Protein 2GE3 (pdb70)

InterPro domains:
  IPR000182 GNAT domain [PF00583] (47-141)
  IPR000182 GNAT domain [PS51186] (7-164)
  IPR016181 Acyl-CoA N-acyltransferase [SSF55729] (4-167)

Nearest PDB structures (foldseek):
  2ge3-assembly1_B  TM=1.004E+00  e=2.695E-33  Agrobacterium tumefaciens
  4j3g-assembly2_C  TM=9.272E-01  e=9.563E-13  Brucella abortus 2308
  6erd-assembly2_C  TM=7.322E-01  e=5.122E-09  Bacillus cereus ATCC 14579
  8q6u-assembly1_A  TM=7.325E-01  e=1.031E-08  Bacillus cereus ATCC 14579
  2fia-assembly1_A  TM=6.811E-01  e=1.548E-05  Enterococcus faecalis V583

Radius of gyration: 32.51 Å; Cα contacts (8 Å, |Δi|>4): 1176; chains: 4; bounding box: 55×103×57 Å

Structure (mmCIF, N/CA/C/O backbone):
data_2GE3
#
_entry.id   2GE3
#
_cell.length_a   79.906
_cell.length_b   90.796
_cell.length_c   103.789
_cell.angle_alpha   90.00
_cell.angle_beta   90.00
_cell.angle_gamma   90.00
#
_symmetry.space_group_name_H-M   'P 21 21 21'
#
loop_
_entity.id
_entity.type
_entity.pdbx_description
1 polymer 'probable acetyltransferase'
2 non-polymer 'ACETYL COENZYME *A'
3 water water
#
loop_
_atom_site.group_PDB
_atom_site.id
_atom_site.type_symbol
_atom_site.label_atom_id
_atom_site.label_alt_id
_atom_site.label_comp_id
_atom_site.label_asym_id
_atom_site.label_entity_id
_atom_site.label_seq_id
_atom_site.pdbx_PDB_ins_code
_atom_site.Cartn_x
_atom_site.Cartn_y
_atom_site.Cartn_z
_atom_site.occupancy
_atom_site.B_iso_or_equiv
_atom_site.auth_seq_id
_atom_site.auth_comp_id
_atom_site.auth_asym_id
_atom_site.auth_atom_id
_atom_site.pdbx_PDB_model_num
ATOM 1 N N . ASP A 1 6 ? 41.099 27.751 -5.414 1.00 59.95 6 ASP A N 1
ATOM 2 C CA . ASP A 1 6 ? 39.657 28.063 -5.586 1.00 59.85 6 ASP A CA 1
ATOM 3 C C . ASP A 1 6 ? 39.354 29.518 -5.126 1.00 60.08 6 ASP A C 1
ATOM 4 O O . ASP A 1 6 ? 39.492 29.843 -3.916 1.00 60.77 6 ASP A O 1
ATOM 6 N N . THR A 1 7 ? 38.978 30.388 -6.095 1.00 58.80 7 THR A N 1
ATOM 7 C CA . THR A 1 7 ? 39.008 31.859 -5.913 1.00 56.70 7 THR A CA 1
ATOM 8 C C . THR A 1 7 ? 38.051 32.494 -4.865 1.00 54.70 7 THR A C 1
ATOM 9 O O . THR A 1 7 ? 36.854 32.185 -4.811 1.00 55.67 7 THR A O 1
ATOM 13 N N . VAL A 1 8 ? 38.618 33.319 -3.986 1.00 50.53 8 VAL A N 1
ATOM 14 C CA . VAL A 1 8 ? 37.818 34.215 -3.153 1.00 45.93 8 VAL A CA 1
ATOM 15 C C . VAL A 1 8 ? 37.823 35.596 -3.758 1.00 43.78 8 VAL A C 1
ATOM 16 O O . VAL A 1 8 ? 38.862 36.086 -4.174 1.00 42.52 8 VAL A O 1
ATOM 20 N N . THR A 1 9 ? 36.638 36.189 -3.855 1.00 41.36 9 THR A N 1
ATOM 21 C CA . THR A 1 9 ? 36.496 37.604 -4.228 1.00 40.09 9 THR A CA 1
ATOM 22 C C . THR A 1 9 ? 35.912 38.410 -3.116 1.00 37.93 9 THR A C 1
ATOM 23 O O . THR A 1 9 ? 34.999 37.948 -2.404 1.00 36.02 9 THR A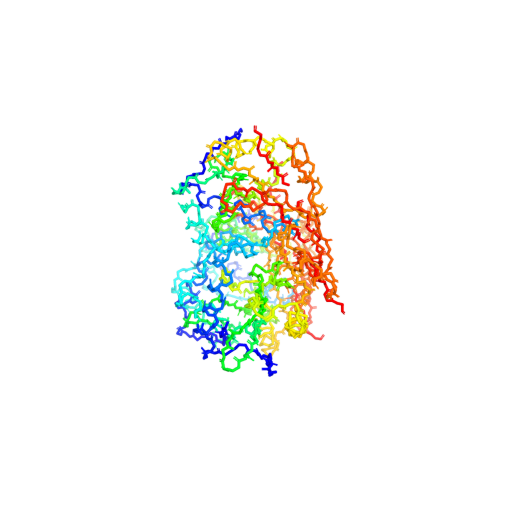 O 1
ATOM 27 N N . ILE A 1 10 ? 36.488 39.606 -2.939 1.00 37.32 10 ILE A N 1
ATOM 28 C CA . ILE A 1 10 ? 36.052 40.569 -1.915 1.00 35.83 10 ILE A CA 1
ATOM 29 C C . ILE A 1 10 ? 35.304 41.703 -2.620 1.00 35.20 10 ILE A C 1
ATOM 30 O O . ILE A 1 10 ? 35.783 42.256 -3.557 1.00 33.58 10 ILE A O 1
ATOM 35 N N . LYS A 1 11 ? 34.120 42.055 -2.165 1.00 35.14 11 LYS A N 1
ATOM 36 C CA . LYS A 1 11 ? 33.359 43.114 -2.812 1.00 35.82 11 LYS A CA 1
ATOM 37 C C . LYS A 1 11 ? 32.503 43.788 -1.744 1.00 35.17 11 LYS A C 1
ATOM 38 O O . LYS A 1 11 ? 32.271 43.181 -0.687 1.00 33.26 11 LYS A O 1
ATOM 44 N N . PRO A 1 12 ? 32.040 45.041 -2.015 1.00 34.65 12 PRO A N 1
ATOM 45 C CA . PRO A 1 12 ? 31.072 45.688 -1.099 1.00 34.31 12 PRO A CA 1
ATOM 46 C C . PRO A 1 12 ? 29.843 44.825 -0.973 1.00 34.11 12 PRO A C 1
ATOM 47 O O . PRO A 1 12 ? 29.512 44.074 -1.869 1.00 35.56 12 PRO A O 1
ATOM 51 N N . ILE A 1 13 ? 29.239 44.803 0.189 1.00 34.38 13 ILE A N 1
ATOM 52 C CA . ILE A 1 13 ? 28.065 43.983 0.365 1.00 35.14 13 ILE A CA 1
ATOM 53 C C . ILE A 1 13 ? 26.868 44.598 -0.435 1.00 36.89 13 ILE A C 1
ATOM 54 O O . ILE A 1 13 ? 26.702 45.856 -0.535 1.00 35.56 13 ILE A O 1
ATOM 59 N N . ARG A 1 14 ? 26.057 43.708 -1.025 1.00 37.77 14 ARG A N 1
ATOM 60 C CA . ARG A 1 14 ? 24.816 44.120 -1.666 1.00 38.98 14 ARG A CA 1
ATOM 61 C C . ARG A 1 14 ? 23.621 43.421 -0.999 1.00 40.12 14 ARG A C 1
ATOM 62 O O . ARG A 1 14 ? 23.791 42.410 -0.269 1.00 40.04 14 ARG A O 1
ATOM 70 N N . ALA A 1 15 ? 22.419 43.960 -1.240 1.00 40.78 15 ALA A N 1
ATOM 71 C CA . ALA A 1 15 ? 21.145 43.415 -0.727 1.00 41.59 15 ALA A CA 1
ATOM 72 C C . ALA A 1 15 ? 21.000 41.879 -0.842 1.00 42.11 15 ALA A C 1
ATOM 73 O O . ALA A 1 15 ? 20.439 41.232 0.046 1.00 42.32 15 ALA A O 1
ATOM 75 N N . GLU A 1 16 ? 21.458 41.314 -1.954 1.00 41.49 16 GLU A N 1
ATOM 76 C CA . GLU A 1 16 ? 21.361 39.879 -2.189 1.00 40.70 16 GLU A CA 1
ATOM 77 C C . GLU A 1 16 ? 22.199 38.991 -1.189 1.00 40.46 16 GLU A C 1
ATOM 78 O O . GLU A 1 16 ? 21.853 37.834 -0.935 1.00 39.86 16 GLU A O 1
ATOM 84 N N . HIS A 1 17 ? 23.280 39.556 -0.632 1.00 38.50 17 HIS A N 1
ATOM 85 C CA . HIS A 1 17 ? 24.212 38.871 0.301 1.00 38.62 17 HIS A CA 1
ATOM 86 C C . HIS A 1 17 ? 23.631 38.695 1.694 1.00 37.82 17 HIS A C 1
ATOM 87 O O . HIS A 1 17 ? 24.145 37.901 2.456 1.00 37.24 17 HIS A O 1
ATOM 94 N N . VAL A 1 18 ? 22.540 39.409 2.013 1.00 37.91 18 VAL A N 1
ATOM 95 C CA . VAL A 1 18 ? 22.003 39.435 3.382 1.00 39.01 18 VAL A CA 1
ATOM 96 C C . VAL A 1 18 ? 21.798 38.053 4.098 1.00 38.79 18 VAL A C 1
ATOM 97 O O . VAL A 1 18 ? 22.256 37.844 5.247 1.00 38.05 18 VAL A O 1
ATOM 101 N N . GLU A 1 19 ? 21.089 37.146 3.425 1.00 37.62 19 GLU A N 1
ATOM 102 C CA . GLU A 1 19 ? 20.893 35.777 3.883 1.00 38.01 19 GLU A CA 1
ATOM 103 C C . GLU A 1 19 ? 22.168 34.894 4.035 1.00 36.89 19 GLU A C 1
ATOM 104 O O . GLU A 1 19 ? 22.364 34.298 5.081 1.00 35.69 19 GLU A O 1
ATOM 110 N N . SER A 1 20 ? 22.998 34.763 2.996 1.00 37.08 20 SER A N 1
ATOM 111 C CA . SER A 1 20 ? 24.359 34.185 3.121 1.00 36.58 20 SER A CA 1
ATOM 112 C C . SER A 1 20 ? 25.277 34.800 4.278 1.00 36.54 20 SER A C 1
ATOM 113 O O . SER A 1 20 ? 25.949 34.071 5.056 1.00 36.72 20 SER A O 1
ATOM 116 N N . PHE A 1 21 ? 25.277 36.123 4.366 1.00 34.71 21 PHE A N 1
ATOM 117 C CA . PHE A 1 21 ? 25.925 36.871 5.427 1.00 35.21 21 PHE A CA 1
ATOM 118 C C . PHE A 1 21 ? 25.396 36.534 6.822 1.00 34.75 21 PHE A C 1
ATOM 119 O O . PHE A 1 21 ? 26.160 36.357 7.760 1.00 35.62 21 PHE A O 1
ATOM 127 N N . HIS A 1 22 ? 24.096 36.372 6.967 1.00 35.57 22 HIS A N 1
ATOM 128 C CA . HIS A 1 22 ? 23.525 36.074 8.253 1.00 35.10 22 HIS A CA 1
ATOM 129 C C . HIS A 1 22 ? 23.923 34.690 8.701 1.00 36.25 22 HIS A C 1
ATOM 130 O O . HIS A 1 22 ? 24.124 34.490 9.912 1.00 35.61 22 HIS A O 1
ATOM 137 N N . ARG A 1 23 ? 23.970 33.724 7.760 1.00 35.24 23 ARG A N 1
ATOM 138 C CA . ARG A 1 23 ? 24.499 32.382 8.047 1.00 36.17 23 ARG A CA 1
ATOM 139 C C . ARG A 1 23 ? 25.973 32.338 8.486 1.00 35.87 23 ARG A C 1
ATOM 140 O O . ARG A 1 23 ? 26.327 31.558 9.364 1.00 37.43 23 ARG A O 1
ATOM 148 N N . ALA A 1 24 ? 26.823 33.122 7.825 1.00 36.16 24 ALA A N 1
ATOM 149 C CA . ALA A 1 24 ? 28.261 33.309 8.129 1.00 34.89 24 ALA A CA 1
ATOM 150 C C . ALA A 1 24 ? 28.425 33.857 9.541 1.00 35.26 24 ALA A C 1
ATOM 151 O O . ALA A 1 24 ? 29.161 33.332 10.340 1.00 33.43 24 ALA A O 1
ATOM 153 N N . LEU A 1 25 ? 27.647 34.886 9.840 1.00 35.86 25 LEU A N 1
ATOM 154 C CA . LEU A 1 25 ? 27.679 35.555 11.092 1.00 38.90 25 LEU A CA 1
ATOM 155 C C . LEU A 1 25 ? 27.160 34.596 12.194 1.00 38.49 25 LEU A C 1
ATOM 156 O O . LEU A 1 25 ? 27.698 34.485 13.322 1.00 38.02 25 LEU A O 1
ATOM 161 N N . ASP A 1 26 ? 26.135 33.853 11.850 1.00 38.27 26 ASP A N 1
ATOM 162 C CA . ASP A 1 26 ? 25.581 32.909 12.791 1.00 37.15 26 ASP A CA 1
ATOM 163 C C . ASP A 1 26 ? 26.532 31.721 13.099 1.00 36.28 26 ASP A C 1
ATOM 164 O O . ASP A 1 26 ? 26.688 31.332 14.271 1.00 35.02 26 ASP A O 1
ATOM 169 N N . ALA A 1 27 ? 27.156 31.160 12.053 1.00 36.01 27 ALA A N 1
ATOM 170 C CA . ALA A 1 27 ? 28.187 30.102 12.183 1.00 35.64 27 ALA A CA 1
ATOM 171 C C . ALA A 1 27 ? 29.383 30.548 13.059 1.00 35.67 27 ALA A C 1
ATOM 172 O O . ALA A 1 27 ? 29.740 29.873 13.989 1.00 36.01 27 ALA A O 1
ATOM 174 N N . VAL A 1 28 ? 30.003 31.681 12.771 1.00 35.14 28 VAL A N 1
ATOM 175 C CA . VAL A 1 28 ? 31.129 32.170 13.564 1.00 34.17 28 VAL A CA 1
ATOM 176 C C . VAL A 1 28 ? 30.743 32.567 15.015 1.00 34.62 28 VAL A C 1
ATOM 177 O O . VAL A 1 28 ? 31.526 32.312 15.980 1.00 33.92 28 VAL A O 1
ATOM 181 N N . SER A 1 29 ? 29.570 33.185 15.197 1.00 36.30 29 SER A N 1
ATOM 182 C CA . SER A 1 29 ? 29.122 33.645 16.571 1.00 37.42 29 SER A CA 1
ATOM 183 C C . SER A 1 29 ? 28.920 32.421 17.465 1.00 37.69 29 SER A C 1
ATOM 184 O O . SER A 1 29 ? 29.322 32.426 18.681 1.00 37.51 29 SER A O 1
ATOM 187 N N . ARG A 1 30 ? 28.350 31.391 16.856 1.00 36.32 30 ARG A N 1
ATOM 188 C CA . ARG A 1 30 ? 27.935 30.146 17.600 1.00 39.66 30 ARG A CA 1
ATOM 189 C C . ARG A 1 30 ? 29.084 29.255 18.067 1.00 39.37 30 ARG A C 1
ATOM 190 O O . ARG A 1 30 ? 28.906 28.321 18.836 1.00 41.31 30 ARG A O 1
ATOM 198 N N . GLU A 1 31 ? 30.276 29.577 17.616 1.00 40.63 31 GLU A N 1
ATOM 199 C CA . GLU A 1 31 ? 31.487 28.962 18.091 1.00 41.50 31 GLU A CA 1
ATOM 200 C C . GLU A 1 31 ? 31.762 29.435 19.472 1.00 41.50 31 GLU A C 1
ATOM 201 O O . GLU A 1 31 ? 32.503 28.772 20.183 1.00 43.37 31 GLU A O 1
ATOM 207 N N . ARG A 1 32 ? 31.212 30.608 19.825 1.00 40.13 32 ARG A N 1
ATOM 208 C CA . ARG A 1 32 ? 31.331 31.194 21.153 1.00 40.58 32 ARG A CA 1
ATOM 209 C C . ARG A 1 32 ? 32.771 31.411 21.623 1.00 40.39 32 ARG A C 1
ATOM 210 O O . ARG A 1 32 ? 33.037 31.331 22.809 1.00 42.32 32 ARG A O 1
ATOM 218 N N . LYS A 1 33 ? 33.710 31.690 20.730 1.00 40.76 33 LYS A N 1
ATOM 219 C CA . LYS A 1 33 ? 35.096 31.986 21.196 1.00 40.48 33 LYS A CA 1
ATOM 220 C C . LYS A 1 33 ? 35.649 33.330 20.805 1.00 37.42 33 LYS A C 1
ATOM 221 O O . LYS A 1 33 ? 36.499 33.854 21.463 1.00 36.58 33 LYS A O 1
ATOM 227 N N . TYR A 1 34 ? 35.141 33.901 19.746 1.00 34.97 34 TYR A N 1
ATOM 228 C CA . TYR A 1 34 ? 35.753 35.080 19.190 1.00 35.01 34 TYR A CA 1
ATOM 229 C C . TYR A 1 34 ? 34.889 36.329 19.243 1.00 35.47 34 TYR A C 1
ATOM 230 O O . TYR A 1 34 ? 35.367 37.383 19.570 1.00 37.04 34 TYR A O 1
ATOM 239 N N . LEU A 1 35 ? 33.617 36.229 18.903 1.00 36.52 35 LEU A N 1
ATOM 240 C CA . LEU A 1 35 ? 32.762 37.419 18.766 1.00 36.83 35 LEU A CA 1
ATOM 241 C C . LEU A 1 35 ? 32.103 37.814 20.071 1.00 36.74 35 LEU A C 1
ATOM 242 O O . LEU A 1 35 ? 31.945 36.980 20.957 1.00 36.94 35 LEU A O 1
ATOM 247 N N . SER A 1 36 ? 31.618 39.023 20.145 1.00 38.08 36 SER A N 1
ATOM 248 C CA . SER A 1 36 ? 30.901 39.476 21.343 1.00 42.39 36 SER A CA 1
ATOM 249 C C . SER A 1 36 ? 29.403 39.167 21.381 1.00 43.59 36 SER A C 1
ATOM 250 O O . SER A 1 36 ? 28.729 39.413 22.395 1.00 44.30 36 SER A O 1
ATOM 253 N N . PHE A 1 37 ? 28.871 38.694 20.273 1.00 44.70 37 PHE A N 1
ATOM 254 C CA . PHE A 1 37 ? 27.544 38.105 20.315 1.00 46.15 37 PHE A CA 1
ATOM 255 C C . PHE A 1 37 ? 27.689 36.580 20.132 1.00 44.17 37 PHE A C 1
ATOM 256 O O . PHE A 1 37 ? 28.666 36.107 19.523 1.00 43.52 37 PHE A O 1
ATOM 264 N N . LEU A 1 38 ? 26.784 35.830 20.754 1.00 42.70 38 LEU A N 1
ATOM 265 C CA . LEU A 1 38 ? 26.911 34.383 20.854 1.00 41.95 38 LEU A CA 1
ATOM 266 C C . LEU A 1 38 ? 26.024 33.719 19.778 1.00 43.00 38 LEU A C 1
ATOM 267 O O . LEU A 1 38 ? 26.067 32.502 19.551 1.00 41.66 38 LEU A O 1
ATOM 272 N N . GLU A 1 39 ? 25.317 34.563 19.043 1.00 42.72 39 GLU A N 1
ATOM 273 C CA . GLU A 1 39 ? 24.358 34.102 18.065 1.00 44.94 39 GLU A CA 1
ATOM 274 C C . GLU A 1 39 ? 24.116 35.271 17.146 1.00 44.06 39 GLU A C 1
ATOM 275 O O . GLU A 1 39 ? 24.136 36.417 17.630 1.00 42.90 39 GLU A O 1
ATOM 281 N N . ALA A 1 40 ? 23.806 35.027 15.872 1.00 43.69 40 ALA A N 1
ATOM 282 C CA . ALA A 1 40 ? 23.467 36.184 15.024 1.00 44.31 40 ALA A CA 1
ATOM 283 C C . ALA A 1 40 ? 22.130 36.830 15.470 1.00 45.24 40 ALA A C 1
ATOM 284 O O . ALA A 1 40 ? 21.256 36.179 16.074 1.00 43.71 40 ALA A O 1
ATOM 286 N N . PRO A 1 41 ? 21.973 38.124 15.161 1.00 46.86 41 PRO A N 1
ATOM 287 C CA . PRO A 1 41 ? 20.662 38.761 15.296 1.00 47.39 41 PRO A CA 1
ATOM 288 C C . PRO A 1 41 ? 19.639 38.147 14.273 1.00 48.55 41 PRO A C 1
ATOM 289 O O . PRO A 1 41 ? 20.041 37.543 13.242 1.00 48.11 41 PRO A O 1
ATOM 293 N N . PRO A 1 42 ? 18.319 38.267 14.557 1.00 48.00 42 PRO A N 1
ATOM 294 C CA . PRO A 1 42 ? 17.395 37.639 13.623 1.00 47.60 42 PRO A CA 1
ATOM 295 C C . PRO A 1 42 ? 17.604 38.130 12.175 1.00 46.71 42 PRO A C 1
ATOM 296 O O . PRO A 1 42 ? 17.984 39.281 11.983 1.00 45.62 42 PRO A O 1
ATOM 300 N N . LEU A 1 43 ? 17.325 37.289 11.178 1.00 46.41 43 LEU A N 1
ATOM 301 C CA . LEU A 1 43 ? 17.543 37.694 9.789 1.00 46.34 43 LEU A CA 1
ATOM 302 C C . LEU A 1 43 ? 17.051 39.097 9.422 1.00 46.35 43 LEU A C 1
ATOM 303 O O . LEU A 1 43 ? 17.771 39.849 8.758 1.00 46.08 43 LEU A O 1
ATOM 308 N N . GLU A 1 44 ? 15.842 39.462 9.844 1.00 46.32 44 GLU A N 1
ATOM 309 C CA . GLU A 1 44 ? 15.272 40.709 9.371 1.00 46.38 44 GLU A CA 1
ATOM 310 C C . GLU A 1 44 ? 15.901 41.876 10.088 1.00 45.46 44 GLU A C 1
ATOM 311 O O . GLU A 1 44 ? 15.951 42.982 9.549 1.00 45.09 44 GLU A O 1
ATOM 317 N N . ALA A 1 45 ? 16.422 41.610 11.287 1.00 44.51 45 ALA A N 1
ATOM 318 C CA . ALA A 1 45 ? 17.284 42.557 11.999 1.00 43.90 45 ALA A CA 1
ATOM 319 C C . ALA A 1 45 ? 18.596 42.750 11.230 1.00 44.03 45 ALA A C 1
ATOM 320 O O . ALA A 1 45 ? 19.095 43.871 11.108 1.00 43.66 45 ALA A O 1
ATOM 322 N N . VAL A 1 46 ? 19.162 41.656 10.709 1.00 43.75 46 VAL A N 1
ATOM 323 C CA . VAL A 1 46 ? 20.387 41.787 9.952 1.00 44.01 46 VAL A CA 1
ATOM 324 C C . VAL A 1 46 ? 20.131 42.531 8.614 1.00 42.94 46 VAL A C 1
ATOM 325 O O . VAL A 1 46 ? 20.898 43.425 8.244 1.00 43.92 46 VAL A O 1
ATOM 329 N N . ARG A 1 47 ? 19.035 42.219 7.942 1.00 41.59 47 ARG A N 1
ATOM 330 C CA . ARG A 1 47 ? 18.657 42.938 6.732 1.00 41.12 47 ARG A CA 1
ATOM 331 C C . ARG A 1 47 ? 18.497 44.454 6.923 1.00 41.33 47 ARG A C 1
ATOM 332 O O . ARG A 1 47 ? 18.905 45.218 6.050 1.00 41.70 47 ARG A O 1
ATOM 340 N N . ALA A 1 48 ? 17.840 44.882 8.003 1.00 40.93 48 ALA A N 1
ATOM 341 C CA . ALA A 1 48 ? 17.705 46.307 8.307 1.00 41.63 48 ALA A CA 1
ATOM 342 C C . ALA A 1 48 ? 19.087 46.972 8.395 1.00 42.64 48 ALA A C 1
ATOM 343 O O . ALA A 1 48 ? 19.327 48.048 7.819 1.00 43.80 48 ALA A O 1
ATOM 345 N N . PHE A 1 49 ? 19.982 46.330 9.145 1.00 42.48 49 PHE A N 1
ATOM 346 C CA . PHE A 1 49 ? 21.296 46.845 9.414 1.00 42.32 49 PHE A CA 1
ATOM 347 C C . PHE A 1 49 ? 22.123 46.870 8.088 1.00 41.96 49 PHE A C 1
ATOM 348 O O . PHE A 1 49 ? 22.780 47.848 7.794 1.00 41.76 49 PHE A O 1
ATOM 356 N N . VAL A 1 50 ? 22.040 45.826 7.269 1.00 41.39 50 VAL A N 1
ATOM 357 C CA . VAL A 1 50 ? 22.735 45.847 5.978 1.00 41.21 50 VAL A CA 1
ATOM 358 C C . VAL A 1 50 ? 22.180 46.847 4.969 1.00 41.09 50 VAL A C 1
ATOM 359 O O . VAL A 1 50 ? 22.947 47.517 4.313 1.00 40.85 50 VAL A O 1
ATOM 363 N N . LEU A 1 51 ? 20.852 46.961 4.867 1.00 42.27 51 LEU A N 1
ATOM 364 C CA . LEU A 1 51 ? 20.214 48.019 4.040 1.00 41.64 51 LEU A CA 1
ATOM 365 C C . LEU A 1 51 ? 20.665 49.413 4.448 1.00 40.54 51 LEU A C 1
ATOM 366 O O . LEU A 1 51 ? 21.029 50.178 3.601 1.00 39.82 51 LEU A O 1
ATOM 371 N N . ASP A 1 52 ? 20.681 49.699 5.742 1.00 41.31 52 ASP A N 1
ATOM 372 C CA . ASP A 1 52 ? 21.131 50.986 6.314 1.00 43.19 52 ASP A CA 1
ATOM 373 C C . ASP A 1 52 ? 22.611 51.339 6.018 1.00 43.80 52 ASP A C 1
ATOM 374 O O . ASP A 1 52 ? 22.958 52.478 5.669 1.00 43.77 52 ASP A O 1
ATOM 387 N N . ILE A 1 54 ? 24.517 50.164 3.488 1.00 42.46 54 ILE A N 1
ATOM 388 C CA . ILE A 1 54 ? 24.606 50.444 2.081 1.00 42.54 54 ILE A CA 1
ATOM 389 C C . ILE A 1 54 ? 24.090 51.878 1.804 1.00 44.52 54 ILE A C 1
ATOM 390 O O . ILE A 1 54 ? 24.720 52.646 1.098 1.00 45.34 54 ILE A O 1
ATOM 395 N N . GLU A 1 55 ? 22.973 52.238 2.413 1.00 45.83 55 GLU A N 1
ATOM 396 C CA . GLU A 1 55 ? 22.280 53.464 2.068 1.00 47.76 55 GLU A CA 1
ATOM 397 C C . GLU A 1 55 ? 23.084 54.683 2.520 1.00 47.56 55 GLU A C 1
ATOM 398 O O . GLU A 1 55 ? 23.224 55.672 1.772 1.00 47.07 55 GLU A O 1
ATOM 404 N N . ASN A 1 56 ? 23.657 54.553 3.712 1.00 47.91 56 ASN A N 1
ATOM 405 C CA . ASN A 1 56 ? 24.518 55.554 4.334 1.00 48.92 56 ASN A CA 1
ATOM 406 C C . ASN A 1 56 ? 26.014 55.391 4.084 1.00 49.68 56 ASN A C 1
ATOM 407 O O . ASN A 1 56 ? 26.844 56.025 4.758 1.00 49.95 56 ASN A O 1
ATOM 412 N N . ASP A 1 57 ? 26.327 54.527 3.113 1.00 49.67 57 ASP A N 1
ATOM 413 C CA . ASP A 1 57 ? 27.641 54.419 2.524 1.00 48.99 57 ASP A CA 1
ATOM 414 C C . ASP A 1 57 ? 28.774 53.930 3.478 1.00 48.10 57 ASP A C 1
ATOM 415 O O . ASP A 1 57 ? 29.958 54.167 3.178 1.00 46.64 57 ASP A O 1
ATOM 420 N N . HIS A 1 58 ? 28.402 53.235 4.578 1.00 46.59 58 HIS A N 1
ATOM 421 C CA . HIS A 1 58 ? 29.360 52.694 5.600 1.00 45.63 58 HIS A CA 1
ATOM 422 C C . HIS A 1 58 ? 30.060 51.380 5.163 1.00 42.97 58 HIS A C 1
ATOM 423 O O . HIS A 1 58 ? 29.373 50.459 4.660 1.00 42.71 58 HIS A O 1
ATOM 430 N N . PRO A 1 59 ? 31.416 51.328 5.290 1.00 39.08 59 PRO A N 1
ATOM 431 C CA . PRO A 1 59 ? 32.251 50.282 4.633 1.00 36.90 59 PRO A CA 1
ATOM 432 C C . PRO A 1 59 ? 31.864 48.893 5.138 1.00 36.35 59 PRO A C 1
ATOM 433 O O . PRO A 1 59 ? 31.775 48.692 6.352 1.00 35.33 59 PRO A O 1
ATOM 437 N N . GLN A 1 60 ? 31.495 48.007 4.217 1.00 33.67 60 GLN A N 1
ATOM 438 C CA . GLN A 1 60 ? 31.082 46.710 4.579 1.00 34.34 60 GLN A CA 1
ATOM 439 C C . GLN A 1 60 ? 31.370 45.777 3.418 1.00 33.08 60 GLN A C 1
ATOM 440 O O . GLN A 1 60 ? 30.808 45.918 2.350 1.00 31.66 60 GLN A O 1
ATOM 446 N N . PHE A 1 61 ? 32.276 44.832 3.639 1.00 32.59 61 PHE A N 1
ATOM 447 C CA . PHE A 1 61 ? 32.781 44.001 2.553 1.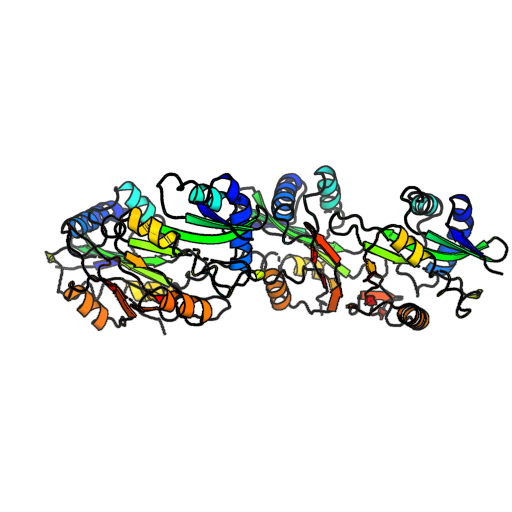00 32.32 61 PHE A CA 1
ATOM 448 C C . PHE A 1 61 ? 32.540 42.543 2.858 1.00 33.67 61 PHE A C 1
ATOM 449 O O . PHE A 1 61 ? 32.595 42.124 4.022 1.00 32.97 61 PHE A O 1
ATOM 457 N N . VAL A 1 62 ? 32.303 41.749 1.798 1.00 34.63 62 VAL A N 1
ATOM 458 C CA . VAL A 1 62 ? 32.091 40.298 1.976 1.00 33.01 62 VAL A CA 1
ATOM 459 C C . VAL A 1 62 ? 33.126 39.542 1.192 1.00 32.93 62 VAL A C 1
ATOM 460 O O . VAL A 1 62 ? 33.578 40.039 0.171 1.00 31.37 62 VAL A O 1
ATOM 464 N N . ALA A 1 63 ? 33.557 38.394 1.715 1.00 31.60 63 ALA A N 1
ATOM 465 C CA . ALA A 1 63 ? 34.351 37.523 0.871 1.00 30.72 63 ALA A CA 1
ATOM 466 C C . ALA A 1 63 ? 33.454 36.424 0.377 1.00 31.44 63 ALA A C 1
ATOM 467 O O . ALA A 1 63 ? 32.817 35.731 1.157 1.00 32.01 63 ALA A O 1
ATOM 469 N N . ILE A 1 64 ? 33.490 36.228 -0.934 1.00 33.45 64 ILE A N 1
ATOM 470 C CA . ILE A 1 64 ? 32.594 35.349 -1.630 1.00 34.95 64 ILE A CA 1
ATOM 471 C C . ILE A 1 64 ? 33.354 34.148 -2.253 1.00 36.59 64 ILE A C 1
ATOM 472 O O . ILE A 1 64 ? 34.361 34.340 -3.019 1.00 35.09 64 ILE A O 1
ATOM 477 N N . ALA A 1 65 ? 32.914 32.947 -1.898 1.00 35.26 65 ALA A N 1
ATOM 478 C CA . ALA A 1 65 ? 33.484 31.748 -2.521 1.00 37.01 65 ALA A CA 1
ATOM 479 C C . ALA A 1 65 ? 32.355 30.791 -2.956 1.00 37.76 65 ALA A C 1
ATOM 480 O O . ALA A 1 65 ? 31.490 30.378 -2.155 1.00 36.52 65 ALA A O 1
ATOM 482 N N . ASP A 1 66 ? 32.357 30.489 -4.251 1.00 40.74 66 ASP A N 1
ATOM 483 C CA . ASP A 1 66 ? 31.277 29.675 -4.884 1.00 42.25 66 ASP A CA 1
ATOM 484 C C . ASP A 1 66 ? 29.890 30.215 -4.535 1.00 41.24 66 ASP A C 1
ATOM 485 O O . ASP A 1 66 ? 29.023 29.505 -4.036 1.00 40.26 66 ASP A O 1
ATOM 490 N N . GLY A 1 67 ? 29.712 31.501 -4.781 1.00 41.23 67 GLY A N 1
ATOM 491 C CA . GLY A 1 67 ? 28.472 32.166 -4.429 1.00 40.90 67 GLY A CA 1
ATOM 492 C C . GLY A 1 67 ? 28.182 32.400 -2.941 1.00 40.40 67 GLY A C 1
ATOM 493 O O . GLY A 1 67 ? 27.325 33.226 -2.643 1.00 41.97 67 GLY A O 1
ATOM 494 N N . ASP A 1 68 ? 28.831 31.703 -2.009 1.00 38.63 68 ASP A N 1
ATOM 495 C CA . ASP A 1 68 ? 28.514 31.879 -0.559 1.00 38.82 68 ASP A CA 1
ATOM 496 C C . ASP A 1 68 ? 29.377 33.029 0.032 1.00 36.17 68 ASP A C 1
ATOM 497 O O . ASP A 1 68 ? 30.486 33.220 -0.439 1.00 33.58 68 ASP A O 1
ATOM 502 N N . VAL A 1 69 ? 28.863 33.753 1.055 1.00 36.06 69 VAL A N 1
ATOM 503 C CA . VAL A 1 69 ? 29.636 34.650 1.940 1.00 34.50 69 VAL A CA 1
ATOM 504 C C . VAL A 1 69 ? 30.419 33.750 2.903 1.00 34.06 69 VAL A C 1
ATOM 505 O O . VAL A 1 69 ? 29.831 32.993 3.681 1.00 32.83 69 VAL A O 1
ATOM 509 N N . ILE A 1 70 ? 31.755 33.791 2.801 1.00 33.18 70 ILE A N 1
ATOM 510 C CA . ILE A 1 70 ? 32.604 33.008 3.707 1.00 31.67 70 ILE A CA 1
ATOM 511 C C . ILE A 1 70 ? 33.374 33.911 4.710 1.00 29.66 70 ILE A C 1
ATOM 512 O O . ILE A 1 70 ? 34.088 33.432 5.582 1.00 28.39 70 ILE A O 1
ATOM 517 N N . GLY A 1 71 ? 33.114 35.217 4.650 1.00 28.99 71 GLY A N 1
ATOM 518 C CA . GLY A 1 71 ? 33.815 36.150 5.477 1.00 29.68 71 GLY A CA 1
ATOM 519 C C . GLY A 1 71 ? 33.282 37.542 5.243 1.00 29.71 71 GLY A C 1
ATOM 520 O O . GLY A 1 71 ? 32.677 37.763 4.243 1.00 28.75 71 GLY A O 1
ATOM 521 N N . TRP A 1 72 ? 33.525 38.450 6.206 1.00 28.22 72 TRP A N 1
ATOM 522 C CA . TRP A 1 72 ? 33.046 39.830 6.146 1.00 28.61 72 TRP A CA 1
ATOM 523 C C . TRP A 1 72 ? 33.949 40.707 7.008 1.00 27.64 72 TRP A C 1
ATOM 524 O O . TRP A 1 72 ? 34.641 40.241 7.872 1.00 25.66 72 TRP A O 1
ATOM 535 N N . CYS A 1 73 ? 33.931 41.992 6.726 1.00 29.94 73 CYS A N 1
ATOM 536 C CA . CYS A 1 73 ? 34.614 42.935 7.538 1.00 30.38 73 CYS A CA 1
ATOM 537 C C . CYS A 1 73 ? 33.753 44.173 7.406 1.00 30.82 73 CYS A C 1
ATOM 538 O O . CYS A 1 73 ? 33.400 44.576 6.296 1.00 32.14 73 CYS A O 1
ATOM 541 N N . ASP A 1 74 ? 33.482 44.839 8.512 1.00 30.63 74 ASP A N 1
ATOM 542 C CA . ASP A 1 74 ? 32.685 46.029 8.411 1.00 32.57 74 ASP A CA 1
ATOM 543 C C . ASP A 1 74 ? 33.042 47.128 9.426 1.00 33.06 74 ASP A C 1
ATOM 544 O O . ASP A 1 74 ? 33.672 46.881 10.462 1.00 30.72 74 ASP A O 1
ATOM 549 N N . ILE A 1 75 ? 32.716 48.363 9.056 1.00 33.39 75 ILE A N 1
ATOM 550 C CA . ILE A 1 75 ? 33.047 49.490 9.939 1.00 34.43 75 ILE A CA 1
ATOM 551 C C . ILE A 1 75 ? 31.734 50.253 10.226 1.00 36.67 75 ILE A C 1
ATOM 552 O O . ILE A 1 75 ? 31.101 50.752 9.284 1.00 37.07 75 ILE A O 1
ATOM 557 N N . ARG A 1 76 ? 31.286 50.249 11.489 1.00 38.37 76 ARG A N 1
ATOM 558 C CA . ARG A 1 76 ? 30.153 51.088 11.903 1.00 41.76 76 ARG A CA 1
ATOM 559 C C . ARG A 1 76 ? 30.607 52.464 12.439 1.00 40.73 76 ARG A C 1
ATOM 560 O O . ARG A 1 76 ? 31.323 52.566 13.464 1.00 37.54 76 ARG A O 1
ATOM 568 N N . ARG A 1 77 ? 30.199 53.513 11.705 1.00 41.80 77 ARG A N 1
ATOM 569 C CA . ARG A 1 77 ? 30.282 54.920 12.145 1.00 42.83 77 ARG A CA 1
ATOM 570 C C . ARG A 1 77 ? 29.570 55.218 13.491 1.00 43.72 77 ARG A C 1
ATOM 571 O O . ARG A 1 77 ? 28.418 54.849 13.663 1.00 41.59 77 ARG A O 1
ATOM 579 N N . GLN A 1 78 ? 30.311 55.848 14.436 1.00 44.75 78 GLN A N 1
ATOM 580 C CA . GLN A 1 78 ? 29.772 56.335 15.725 1.00 46.10 78 GLN A CA 1
ATOM 581 C C . GLN A 1 78 ? 28.676 57.378 15.436 1.00 47.03 78 GLN A C 1
ATOM 582 O O . GLN A 1 78 ? 28.738 58.127 14.466 1.00 46.18 78 GLN A O 1
ATOM 588 N N . ASP A 1 79 ? 27.654 57.391 16.283 1.00 49.60 79 ASP A N 1
ATOM 589 C CA . ASP A 1 79 ? 26.500 58.250 16.046 1.00 51.78 79 ASP A CA 1
ATOM 590 C C . ASP A 1 79 ? 26.704 59.645 16.531 1.00 50.38 79 ASP A C 1
ATOM 591 O O . ASP A 1 79 ? 26.467 60.597 15.781 1.00 49.77 79 ASP A O 1
ATOM 596 N N . ARG A 1 80 ? 27.164 59.784 17.770 1.00 48.99 80 ARG A N 1
ATOM 597 C CA . ARG A 1 80 ? 27.234 61.134 18.281 1.00 48.39 80 ARG A CA 1
ATOM 598 C C . ARG A 1 80 ? 28.176 62.059 17.493 1.00 46.16 80 ARG A C 1
ATOM 599 O O . ARG A 1 80 ? 29.177 61.637 16.928 1.00 44.80 80 ARG A O 1
ATOM 607 N N . ALA A 1 81 ? 27.805 63.336 17.447 1.00 43.32 81 ALA A N 1
ATOM 608 C CA . ALA A 1 81 ? 28.514 64.291 16.644 1.00 41.31 81 ALA A CA 1
ATOM 609 C C . ALA A 1 81 ? 29.990 64.417 17.053 1.00 40.20 81 ALA A C 1
ATOM 610 O O . ALA A 1 81 ? 30.820 64.620 16.163 1.00 40.64 81 ALA A O 1
ATOM 612 N N . THR A 1 82 ? 30.317 64.317 18.354 1.00 36.84 82 THR A N 1
ATOM 613 C CA . THR A 1 82 ? 31.693 64.392 18.774 1.00 36.86 82 THR A CA 1
ATOM 614 C C . THR A 1 82 ? 32.552 63.139 18.459 1.00 36.94 82 THR A C 1
ATOM 615 O O . THR A 1 82 ? 33.768 63.200 18.665 1.00 35.85 82 THR A O 1
ATOM 619 N N . ARG A 1 83 ? 31.942 62.046 17.980 1.00 34.91 83 ARG A N 1
ATOM 620 C CA . ARG A 1 83 ? 32.618 60.766 17.829 1.00 34.68 83 ARG A CA 1
ATOM 621 C C . ARG A 1 83 ? 32.423 60.322 16.389 1.00 34.97 83 ARG A C 1
ATOM 622 O O . ARG A 1 83 ? 32.918 59.284 16.003 1.00 35.76 83 ARG A O 1
ATOM 630 N N . ALA A 1 84 ? 31.698 61.103 15.583 1.00 34.25 84 ALA A N 1
ATOM 631 C CA . ALA A 1 84 ? 31.425 60.738 14.155 1.00 34.42 84 ALA A CA 1
ATOM 632 C C . ALA A 1 84 ? 32.581 60.584 13.195 1.00 33.36 84 ALA A C 1
ATOM 633 O O . ALA A 1 84 ? 32.337 60.016 12.154 1.00 35.69 84 ALA A O 1
ATOM 635 N N . HIS A 1 85 ? 33.807 61.068 13.510 1.00 32.51 85 HIS A N 1
ATOM 636 C CA . HIS A 1 85 ? 35.031 60.766 12.771 1.00 32.02 85 HIS A CA 1
ATOM 637 C C . HIS A 1 85 ? 35.583 59.331 13.136 1.00 33.19 85 HIS A C 1
ATOM 638 O O . HIS A 1 85 ? 36.575 58.901 12.564 1.00 33.10 85 HIS A O 1
ATOM 645 N N . CYS A 1 86 ? 34.880 58.593 13.985 1.00 35.09 86 CYS A N 1
ATOM 646 C CA . CYS A 1 86 ? 35.255 57.248 14.430 1.00 35.94 86 CYS A CA 1
ATOM 647 C C . CYS A 1 86 ? 34.366 56.106 13.952 1.00 34.71 86 CYS A C 1
ATOM 648 O O . CYS A 1 86 ? 33.131 56.258 13.860 1.00 35.97 86 CYS A O 1
ATOM 651 N N . GLY A 1 87 ? 34.988 54.977 13.587 1.00 32.58 87 GLY A N 1
ATOM 652 C CA . GLY A 1 87 ? 34.222 53.780 13.203 1.00 29.58 87 GLY A CA 1
ATOM 653 C C . GLY A 1 87 ? 34.692 52.564 14.031 1.00 29.91 87 GLY A C 1
ATOM 654 O O . GLY A 1 87 ? 35.839 52.552 14.451 1.00 30.72 87 GLY A O 1
ATOM 655 N N . THR A 1 88 ? 33.800 51.599 14.302 1.00 29.13 88 THR A N 1
ATOM 656 C CA . THR A 1 88 ? 34.114 50.356 15.000 1.00 30.24 88 THR A CA 1
ATOM 657 C C . THR A 1 88 ? 34.163 49.216 13.999 1.00 29.14 88 THR A C 1
ATOM 658 O O . THR A 1 88 ? 33.223 49.029 13.237 1.00 29.18 88 THR A O 1
ATOM 662 N N . LEU A 1 89 ? 35.266 48.507 13.985 1.00 28.21 89 LEU A N 1
ATOM 663 C CA . LEU A 1 89 ? 35.468 47.373 13.091 1.00 29.42 89 LEU A CA 1
ATOM 664 C C . LEU A 1 89 ? 34.978 46.008 13.687 1.00 30.35 89 LEU A C 1
ATOM 665 O O . LEU A 1 89 ? 35.168 45.756 14.855 1.00 30.79 89 LEU A O 1
ATOM 670 N N . GLY A 1 90 ? 34.260 45.191 12.892 1.00 31.03 90 GLY A N 1
ATOM 671 C CA . GLY A 1 90 ? 34.081 43.742 13.195 1.00 29.46 90 GLY A CA 1
ATOM 672 C C . GLY A 1 90 ? 34.335 42.889 11.937 1.00 28.26 90 GLY A C 1
ATOM 673 O O . GLY A 1 90 ? 34.259 43.367 10.822 1.00 27.66 90 GLY A O 1
ATOM 682 N N . GLY A 1 92 ? 34.892 38.438 10.515 1.00 24.61 92 GLY A N 1
ATOM 683 C CA . GLY A 1 92 ? 34.819 37.009 10.799 1.00 24.56 92 GLY A CA 1
ATOM 684 C C . GLY A 1 92 ? 35.030 36.245 9.522 1.00 25.13 92 GLY A C 1
ATOM 685 O O . GLY A 1 92 ? 34.717 36.721 8.415 1.00 25.72 92 GLY A O 1
ATOM 686 N N . ILE A 1 93 ? 35.526 35.030 9.646 1.00 25.21 93 ILE A N 1
ATOM 687 C CA . ILE A 1 93 ? 35.786 34.188 8.486 1.00 27.17 93 ILE A CA 1
ATOM 688 C C . ILE A 1 93 ? 35.434 32.761 8.925 1.00 27.30 93 ILE A C 1
ATOM 689 O O . ILE A 1 93 ? 35.791 32.371 10.038 1.00 27.23 93 ILE A O 1
ATOM 694 N N . LEU A 1 94 ? 34.779 32.002 8.034 1.00 28.01 94 LEU A N 1
ATOM 695 C CA . LEU A 1 94 ? 34.471 30.617 8.225 1.00 27.78 94 LEU A CA 1
ATOM 696 C C . LEU A 1 94 ? 35.778 29.843 8.475 1.00 27.98 94 LEU A C 1
ATOM 697 O O . LEU A 1 94 ? 36.793 30.162 7.885 1.00 28.22 94 LEU A O 1
ATOM 702 N N . PRO A 1 95 ? 35.749 28.852 9.385 1.00 29.34 95 PRO A N 1
ATOM 703 C CA . PRO A 1 95 ? 36.960 28.130 9.808 1.00 29.02 95 PRO A CA 1
ATOM 704 C C . PRO A 1 95 ? 37.844 27.598 8.672 1.00 30.74 95 PRO A C 1
ATOM 705 O O . PRO A 1 95 ? 39.097 27.752 8.764 1.00 31.14 95 PRO A O 1
ATOM 709 N N . ALA A 1 96 ? 37.252 27.013 7.607 1.00 30.04 96 ALA A N 1
ATOM 710 C CA . ALA A 1 96 ? 38.035 26.503 6.498 1.00 31.15 96 ALA A CA 1
ATOM 711 C C . ALA A 1 96 ? 38.826 27.592 5.771 1.00 32.45 96 ALA A C 1
ATOM 712 O O . ALA A 1 96 ? 39.758 27.288 5.035 1.00 31.36 96 ALA A O 1
ATOM 714 N N . TYR A 1 97 ? 38.465 28.868 5.937 1.00 32.44 97 TYR A N 1
ATOM 715 C CA . TYR A 1 97 ? 39.147 29.903 5.124 1.00 31.46 97 TYR A CA 1
ATOM 716 C C . TYR A 1 97 ? 40.122 30.767 5.917 1.00 30.08 97 TYR A C 1
ATOM 717 O O . TYR A 1 97 ? 40.687 31.685 5.398 1.00 30.88 97 TYR A O 1
ATOM 726 N N . ARG A 1 98 ? 40.301 30.450 7.189 1.00 28.69 98 ARG A N 1
ATOM 727 C CA . ARG A 1 98 ? 41.247 31.197 8.038 1.00 28.10 98 ARG A CA 1
ATOM 728 C C . ARG A 1 98 ? 42.689 30.886 7.729 1.00 28.90 98 ARG A C 1
ATOM 729 O O . ARG A 1 98 ? 43.031 29.830 7.155 1.00 28.38 98 ARG A O 1
ATOM 737 N N . ASN A 1 99 ? 43.526 31.789 8.243 1.00 29.19 99 ASN A N 1
ATOM 738 C CA . ASN A 1 99 ? 44.956 31.664 8.233 1.00 30.39 99 ASN A CA 1
ATOM 739 C C . ASN A 1 99 ? 45.504 31.607 6.831 1.00 30.19 99 ASN A C 1
ATOM 740 O O . ASN A 1 99 ? 46.561 31.060 6.600 1.00 32.57 99 ASN A O 1
ATOM 745 N N . LYS A 1 100 ? 44.829 32.206 5.870 1.00 30.54 100 LYS A N 1
ATOM 746 C CA . LYS A 1 100 ? 45.337 32.120 4.498 1.00 30.80 100 LYS A CA 1
ATOM 747 C C . LYS A 1 100 ? 45.485 33.540 3.879 1.00 30.53 100 LYS A C 1
ATOM 748 O O . LYS A 1 100 ? 45.527 33.680 2.690 1.00 29.89 100 LYS A O 1
ATOM 754 N N . GLY A 1 101 ? 45.500 34.589 4.684 1.00 28.33 101 GLY A N 1
ATOM 755 C CA . GLY A 1 101 ? 45.743 35.912 4.158 1.00 28.49 101 GLY A CA 1
ATOM 756 C C . GLY A 1 101 ? 44.470 36.645 3.762 1.00 28.90 101 GLY A C 1
ATOM 757 O O . GLY A 1 101 ? 44.511 37.825 3.328 1.00 29.12 101 GLY A O 1
ATOM 758 N N . LEU A 1 102 ? 43.347 35.960 3.903 1.00 27.12 102 LEU A N 1
ATOM 759 C CA . LEU A 1 102 ? 42.056 36.529 3.540 1.00 28.12 102 LEU A CA 1
ATOM 760 C C . LEU A 1 102 ? 41.536 37.682 4.487 1.00 27.32 102 LEU A C 1
ATOM 761 O O . LEU A 1 102 ? 40.965 38.712 4.028 1.00 27.35 102 LEU A O 1
ATOM 766 N N . GLY A 1 103 ? 41.784 37.547 5.776 1.00 26.26 103 GLY A N 1
ATOM 767 C CA . GLY A 1 103 ? 41.450 38.618 6.700 1.00 24.14 103 GLY A CA 1
ATOM 768 C C . GLY A 1 103 ? 42.236 39.864 6.395 1.00 25.45 103 GLY A C 1
ATOM 769 O O . GLY A 1 103 ? 41.712 40.959 6.473 1.00 24.38 103 GLY A O 1
ATOM 770 N N . ALA A 1 104 ? 43.519 39.691 6.082 1.00 24.84 104 ALA A N 1
ATOM 771 C CA . ALA A 1 104 ? 44.382 40.821 5.710 1.00 26.58 104 ALA A CA 1
ATOM 772 C C . ALA A 1 104 ? 43.845 41.524 4.512 1.00 27.79 104 ALA A C 1
ATOM 773 O O . ALA A 1 104 ? 43.740 42.737 4.537 1.00 29.82 104 ALA A O 1
ATOM 775 N N . ARG A 1 105 ? 43.357 40.764 3.507 1.00 27.35 105 ARG A N 1
ATOM 776 C CA . ARG A 1 105 ? 42.790 41.379 2.308 1.00 26.43 105 ARG A CA 1
ATOM 777 C C . ARG A 1 105 ? 41.486 42.082 2.551 1.00 26.62 105 ARG A C 1
ATOM 778 O O . ARG A 1 105 ? 41.259 43.160 2.061 1.00 25.28 105 ARG A O 1
ATOM 786 N N . LEU A 1 106 ? 40.581 41.430 3.251 1.00 28.52 106 LEU A N 1
ATOM 787 C CA . LEU A 1 106 ? 39.306 42.075 3.644 1.00 29.91 106 LEU A CA 1
ATOM 788 C C . LEU A 1 106 ? 39.524 43.353 4.467 1.00 31.16 106 LEU A C 1
ATOM 789 O O . LEU A 1 106 ? 38.848 44.365 4.211 1.00 31.11 106 LEU A O 1
ATOM 802 N N . ARG A 1 108 ? 42.314 45.394 4.512 1.00 31.27 108 ARG A N 1
ATOM 803 C CA . ARG A 1 108 ? 42.821 46.415 3.603 1.00 30.51 108 ARG A CA 1
ATOM 804 C C . ARG A 1 108 ? 41.800 47.132 2.764 1.00 30.85 108 ARG A C 1
ATOM 805 O O . ARG A 1 108 ? 41.898 48.362 2.559 1.00 29.70 108 ARG A O 1
ATOM 813 N N . ARG A 1 109 ? 40.887 46.360 2.176 1.00 30.21 109 ARG A N 1
ATOM 814 C CA . ARG A 1 109 ? 39.811 46.939 1.377 1.00 29.60 109 ARG A CA 1
ATOM 815 C C . ARG A 1 109 ? 38.884 47.774 2.245 1.00 30.39 109 ARG A C 1
ATOM 816 O O . ARG A 1 109 ? 38.388 48.844 1.826 1.00 31.00 109 ARG A O 1
ATOM 824 N N . THR A 1 110 ? 38.576 47.254 3.426 1.00 29.53 110 THR A N 1
ATOM 825 C CA . THR A 1 110 ? 37.590 47.873 4.315 1.00 28.69 110 THR A CA 1
ATOM 826 C C . THR A 1 110 ? 38.164 49.174 4.907 1.00 28.39 110 THR A C 1
ATOM 827 O O . THR A 1 110 ? 37.458 50.152 4.982 1.00 29.07 110 THR A O 1
ATOM 831 N N . LEU A 1 111 ? 39.434 49.186 5.307 1.00 28.20 111 LEU A N 1
ATOM 832 C CA . LEU A 1 111 ? 40.124 50.402 5.774 1.00 28.79 111 LEU A CA 1
ATOM 833 C C . LEU A 1 111 ? 40.314 51.445 4.715 1.00 30.77 111 LEU A C 1
ATOM 834 O O . LEU A 1 111 ? 40.248 52.684 4.969 1.00 30.72 111 LEU A O 1
ATOM 839 N N . ASP A 1 112 ? 40.659 50.989 3.508 1.00 32.91 112 ASP A N 1
ATOM 840 C CA . ASP A 1 112 ? 40.755 51.928 2.465 1.00 33.15 112 ASP A CA 1
ATOM 841 C C . ASP A 1 112 ? 39.392 52.613 2.186 1.00 32.87 112 ASP A C 1
ATOM 842 O O . ASP A 1 112 ? 39.320 53.847 2.067 1.00 31.64 112 ASP A O 1
ATOM 847 N N . ALA A 1 113 ? 38.302 51.850 2.125 1.00 31.73 113 ALA A N 1
ATOM 848 C CA . ALA A 1 113 ? 37.015 52.505 1.948 1.00 31.23 113 ALA A CA 1
ATOM 849 C C . ALA A 1 113 ? 36.690 53.460 3.144 1.00 31.64 113 ALA A C 1
ATOM 850 O O . ALA A 1 113 ? 36.027 54.491 2.945 1.00 30.80 113 ALA A O 1
ATOM 852 N N . ALA A 1 114 ? 37.098 53.104 4.371 1.00 30.39 114 ALA A N 1
ATOM 853 C CA . ALA A 1 114 ? 36.834 53.999 5.528 1.00 31.85 114 ALA A CA 1
ATOM 854 C C . ALA A 1 114 ? 37.561 55.336 5.424 1.00 30.68 114 ALA A C 1
ATOM 855 O O . ALA A 1 114 ? 37.043 56.383 5.788 1.00 27.88 114 ALA A O 1
ATOM 857 N N . HIS A 1 115 ? 38.793 55.252 4.959 1.00 30.88 115 HIS A N 1
ATOM 858 C CA . HIS A 1 115 ? 39.582 56.411 4.778 1.00 32.02 115 HIS A CA 1
ATOM 859 C C . HIS A 1 115 ? 38.955 57.288 3.662 1.00 31.55 115 HIS A C 1
ATOM 860 O O . HIS A 1 115 ? 38.759 58.443 3.884 1.00 30.37 115 HIS A O 1
ATOM 867 N N . GLU A 1 116 ? 38.627 56.710 2.507 1.00 33.64 116 GLU A N 1
ATOM 868 C CA . GLU A 1 116 ? 37.928 57.390 1.437 1.00 36.69 116 GLU A CA 1
ATOM 869 C C . GLU A 1 116 ? 36.665 58.037 1.934 1.00 36.77 116 GLU A C 1
ATOM 870 O O . GLU A 1 116 ? 36.349 59.133 1.561 1.00 37.31 116 GLU A O 1
ATOM 876 N N . PHE A 1 117 ? 35.911 57.344 2.770 1.00 36.70 117 PHE A N 1
ATOM 877 C CA . PHE A 1 117 ? 34.718 57.951 3.327 1.00 37.64 117 PHE A CA 1
ATOM 878 C C . PHE A 1 117 ? 35.048 59.183 4.206 1.00 35.80 117 PHE A C 1
ATOM 879 O O . PHE A 1 117 ? 34.197 59.971 4.430 1.00 37.35 117 PHE A O 1
ATOM 887 N N . GLY A 1 118 ? 36.224 59.319 4.813 1.00 34.33 118 GLY A N 1
ATOM 888 C CA . GLY A 1 118 ? 36.446 60.494 5.621 1.00 30.33 118 GLY A CA 1
ATOM 889 C C . GLY A 1 118 ? 36.618 60.261 7.102 1.00 31.77 118 GLY A C 1
ATOM 890 O O . GLY A 1 118 ? 36.741 61.215 7.839 1.00 31.35 118 GLY A O 1
ATOM 891 N N . LEU A 1 119 ? 36.661 58.996 7.545 1.00 31.15 119 LEU A N 1
ATOM 892 C CA . LEU A 1 119 ? 36.884 58.646 8.919 1.00 30.29 119 LEU A CA 1
ATOM 893 C C . LEU A 1 119 ? 38.322 58.844 9.267 1.00 29.92 119 LEU A C 1
ATOM 894 O O . LEU A 1 119 ? 39.213 58.768 8.402 1.00 31.54 119 LEU A O 1
ATOM 899 N N . HIS A 1 120 ? 38.534 59.261 10.501 1.00 28.79 120 HIS A N 1
ATOM 900 C CA . HIS A 1 120 ? 39.882 59.528 11.042 1.00 29.81 120 HIS A CA 1
ATOM 901 C C . HIS A 1 120 ? 40.422 58.308 11.847 1.00 27.78 120 HIS A C 1
ATOM 902 O O . HIS A 1 120 ? 41.641 57.928 11.788 1.00 27.18 120 HIS A O 1
ATOM 909 N N . ARG A 1 121 ? 39.496 57.733 12.610 1.00 25.50 121 ARG A N 1
ATOM 910 C CA . ARG A 1 121 ? 39.809 56.742 13.648 1.00 25.38 121 ARG A CA 1
ATOM 911 C C . ARG A 1 121 ? 38.973 55.467 13.526 1.00 24.16 121 ARG A C 1
ATOM 912 O O . ARG A 1 121 ? 37.760 55.539 13.390 1.00 25.97 121 ARG A O 1
ATOM 920 N N . ILE A 1 122 ? 39.672 54.340 13.372 1.00 22.81 122 ILE A N 1
ATOM 921 C CA . ILE A 1 122 ? 39.098 53.012 13.404 1.00 23.57 122 ILE A CA 1
ATOM 922 C C . ILE A 1 122 ? 39.492 52.251 14.713 1.00 24.54 122 ILE A C 1
ATOM 923 O O . ILE A 1 122 ? 40.635 52.119 15.032 1.00 22.85 122 ILE A O 1
ATOM 928 N N . GLU A 1 123 ? 38.490 51.785 15.460 1.00 25.55 123 GLU A N 1
ATOM 929 C CA . GLU A 1 123 ? 38.740 51.145 16.731 1.00 27.86 123 GLU A CA 1
ATOM 930 C C . GLU A 1 123 ? 38.075 49.779 16.783 1.00 25.00 123 GLU A C 1
ATOM 931 O O . GLU A 1 123 ? 37.201 49.490 15.980 1.00 25.15 123 GLU A O 1
ATOM 937 N N . LEU A 1 124 ? 38.612 48.919 17.643 1.00 25.03 124 LEU A N 1
ATOM 938 C CA . LEU A 1 124 ? 38.216 47.515 17.791 1.00 25.16 124 LEU A CA 1
ATOM 939 C C . LEU A 1 124 ? 38.547 47.043 19.182 1.00 26.79 124 LEU A C 1
ATOM 940 O O . LEU A 1 124 ? 39.391 47.624 19.913 1.00 27.44 124 LEU A O 1
ATOM 945 N N . SER A 1 125 ? 37.812 46.037 19.601 1.00 28.70 125 SER A N 1
ATOM 946 C CA . SER A 1 125 ? 38.082 45.307 20.841 1.00 29.56 125 SER A CA 1
ATOM 947 C C . SER A 1 125 ? 38.323 43.851 20.498 1.00 28.23 125 SER A C 1
ATOM 948 O O . SER A 1 125 ? 37.593 43.328 19.696 1.00 29.43 125 SER A O 1
ATOM 951 N N . VAL A 1 126 ? 39.322 43.209 21.089 1.00 25.14 126 VAL A N 1
ATOM 952 C CA . VAL A 1 126 ? 39.627 41.826 20.820 1.00 24.38 126 VAL A CA 1
ATOM 953 C C . VAL A 1 126 ? 39.903 41.052 22.129 1.00 26.25 126 VAL A C 1
ATOM 954 O O . VAL A 1 126 ? 40.542 41.594 23.043 1.00 26.06 126 VAL A O 1
ATOM 958 N N . HIS A 1 127 ? 39.443 39.797 22.208 1.00 25.96 127 HIS A N 1
ATOM 959 C CA . HIS A 1 127 ? 39.746 38.972 23.356 1.00 24.90 127 HIS A CA 1
ATOM 960 C C . HIS A 1 127 ? 41.230 38.763 23.491 1.00 25.20 127 HIS A C 1
ATOM 961 O O . HIS A 1 127 ? 41.930 38.469 22.501 1.00 25.29 127 HIS A O 1
ATOM 968 N N . ALA A 1 128 ? 41.731 38.881 24.727 1.00 25.89 128 ALA A N 1
ATOM 969 C CA . ALA A 1 128 ? 43.190 38.853 24.977 1.00 26.82 128 ALA A CA 1
ATOM 970 C C . ALA A 1 128 ? 43.808 37.518 24.565 1.00 27.43 128 ALA A C 1
ATOM 971 O O . ALA A 1 128 ? 45.024 37.423 24.276 1.00 27.60 128 ALA A O 1
ATOM 973 N N . ASP A 1 129 ? 42.977 36.493 24.554 1.00 28.24 129 ASP A N 1
ATOM 974 C CA . ASP A 1 129 ? 43.417 35.183 24.160 1.00 29.91 129 ASP A CA 1
ATOM 975 C C . ASP A 1 129 ? 43.175 34.846 22.647 1.00 28.98 129 ASP A C 1
ATOM 976 O O . ASP A 1 129 ? 43.551 33.779 22.191 1.00 26.82 129 ASP A O 1
ATOM 981 N N . ASN A 1 130 ? 42.640 35.794 21.859 1.00 27.60 130 ASN A N 1
ATOM 982 C CA . ASN A 1 130 ? 42.445 35.560 20.429 1.00 26.94 130 ASN A CA 1
ATOM 983 C C . ASN A 1 130 ? 43.749 35.878 19.676 1.00 26.74 130 ASN A C 1
ATOM 984 O O . ASN A 1 130 ? 43.855 36.948 19.065 1.00 25.95 130 ASN A O 1
ATOM 989 N N . ALA A 1 131 ? 44.759 35.016 19.764 1.00 26.01 131 ALA A N 1
ATOM 990 C CA . ALA A 1 131 ? 46.127 35.443 19.253 1.00 26.33 131 ALA A CA 1
ATOM 991 C C . ALA A 1 131 ? 46.210 35.632 17.722 1.00 25.95 131 ALA A C 1
ATOM 992 O O . ALA A 1 131 ? 47.007 36.462 17.184 1.00 27.75 131 ALA A O 1
ATOM 994 N N . ARG A 1 132 ? 45.398 34.856 16.987 1.00 22.77 132 ARG A N 1
ATOM 995 C CA . ARG A 1 132 ? 45.339 35.008 15.581 1.00 22.37 132 ARG A CA 1
ATOM 996 C C . ARG A 1 132 ? 44.787 36.418 15.120 1.00 23.46 132 ARG A C 1
ATOM 997 O O . ARG A 1 132 ? 45.368 37.014 14.204 1.00 22.41 132 ARG A O 1
ATOM 1005 N N . ALA A 1 133 ? 43.677 36.892 15.745 1.00 21.28 133 ALA A N 1
ATOM 1006 C CA . ALA A 1 133 ? 43.108 38.189 15.434 1.00 21.89 133 ALA A CA 1
ATOM 1007 C C . ALA A 1 133 ? 44.100 39.212 15.859 1.00 23.09 133 ALA A C 1
ATOM 1008 O O . ALA A 1 133 ? 44.386 40.076 15.066 1.00 25.00 133 ALA A O 1
ATOM 1010 N N . ILE A 1 134 ? 44.629 39.144 17.099 1.00 23.00 134 ILE A N 1
ATOM 1011 C CA . ILE A 1 134 ? 45.645 40.101 17.494 1.00 22.85 134 ILE A CA 1
ATOM 1012 C C . ILE A 1 134 ? 46.840 40.245 16.492 1.00 23.41 134 ILE A C 1
ATOM 1013 O O . ILE A 1 134 ? 47.187 41.370 16.124 1.00 24.43 134 ILE A O 1
ATOM 1018 N N . ALA A 1 135 ? 47.479 39.127 16.111 1.00 22.80 135 ALA A N 1
ATOM 1019 C CA . ALA A 1 135 ? 48.593 39.128 15.159 1.00 22.84 135 ALA A CA 1
ATOM 1020 C C . ALA A 1 135 ? 48.219 39.736 13.849 1.00 23.14 135 ALA A C 1
ATOM 1021 O O . ALA A 1 135 ? 49.050 40.429 13.241 1.00 23.81 135 ALA A O 1
ATOM 1023 N N . LEU A 1 136 ? 47.003 39.464 13.374 1.00 22.90 136 LEU A N 1
ATOM 1024 C CA . LEU A 1 136 ? 46.545 40.117 12.131 1.00 23.28 136 LEU A CA 1
ATOM 1025 C C . LEU A 1 136 ? 46.353 41.618 12.348 1.00 23.73 136 LEU A C 1
ATOM 1026 O O . LEU A 1 136 ? 46.784 42.428 11.522 1.00 24.27 136 LEU A O 1
ATOM 1031 N N . TYR A 1 137 ? 45.716 42.014 13.435 1.00 23.28 137 TYR A N 1
ATOM 1032 C CA . TYR A 1 137 ? 45.581 43.462 13.682 1.00 23.49 137 TYR A CA 1
ATOM 1033 C C . TYR A 1 137 ? 46.922 44.183 13.817 1.00 23.25 137 TYR A C 1
ATOM 1034 O O . TYR A 1 137 ? 47.088 45.245 13.289 1.00 19.78 137 TYR A O 1
ATOM 1043 N N . GLU A 1 138 ? 47.878 43.589 14.544 1.00 24.49 138 GLU A N 1
ATOM 1044 C CA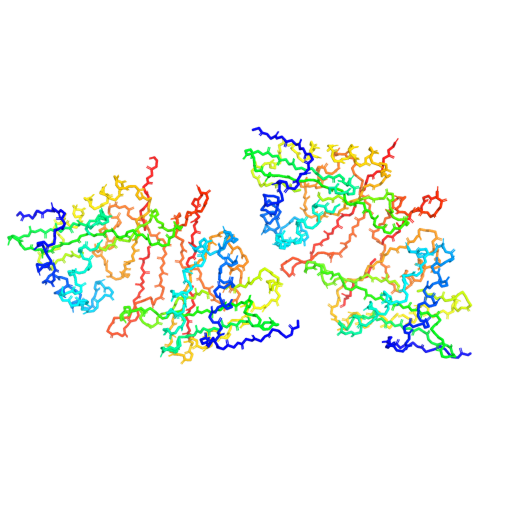 . GLU A 1 138 ? 49.248 44.164 14.576 1.00 27.63 138 GLU A CA 1
ATOM 1045 C C . GLU A 1 138 ? 49.870 44.322 13.168 1.00 27.72 138 GLU A C 1
ATOM 1046 O O . GLU A 1 138 ? 50.375 45.362 12.849 1.00 26.63 138 GLU A O 1
ATOM 1052 N N . LYS A 1 139 ? 49.774 43.275 12.338 1.00 28.91 139 LYS A N 1
ATOM 1053 C CA . LYS A 1 139 ? 50.352 43.256 11.031 1.00 29.01 139 LYS A CA 1
ATOM 1054 C C . LYS A 1 139 ? 49.742 44.381 10.219 1.00 29.48 139 LYS A C 1
ATOM 1055 O O . LYS A 1 139 ? 50.438 45.079 9.540 1.00 29.56 139 LYS A O 1
ATOM 1061 N N . ILE A 1 140 ? 48.415 44.537 10.262 1.00 29.19 140 ILE A N 1
ATOM 1062 C CA . ILE A 1 140 ? 47.761 45.581 9.469 1.00 27.63 140 ILE A CA 1
ATOM 1063 C C . ILE A 1 140 ? 48.173 46.994 9.941 1.00 27.33 140 ILE A C 1
ATOM 1064 O O . ILE A 1 140 ? 48.077 47.891 9.171 1.00 25.20 140 ILE A O 1
ATOM 1069 N N . GLY A 1 141 ? 48.597 47.173 11.212 1.00 26.28 141 GLY A N 1
ATOM 1070 C CA . GLY A 1 141 ? 49.069 48.449 11.710 1.00 23.91 141 GLY A CA 1
ATOM 1071 C C . GLY A 1 141 ? 48.156 49.046 12.823 1.00 25.23 141 GLY A C 1
ATOM 1072 O O . GLY A 1 141 ? 48.319 50.200 13.182 1.00 23.86 141 GLY A O 1
ATOM 1073 N N . PHE A 1 142 ? 47.262 48.252 13.448 1.00 24.85 142 PHE A N 1
ATOM 1074 C CA . PHE A 1 142 ? 46.544 48.719 14.649 1.00 23.94 142 PHE A CA 1
ATOM 1075 C C . PHE A 1 142 ? 47.538 48.844 15.814 1.00 24.67 142 PHE A C 1
ATOM 1076 O O . PHE A 1 142 ? 48.435 48.075 15.903 1.00 25.66 142 PHE A O 1
ATOM 1084 N N . ALA A 1 143 ? 47.401 49.887 16.618 1.00 23.74 143 ALA A N 1
ATOM 1085 C CA . ALA A 1 143 ? 48.131 50.102 17.827 1.00 23.53 143 ALA A CA 1
ATOM 1086 C C . ALA A 1 143 ? 47.303 49.596 19.024 1.00 24.13 143 ALA A C 1
ATOM 1087 O O . ALA A 1 143 ? 46.048 49.808 19.110 1.00 23.94 143 ALA A O 1
ATOM 1089 N N . HIS A 1 144 ? 48.004 49.010 19.997 1.00 23.76 144 HIS A N 1
ATOM 1090 C CA . HIS A 1 144 ? 47.387 48.742 21.250 1.00 23.80 144 HIS A CA 1
ATOM 1091 C C . HIS A 1 144 ? 47.113 50.006 22.020 1.00 25.86 144 HIS A C 1
ATOM 1092 O O . HIS A 1 144 ? 47.997 50.877 22.160 1.00 25.02 144 HIS A O 1
ATOM 1099 N N . GLU A 1 145 ? 45.941 50.048 22.647 1.00 26.37 145 GLU A N 1
ATOM 1100 C CA . GLU A 1 145 ? 45.510 51.243 23.364 1.00 27.85 145 GLU A CA 1
ATOM 1101 C C . GLU A 1 145 ? 45.173 50.968 24.791 1.00 28.19 145 GLU A C 1
ATOM 1102 O O . GLU A 1 145 ? 44.965 51.923 25.485 1.00 30.43 145 GLU A O 1
ATOM 1108 N N . GLY A 1 146 ? 45.113 49.691 25.184 1.00 26.37 146 GLY A N 1
ATOM 1109 C CA . GLY A 1 146 ? 44.978 49.285 26.537 1.00 24.71 146 GLY A CA 1
ATOM 1110 C C . GLY A 1 146 ? 44.220 47.995 26.729 1.00 25.58 146 GLY A C 1
ATOM 1111 O O . GLY A 1 146 ? 43.707 47.454 25.777 1.00 24.66 146 GLY A O 1
ATOM 1112 N N . ARG A 1 147 ? 44.111 47.519 27.987 1.00 26.31 147 ARG A N 1
ATOM 1113 C CA . ARG A 1 147 ? 43.667 46.149 28.276 1.00 26.64 147 ARG A CA 1
ATOM 1114 C C . ARG A 1 147 ? 42.489 46.340 29.221 1.00 27.05 147 ARG A C 1
ATOM 1115 O O . ARG A 1 147 ? 42.587 47.049 30.197 1.00 27.49 147 ARG A O 1
ATOM 1123 N N . ALA A 1 148 ? 41.343 45.773 28.891 1.00 26.59 148 ALA A N 1
ATOM 1124 C CA . ALA A 1 148 ? 40.201 45.838 29.789 1.00 25.28 148 ALA A CA 1
ATOM 1125 C C . ALA A 1 148 ? 40.074 44.552 30.636 1.00 24.09 148 ALA A C 1
ATOM 1126 O O . ALA A 1 148 ? 39.764 43.568 30.090 1.00 22.85 148 ALA A O 1
ATOM 1128 N N . ARG A 1 149 ? 40.249 44.592 31.969 1.00 23.83 149 ARG A N 1
ATOM 1129 C CA . ARG A 1 149 ? 40.303 43.376 32.770 1.00 26.44 149 ARG A CA 1
ATOM 1130 C C . ARG A 1 149 ? 38.906 42.813 33.008 1.00 25.08 149 ARG A C 1
ATOM 1131 O O . ARG A 1 149 ? 38.049 43.538 33.453 1.00 22.60 149 ARG A O 1
ATOM 1139 N N . ASP A 1 150 ? 38.733 41.510 32.808 1.00 23.73 150 ASP A N 1
ATOM 1140 C CA . ASP A 1 150 ? 37.414 40.900 33.018 1.00 24.75 150 ASP A CA 1
ATOM 1141 C C . ASP A 1 150 ? 36.266 41.577 32.215 1.00 23.38 150 ASP A C 1
ATOM 1142 O O . ASP A 1 150 ? 35.178 41.669 32.687 1.00 23.72 150 ASP A O 1
ATOM 1147 N N . ALA A 1 151 ? 36.519 42.043 31.034 1.00 23.84 151 ALA A N 1
ATOM 1148 C CA . ALA A 1 151 ? 35.515 42.836 30.306 1.00 24.82 151 ALA A CA 1
ATOM 1149 C C . ALA A 1 151 ? 34.497 41.921 29.590 1.00 25.31 151 ALA A C 1
ATOM 1150 O O . ALA A 1 151 ? 33.433 42.380 29.239 1.00 25.05 151 ALA A O 1
ATOM 1152 N N . VAL A 1 152 ? 34.818 40.629 29.466 1.00 25.80 152 VAL A N 1
ATOM 1153 C CA . VAL A 1 152 ? 34.058 39.642 28.641 1.00 24.71 152 VAL A CA 1
ATOM 1154 C C . VAL A 1 152 ? 33.757 38.482 29.590 1.00 24.48 152 VAL A C 1
ATOM 1155 O O . VAL A 1 152 ? 34.576 38.120 30.421 1.00 24.73 152 VAL A O 1
ATOM 1159 N N . SER A 1 153 ? 32.565 37.946 29.553 1.00 24.17 153 SER A N 1
ATOM 1160 C CA . SER A 1 153 ? 32.279 36.728 30.350 1.00 27.44 153 SER A CA 1
ATOM 1161 C C . SER A 1 153 ? 31.584 35.812 29.349 1.00 28.79 153 SER A C 1
ATOM 1162 O O . SER A 1 153 ? 30.690 36.274 28.622 1.00 28.24 153 SER A O 1
ATOM 1165 N N . ILE A 1 154 ? 32.025 34.583 29.190 1.00 30.55 154 ILE A N 1
ATOM 1166 C CA . ILE A 1 154 ? 31.363 33.781 28.167 1.00 34.55 154 ILE A CA 1
ATOM 1167 C C . ILE A 1 154 ? 30.464 32.610 28.671 1.00 37.79 154 ILE A C 1
ATOM 1168 O O . ILE A 1 154 ? 29.355 32.341 28.132 1.00 41.50 154 ILE A O 1
ATOM 1173 N N . ASP A 1 155 ? 30.917 31.883 29.665 1.00 38.63 155 ASP A N 1
ATOM 1174 C CA . ASP A 1 155 ? 30.003 31.039 30.368 1.00 39.43 155 ASP A CA 1
ATOM 1175 C C . ASP A 1 155 ? 30.635 30.817 31.728 1.00 39.18 155 ASP A C 1
ATOM 1176 O O . ASP A 1 155 ? 31.298 29.819 31.992 1.00 38.91 155 ASP A O 1
ATOM 1181 N N . GLY A 1 156 ? 30.493 31.857 32.542 1.00 38.75 156 GLY A N 1
ATOM 1182 C CA . GLY A 1 156 ? 30.984 31.900 33.907 1.00 37.06 156 GLY A CA 1
ATOM 1183 C C . GLY A 1 156 ? 32.470 32.085 33.954 1.00 36.33 156 GLY A C 1
ATOM 1184 O O . GLY A 1 156 ? 33.042 32.050 35.048 1.00 37.62 156 GLY A O 1
ATOM 1185 N N . HIS A 1 157 ? 33.103 32.277 32.788 1.00 34.42 157 HIS A N 1
ATOM 1186 C CA . HIS A 1 157 ? 34.536 32.624 32.756 1.00 33.80 157 HIS A CA 1
ATOM 1187 C C . HIS A 1 157 ? 34.795 34.083 32.277 1.00 30.90 157 HIS A C 1
ATOM 1188 O O . HIS A 1 157 ? 34.277 34.463 31.262 1.00 28.93 157 HIS A O 1
ATOM 1195 N N . TYR A 1 158 ? 35.573 34.847 33.045 1.00 30.14 158 TYR A N 1
ATOM 1196 C CA . TYR A 1 158 ? 36.048 36.195 32.652 1.00 30.13 158 TYR A CA 1
ATOM 1197 C C . TYR A 1 158 ? 37.248 36.191 31.723 1.00 29.25 158 TYR A C 1
ATOM 1198 O O . TYR A 1 158 ? 38.253 35.562 32.020 1.00 29.33 158 TYR A O 1
ATOM 1207 N N . ILE A 1 159 ? 37.142 36.970 30.651 1.00 29.52 159 ILE A N 1
ATOM 1208 C CA . ILE A 1 159 ? 38.192 37.200 29.629 1.00 29.14 159 ILE A CA 1
ATOM 1209 C C . ILE A 1 159 ? 38.544 38.704 29.611 1.00 27.44 159 ILE A C 1
ATOM 1210 O O . ILE A 1 159 ? 37.671 39.569 29.631 1.00 25.30 159 ILE A O 1
ATOM 1215 N N . ASP A 1 160 ? 39.828 39.000 29.568 1.00 26.41 160 ASP A N 1
ATOM 1216 C CA . ASP A 1 160 ? 40.286 40.333 29.203 1.00 26.04 160 ASP A CA 1
ATOM 1217 C C . ASP A 1 160 ? 40.046 40.673 27.748 1.00 25.97 160 ASP A C 1
ATOM 1218 O O . ASP A 1 160 ? 40.037 39.833 26.825 1.00 24.13 160 ASP A O 1
ATOM 1223 N N . SER A 1 161 ? 39.861 41.943 27.536 1.00 25.84 161 SER A N 1
ATOM 1224 C CA . SER A 1 161 ? 39.697 42.422 26.167 1.00 27.48 161 SER A CA 1
ATOM 1225 C C . SER A 1 161 ? 40.828 43.449 25.928 1.00 25.37 161 SER A C 1
ATOM 1226 O O . SER A 1 161 ? 41.222 44.146 26.831 1.00 25.46 161 SER A O 1
ATOM 1229 N N . LEU A 1 162 ? 41.354 43.509 24.728 1.00 25.00 162 LEU A N 1
ATOM 1230 C CA . LEU A 1 162 ? 42.358 44.509 24.348 1.00 23.60 162 LEU A CA 1
ATOM 1231 C C . LEU A 1 162 ? 41.730 45.466 23.434 1.00 23.24 162 LEU A C 1
ATOM 1232 O O . LEU A 1 162 ? 41.063 45.077 22.447 1.00 22.61 162 LEU A O 1
ATOM 1237 N N . ASN A 1 163 ? 41.977 46.727 23.709 1.00 22.93 163 ASN A N 1
ATOM 1238 C CA . ASN A 1 163 ? 41.503 47.794 22.790 1.00 23.73 163 ASN A CA 1
ATOM 1239 C C . ASN A 1 163 ? 42.589 48.208 21.885 1.00 23.04 163 ASN A C 1
ATOM 1240 O O . ASN A 1 163 ? 43.690 48.403 22.332 1.00 23.37 163 ASN A O 1
ATOM 1253 N N . ALA A 1 165 ? 43.458 50.530 18.047 1.00 23.89 165 ALA A N 1
ATOM 1254 C CA . ALA A 1 165 ? 42.962 51.521 17.123 1.00 25.73 165 ALA A CA 1
ATOM 1255 C C . ALA A 1 165 ? 43.986 51.875 16.016 1.00 24.45 165 ALA A C 1
ATOM 1256 O O . ALA A 1 165 ? 45.228 51.738 16.189 1.00 23.98 165 ALA A O 1
ATOM 1258 N N . ILE A 1 166 ? 43.456 52.325 14.893 1.00 23.92 166 ILE A N 1
ATOM 1259 C CA . ILE A 1 166 ? 44.291 52.890 13.829 1.00 25.85 166 ILE A CA 1
ATOM 1260 C C . ILE A 1 166 ? 43.848 54.297 13.526 1.00 25.95 166 ILE A C 1
ATOM 1261 O O . ILE A 1 166 ? 42.665 54.592 13.569 1.00 26.24 166 ILE A O 1
ATOM 1266 N N . ILE A 1 167 ? 44.800 55.193 13.247 1.00 28.21 167 ILE A N 1
ATOM 1267 C CA . ILE A 1 167 ? 44.467 56.583 12.900 1.00 28.84 167 ILE A CA 1
ATOM 1268 C C . ILE A 1 167 ? 44.992 56.824 11.478 1.00 29.54 167 ILE A C 1
ATOM 1269 O O . ILE A 1 167 ? 46.164 56.504 11.187 1.00 26.29 167 ILE A O 1
ATOM 1274 N N . PHE A 1 168 ? 44.099 57.291 10.573 1.00 30.35 168 PHE A N 1
ATOM 1275 C CA . PHE A 1 168 ? 44.538 57.514 9.176 1.00 32.02 168 PHE A CA 1
ATOM 1276 C C . PHE A 1 168 ? 45.354 58.796 9.145 1.00 33.96 168 PHE A C 1
ATOM 1277 O O . PHE A 1 168 ? 44.985 59.820 9.756 1.00 34.09 168 PHE A O 1
ATOM 1285 N N . GLY A 1 169 ? 46.501 58.658 8.507 1.00 37.34 169 GLY A N 1
ATOM 1286 C CA . GLY A 1 169 ? 47.383 59.772 8.207 1.00 40.98 169 GLY A CA 1
ATOM 1287 C C . GLY A 1 169 ? 47.227 59.941 6.727 1.00 43.33 169 GLY A C 1
ATOM 1288 O O . GLY A 1 169 ? 47.417 61.049 6.237 1.00 47.97 169 GLY A O 1
ATOM 1289 N N . THR B 1 7 ? 21.278 72.997 50.931 1.00 46.96 7 THR B N 1
ATOM 1290 C CA . THR B 1 7 ? 21.551 71.581 51.265 1.00 47.33 7 THR B CA 1
ATOM 1291 C C . THR B 1 7 ? 21.072 70.726 50.099 1.00 46.52 7 THR B C 1
ATOM 1292 O O . THR B 1 7 ? 20.011 70.964 49.524 1.00 45.99 7 THR B O 1
ATOM 1296 N N . VAL B 1 8 ? 21.940 69.789 49.728 1.00 45.51 8 VAL B N 1
ATOM 1297 C CA . VAL B 1 8 ? 21.755 68.868 48.614 1.00 43.58 8 VAL B CA 1
ATOM 1298 C C . VAL B 1 8 ? 21.284 67.510 49.144 1.00 42.54 8 VAL B C 1
ATOM 1299 O O . VAL B 1 8 ? 21.848 66.991 50.087 1.00 41.49 8 VAL B O 1
ATOM 1303 N N . THR B 1 9 ? 20.252 66.952 48.529 1.00 40.88 9 THR B N 1
ATOM 1304 C CA . THR B 1 9 ? 19.902 65.580 48.796 1.00 40.99 9 THR B CA 1
ATOM 1305 C C . THR B 1 9 ? 20.223 64.648 47.589 1.00 38.67 9 THR B C 1
ATOM 1306 O O . THR B 1 9 ? 20.047 64.994 46.467 1.00 38.22 9 THR B O 1
ATOM 1310 N N . ILE B 1 10 ? 20.696 63.471 47.848 1.00 37.90 10 ILE B N 1
ATOM 1311 C CA . ILE B 1 10 ? 20.991 62.567 46.771 1.00 39.08 10 ILE B CA 1
ATOM 1312 C C . ILE B 1 10 ? 19.954 61.479 46.818 1.00 38.34 10 ILE B C 1
ATOM 1313 O O . ILE B 1 10 ? 19.749 60.900 47.862 1.00 37.22 10 ILE B O 1
ATOM 1318 N N . LYS B 1 11 ? 19.308 61.190 45.686 1.00 37.41 11 LYS B N 1
ATOM 1319 C CA . LYS B 1 11 ? 18.342 60.152 45.717 1.00 36.54 11 LYS B CA 1
ATOM 1320 C C . LYS B 1 11 ? 18.155 59.522 44.346 1.00 37.08 11 LYS B C 1
ATOM 1321 O O . LYS B 1 11 ? 18.601 60.065 43.348 1.00 35.81 11 LYS B O 1
ATOM 1327 N N . PRO B 1 12 ? 17.517 58.334 44.321 1.00 37.13 12 PRO B N 1
ATOM 1328 C CA . PRO B 1 12 ? 17.237 57.696 43.062 1.00 37.44 12 PRO B CA 1
ATOM 1329 C C . PRO B 1 12 ? 16.364 58.555 42.183 1.00 37.58 12 PRO B C 1
ATOM 1330 O O . PRO B 1 12 ? 15.387 59.131 42.612 1.00 37.87 12 PRO B O 1
ATOM 1334 N N . ILE B 1 13 ? 16.695 58.598 40.925 1.00 37.71 13 ILE B N 1
ATOM 1335 C CA . ILE B 1 13 ? 15.904 59.355 40.006 1.00 39.09 13 ILE B CA 1
ATOM 1336 C C . ILE B 1 13 ? 14.437 58.841 39.889 1.00 39.16 13 ILE B C 1
ATOM 1337 O O . ILE B 1 13 ? 14.192 57.639 39.943 1.00 39.91 13 ILE B O 1
ATOM 1342 N N . ARG B 1 14 ? 13.474 59.754 39.774 1.00 39.84 14 ARG B N 1
ATOM 1343 C CA . ARG B 1 14 ? 12.108 59.352 39.492 1.00 41.63 14 ARG B CA 1
ATOM 1344 C C . ARG B 1 14 ? 11.648 60.107 38.260 1.00 42.82 14 ARG B C 1
ATOM 1345 O O . ARG B 1 14 ? 12.089 61.221 38.020 1.00 43.44 14 ARG B O 1
ATOM 1353 N N . ALA B 1 15 ? 10.703 59.515 37.528 1.00 44.27 15 ALA B N 1
ATOM 1354 C CA . ALA B 1 15 ? 9.903 60.243 36.532 1.00 44.77 15 ALA B CA 1
ATOM 1355 C C . ALA B 1 15 ? 9.623 61.696 36.847 1.00 44.75 15 ALA B C 1
ATOM 1356 O O . ALA B 1 15 ? 9.649 62.527 35.921 1.00 44.41 15 ALA B O 1
ATOM 1358 N N . GLU B 1 16 ? 9.400 62.028 38.121 1.00 46.12 16 GLU B N 1
ATOM 1359 C CA . GLU B 1 16 ? 9.142 63.465 38.522 1.00 46.58 16 GLU B CA 1
ATOM 1360 C C . GLU B 1 16 ? 10.306 64.396 38.126 1.00 43.84 16 GLU B C 1
ATOM 1361 O O . GLU B 1 16 ? 10.097 65.566 37.812 1.00 44.20 16 GLU B O 1
ATOM 1367 N N . HIS B 1 17 ? 11.519 63.848 38.149 1.00 41.25 17 HIS B N 1
ATOM 1368 C CA . HIS B 1 17 ? 12.733 64.599 37.935 1.00 39.27 17 HIS B CA 1
ATOM 1369 C C . HIS B 1 17 ? 13.112 64.858 36.458 1.00 38.06 17 HIS B C 1
ATOM 1370 O O . HIS B 1 17 ? 13.986 65.650 36.245 1.00 37.65 17 HIS B O 1
ATOM 1377 N N . VAL B 1 18 ? 12.489 64.204 35.477 1.00 36.77 18 VAL B N 1
ATOM 1378 C CA . VAL B 1 18 ? 13.013 64.160 34.115 1.00 38.07 18 VAL B CA 1
ATOM 1379 C C . VAL B 1 18 ? 13.240 65.548 33.502 1.00 37.87 18 VAL B C 1
ATOM 1380 O O . VAL B 1 18 ? 14.337 65.881 33.075 1.00 36.75 18 VAL B O 1
ATOM 1384 N N . GLU B 1 19 ? 12.232 66.387 33.544 1.00 38.93 19 GLU B N 1
ATOM 1385 C CA . GLU B 1 19 ? 12.400 67.721 32.998 1.00 39.34 19 GLU B CA 1
ATOM 1386 C C . GLU B 1 19 ? 13.576 68.514 33.591 1.00 38.34 19 GLU B C 1
ATOM 1387 O O . GLU B 1 19 ? 14.346 69.141 32.828 1.00 38.97 19 GLU B O 1
ATOM 1393 N N . SER B 1 20 ? 13.728 68.533 34.909 1.00 37.10 20 SER B N 1
ATOM 1394 C CA . SER B 1 20 ? 14.885 69.217 35.539 1.00 35.70 20 SER B CA 1
ATOM 1395 C C . SER B 1 20 ? 16.289 68.576 35.218 1.00 34.83 20 SER B C 1
ATOM 1396 O O . SER B 1 20 ? 17.289 69.255 35.123 1.00 36.35 20 SER B O 1
ATOM 1399 N N . PHE B 1 21 ? 16.341 67.264 35.129 1.00 34.03 21 PHE B N 1
ATOM 1400 C CA . PHE B 1 21 ? 17.480 66.515 34.684 1.00 33.81 21 PHE B CA 1
ATOM 1401 C C . PHE B 1 21 ? 17.950 66.859 33.252 1.00 34.78 21 PHE B C 1
ATOM 1402 O O . PHE B 1 21 ? 19.116 67.152 33.025 1.00 34.83 21 PHE B O 1
ATOM 1410 N N . HIS B 1 22 ? 17.028 66.815 32.300 1.00 36.46 22 HIS B N 1
ATOM 1411 C CA . HIS B 1 22 ? 17.226 67.410 30.987 1.00 37.91 22 HIS B CA 1
ATOM 1412 C C . HIS B 1 22 ? 17.890 68.787 31.063 1.00 38.59 22 HIS B C 1
ATOM 1413 O O . HIS B 1 22 ? 18.863 69.019 30.354 1.00 38.89 22 HIS B O 1
ATOM 1420 N N . ARG B 1 23 ? 17.421 69.676 31.942 1.00 39.23 23 ARG B N 1
ATOM 1421 C CA . ARG B 1 23 ? 18.056 70.997 32.078 1.00 40.95 23 ARG B CA 1
ATOM 1422 C C . ARG B 1 23 ? 19.484 70.995 32.612 1.00 39.21 23 ARG B C 1
ATOM 1423 O O . ARG B 1 23 ? 20.317 71.791 32.157 1.00 40.72 23 ARG B O 1
ATOM 1431 N N . ALA B 1 24 ? 19.780 70.120 33.580 1.00 36.96 24 ALA B N 1
ATOM 1432 C CA . ALA B 1 24 ? 21.120 70.000 34.157 1.00 34.09 24 ALA B CA 1
ATOM 1433 C C . ALA B 1 24 ? 22.075 69.441 33.086 1.00 33.96 24 ALA B C 1
ATOM 1434 O O . ALA B 1 24 ? 23.155 69.953 32.866 1.00 33.81 24 ALA B O 1
ATOM 1436 N N . LEU B 1 25 ? 21.629 68.417 32.366 1.00 34.74 25 LEU B N 1
ATOM 1437 C CA . LEU B 1 25 ? 22.369 67.733 31.325 1.00 35.74 25 LEU B CA 1
ATOM 1438 C C . LEU B 1 25 ? 22.707 68.641 30.133 1.00 35.26 25 LEU B C 1
ATOM 1439 O O . LEU B 1 25 ? 23.824 68.636 29.579 1.00 35.60 25 LEU B O 1
ATOM 1444 N N . ASP B 1 26 ? 21.682 69.359 29.682 1.00 35.18 26 ASP B N 1
ATOM 1445 C CA . ASP B 1 26 ? 21.804 70.333 28.664 1.00 34.73 26 ASP B CA 1
ATOM 1446 C C . ASP B 1 26 ? 22.813 71.427 29.026 1.00 34.13 26 ASP B C 1
ATOM 1447 O O . ASP B 1 26 ? 23.679 71.727 28.224 1.00 33.24 26 ASP B O 1
ATOM 1452 N N . ALA B 1 27 ? 22.733 71.961 30.238 1.00 34.79 27 ALA B N 1
ATOM 1453 C CA . ALA B 1 27 ? 23.681 72.988 30.699 1.00 35.36 27 ALA B CA 1
ATOM 1454 C C . ALA B 1 27 ? 25.107 72.492 30.784 1.00 35.45 27 ALA B C 1
ATOM 1455 O O . ALA B 1 27 ? 26.023 73.191 30.392 1.00 34.08 27 ALA B O 1
ATOM 1457 N N . VAL B 1 28 ? 25.321 71.285 31.294 1.00 35.94 28 VAL B N 1
ATOM 1458 C CA . VAL B 1 28 ? 26.687 70.692 31.306 1.00 35.06 28 VAL B CA 1
ATOM 1459 C C . VAL B 1 28 ? 27.168 70.387 29.871 1.00 34.76 28 VAL B C 1
ATOM 1460 O O . VAL B 1 28 ? 28.333 70.646 29.509 1.00 34.04 28 VAL B O 1
ATOM 1464 N N . SER B 1 29 ? 26.281 69.875 29.029 1.00 35.42 29 SER B N 1
ATOM 1465 C CA . SER B 1 29 ? 26.704 69.561 27.627 1.00 37.01 29 SER B CA 1
ATOM 1466 C C . SER B 1 29 ? 27.198 70.829 26.918 1.00 35.97 29 SER B C 1
ATOM 1467 O O . SER B 1 29 ? 28.121 70.774 26.074 1.00 35.45 29 SER B O 1
ATOM 1470 N N . ARG B 1 30 ? 26.552 71.949 27.245 1.00 35.95 30 ARG B N 1
ATOM 1471 C CA . ARG B 1 30 ? 26.750 73.185 26.527 1.00 37.88 30 ARG B CA 1
ATOM 1472 C C . ARG B 1 30 ? 28.074 73.848 26.804 1.00 38.45 30 ARG B C 1
ATOM 1473 O O . ARG B 1 30 ? 28.515 74.690 26.014 1.00 38.04 30 ARG B O 1
ATOM 1481 N N . GLU B 1 31 ? 28.685 73.484 27.920 1.00 38.05 31 GLU B N 1
ATOM 1482 C CA . GLU B 1 31 ? 30.039 73.899 28.231 1.00 38.89 31 GLU B CA 1
ATOM 1483 C C . GLU B 1 31 ? 31.056 73.313 27.276 1.00 37.66 31 GLU B C 1
ATOM 1484 O O . GLU B 1 31 ? 32.096 73.951 27.042 1.00 39.26 31 GLU B O 1
ATOM 1490 N N . ARG B 1 32 ? 30.760 72.157 26.678 1.00 37.52 32 ARG B N 1
ATOM 1491 C CA . ARG B 1 32 ? 31.553 71.611 25.571 1.00 40.85 32 ARG B CA 1
ATOM 1492 C C . ARG B 1 32 ? 33.013 71.327 25.915 1.00 40.83 32 ARG B C 1
ATOM 1493 O O . ARG B 1 32 ? 33.895 71.496 25.097 1.00 42.19 32 ARG B O 1
ATOM 1501 N N . LYS B 1 33 ? 33.307 70.980 27.138 1.00 41.90 33 LYS B N 1
ATOM 1502 C CA . LYS B 1 33 ? 34.646 70.572 27.397 1.00 42.20 33 LYS B CA 1
ATOM 1503 C C . LYS B 1 33 ? 34.659 69.284 28.288 1.00 41.16 33 LYS B C 1
ATOM 1504 O O . LYS B 1 33 ? 35.740 68.735 28.585 1.00 42.81 33 LYS B O 1
ATOM 1510 N N . TYR B 1 34 ? 33.488 68.752 28.648 1.00 38.30 34 TYR B N 1
ATOM 1511 C CA . TYR B 1 34 ? 33.441 67.579 29.551 1.00 37.98 34 TYR B CA 1
ATOM 1512 C C . TYR B 1 34 ? 32.731 66.364 28.994 1.00 37.21 34 TYR B C 1
ATOM 1513 O O . TYR B 1 34 ? 33.256 65.335 29.029 1.00 34.46 34 TYR B O 1
ATOM 1522 N N . LEU B 1 35 ? 31.554 66.537 28.412 1.00 38.81 35 LEU B N 1
ATOM 1523 C CA . LEU B 1 35 ? 30.698 65.436 27.989 1.00 39.35 35 LEU B CA 1
ATOM 1524 C C . LEU B 1 35 ? 30.869 65.224 26.531 1.00 41.56 35 LEU B C 1
ATOM 1525 O O . LEU B 1 35 ? 31.336 66.123 25.792 1.00 42.74 35 LEU B O 1
ATOM 1530 N N . SER B 1 36 ? 30.459 64.031 26.105 1.00 42.89 36 SER B N 1
ATOM 1531 C CA . SER B 1 36 ? 30.479 63.646 24.730 1.00 44.77 36 SER B CA 1
ATOM 1532 C C . SER B 1 36 ? 29.369 64.275 23.959 1.00 43.25 36 SER B C 1
ATOM 1533 O O . SER B 1 36 ? 29.383 64.277 22.754 1.00 45.29 36 SER B O 1
ATOM 1536 N N . PHE B 1 37 ? 28.369 64.785 24.609 1.00 43.09 37 PHE B N 1
ATOM 1537 C CA . PHE B 1 37 ? 27.440 65.572 23.858 1.00 44.63 37 PHE B CA 1
ATOM 1538 C C . PHE B 1 37 ? 27.631 67.093 24.005 1.00 42.59 37 PHE B C 1
ATOM 1539 O O . PHE B 1 37 ? 28.280 67.564 24.956 1.00 39.14 37 PHE B O 1
ATOM 1547 N N . LEU B 1 38 ? 27.128 67.800 23.003 1.00 40.59 38 LEU B N 1
ATOM 1548 C CA . LEU B 1 38 ? 27.281 69.261 22.889 1.00 41.24 38 LEU B CA 1
ATOM 1549 C C . LEU B 1 38 ? 26.026 70.003 23.322 1.00 40.26 38 LEU B C 1
ATOM 1550 O O . LEU B 1 38 ? 26.083 71.201 23.623 1.00 40.21 38 LEU B O 1
ATOM 1555 N N . GLU B 1 39 ? 24.927 69.261 23.380 1.00 39.58 39 GLU B N 1
ATOM 1556 C CA . GLU B 1 39 ? 23.602 69.745 23.843 1.00 40.77 39 GLU B CA 1
ATOM 1557 C C . GLU B 1 39 ? 22.929 68.487 24.453 1.00 39.56 39 GLU B C 1
ATOM 1558 O O . GLU B 1 39 ? 23.299 67.388 24.083 1.00 38.84 39 GLU B O 1
ATOM 1564 N N . ALA B 1 40 ? 21.923 68.616 25.309 1.00 39.31 40 ALA B N 1
ATOM 1565 C CA . ALA B 1 40 ? 21.230 67.408 25.742 1.00 38.44 40 ALA B CA 1
ATOM 1566 C C . ALA B 1 40 ? 20.485 66.894 24.537 1.00 39.34 40 ALA B C 1
ATOM 1567 O O . ALA B 1 40 ? 20.241 67.655 23.606 1.00 39.69 40 ALA B O 1
ATOM 1569 N N . PRO B 1 41 ? 20.135 65.592 24.550 1.00 40.45 41 PRO B N 1
ATOM 1570 C CA . PRO B 1 41 ? 19.201 65.016 23.601 1.00 40.74 41 PRO B CA 1
ATOM 1571 C C . PRO B 1 41 ? 17.853 65.660 23.839 1.00 41.57 41 PRO B C 1
ATOM 1572 O O . PRO B 1 41 ? 17.672 66.291 24.870 1.00 40.82 41 PRO B O 1
ATOM 1576 N N . PRO B 1 42 ? 16.914 65.548 22.885 1.00 42.21 42 PRO B N 1
ATOM 1577 C CA . PRO B 1 42 ? 15.663 66.266 23.126 1.00 43.37 42 PRO B CA 1
ATOM 1578 C C . PRO B 1 42 ? 14.907 65.693 24.357 1.00 44.38 42 PRO B C 1
ATOM 1579 O O . PRO B 1 42 ? 15.157 64.555 24.788 1.00 45.31 42 PRO B O 1
ATOM 1583 N N . LEU B 1 43 ? 14.050 66.502 24.960 1.00 44.93 43 LEU B N 1
ATOM 1584 C CA . LEU B 1 43 ? 13.351 66.129 26.183 1.00 45.63 43 LEU B CA 1
ATOM 1585 C C . LEU B 1 43 ? 12.743 64.753 26.117 1.00 45.91 43 LEU B C 1
ATOM 1586 O O . LEU B 1 43 ? 12.725 64.007 27.108 1.00 46.99 43 LEU B O 1
ATOM 1591 N N . GLU B 1 44 ? 12.232 64.423 24.938 1.00 45.73 44 GLU B N 1
ATOM 1592 C CA . GLU B 1 44 ? 11.475 63.210 24.736 1.00 45.20 44 GLU B CA 1
ATOM 1593 C C . GLU B 1 44 ? 12.319 61.951 24.724 1.00 43.49 44 GLU B C 1
ATOM 1594 O O . GLU B 1 44 ? 11.909 60.952 25.334 1.00 43.11 44 GLU B O 1
ATOM 1600 N N . ALA B 1 45 ? 13.479 61.983 24.057 1.00 41.96 45 ALA B N 1
ATOM 1601 C CA . ALA B 1 45 ? 14.483 60.909 24.213 1.00 42.02 45 ALA B CA 1
ATOM 1602 C C . ALA B 1 45 ? 14.937 60.677 25.678 1.00 41.85 45 ALA B C 1
ATOM 1603 O O . ALA B 1 45 ? 15.132 59.528 26.120 1.00 41.18 45 ALA B O 1
ATOM 1605 N N . VAL B 1 46 ? 15.121 61.769 26.416 1.00 42.06 46 VAL B N 1
ATOM 1606 C CA . VAL B 1 46 ? 15.687 61.707 27.791 1.00 43.25 46 VAL B CA 1
ATOM 1607 C C . VAL B 1 46 ? 14.653 61.051 28.735 1.00 43.63 46 VAL B C 1
ATOM 1608 O O . VAL B 1 46 ? 14.998 60.311 29.629 1.00 43.10 46 VAL B O 1
ATOM 1612 N N . ARG B 1 47 ? 13.369 61.254 28.436 1.00 45.26 47 ARG B N 1
ATOM 1613 C CA . ARG B 1 47 ? 12.266 60.632 29.169 1.00 45.94 47 ARG B CA 1
ATOM 1614 C C . ARG B 1 47 ? 12.211 59.123 28.989 1.00 45.72 47 ARG B C 1
ATOM 1615 O O . ARG B 1 47 ? 12.226 58.382 29.977 1.00 45.76 47 ARG B O 1
ATOM 1623 N N . ALA B 1 48 ? 12.169 58.667 27.733 1.00 45.42 48 ALA B N 1
ATOM 1624 C CA . ALA B 1 48 ? 12.151 57.229 27.409 1.00 45.37 48 ALA B CA 1
ATOM 1625 C C . ALA B 1 48 ? 13.276 56.468 28.116 1.00 44.90 48 ALA B C 1
ATOM 1626 O O . ALA B 1 48 ? 13.053 55.443 28.772 1.00 43.86 48 ALA B O 1
ATOM 1628 N N . PHE B 1 49 ? 14.491 56.983 27.929 1.00 44.86 49 PHE B N 1
ATOM 1629 C CA . PHE B 1 49 ? 15.708 56.566 28.659 1.00 44.35 49 PHE B CA 1
ATOM 1630 C C . PHE B 1 49 ? 15.600 56.545 30.199 1.00 44.30 49 PHE B C 1
ATOM 1631 O O . PHE B 1 49 ? 15.924 55.544 30.827 1.00 45.00 49 PHE B O 1
ATOM 1639 N N . VAL B 1 50 ? 15.182 57.636 30.823 1.00 44.05 50 VAL B N 1
ATOM 1640 C CA . VAL B 1 50 ? 15.068 57.621 32.297 1.00 43.71 50 VAL B CA 1
ATOM 1641 C C . VAL B 1 50 ? 14.060 56.555 32.790 1.00 44.44 50 VAL B C 1
ATOM 1642 O O . VAL B 1 50 ? 14.319 55.804 33.741 1.00 43.96 50 VAL B O 1
ATOM 1646 N N . LEU B 1 51 ? 12.937 56.448 32.092 1.00 45.51 51 LEU B N 1
ATOM 1647 C CA . LEU B 1 51 ? 11.913 55.489 32.486 1.00 46.60 51 LEU B CA 1
ATOM 1648 C C . LEU B 1 51 ? 12.342 54.067 32.161 1.00 47.25 51 LEU B C 1
ATOM 1649 O O . LEU B 1 51 ? 11.984 53.147 32.910 1.00 47.61 51 LEU B O 1
ATOM 1654 N N . ASP B 1 52 ? 13.094 53.894 31.060 1.00 48.49 52 ASP B N 1
ATOM 1655 C CA . ASP B 1 52 ? 13.766 52.625 30.713 1.00 49.07 52 ASP B CA 1
ATOM 1656 C C . ASP B 1 52 ? 14.639 52.219 31.902 1.00 48.73 52 ASP B C 1
ATOM 1657 O O . ASP B 1 52 ? 14.512 51.144 32.405 1.00 48.26 52 ASP B O 1
ATOM 1670 N N . ILE B 1 54 ? 14.680 53.383 35.147 1.00 47.63 54 ILE B N 1
ATOM 1671 C CA . ILE B 1 54 ? 13.808 53.129 36.276 1.00 48.00 54 ILE B CA 1
ATOM 1672 C C . ILE B 1 54 ? 13.213 51.699 36.209 1.00 49.96 54 ILE B C 1
ATOM 1673 O O . ILE B 1 54 ? 13.399 50.903 37.139 1.00 50.47 54 ILE B O 1
ATOM 1678 N N . GLU B 1 55 ? 12.546 51.374 35.099 1.00 50.33 55 GLU B N 1
ATOM 1679 C CA . GLU B 1 55 ? 11.968 50.049 34.875 1.00 51.14 55 GLU B CA 1
ATOM 1680 C C . GLU B 1 55 ? 12.901 48.896 35.201 1.00 50.87 55 GLU B C 1
ATOM 1681 O O . GLU B 1 55 ? 12.540 47.985 35.925 1.00 50.48 55 GLU B O 1
ATOM 1687 N N . ASN B 1 56 ? 14.094 48.956 34.623 1.00 51.28 56 ASN B N 1
ATOM 1688 C CA . ASN B 1 56 ? 15.093 47.872 34.685 1.00 51.20 56 ASN B CA 1
ATOM 1689 C C . ASN B 1 56 ? 15.914 47.892 35.936 1.00 50.48 56 ASN B C 1
ATOM 1690 O O . ASN B 1 56 ? 16.793 47.074 36.099 1.00 50.05 56 ASN B O 1
ATOM 1695 N N . ASP B 1 57 ? 15.620 48.857 36.802 1.00 50.68 57 ASP B N 1
ATOM 1696 C CA . ASP B 1 57 ? 16.277 48.956 38.066 1.00 50.87 57 ASP B CA 1
ATOM 1697 C C . ASP B 1 57 ? 17.769 49.229 37.916 1.00 49.62 57 ASP B C 1
ATOM 1698 O O . ASP B 1 57 ? 18.547 48.652 38.703 1.00 49.84 57 ASP B O 1
ATOM 1703 N N . HIS B 1 58 ? 18.164 50.051 36.917 1.00 46.96 58 HIS B N 1
ATOM 1704 C CA . HIS B 1 58 ? 19.576 50.385 36.645 1.00 45.36 58 HIS B CA 1
ATOM 1705 C C . HIS B 1 58 ? 19.984 51.584 37.570 1.00 43.92 58 HIS B C 1
ATOM 1706 O O . HIS B 1 58 ? 19.166 52.428 37.798 1.00 44.44 58 HIS B O 1
ATOM 1713 N N . PRO B 1 59 ? 21.213 51.614 38.154 1.00 42.75 59 PRO B N 1
ATOM 1714 C CA . PRO B 1 59 ? 21.569 52.705 39.147 1.00 42.33 59 PRO B CA 1
ATOM 1715 C C . PRO B 1 59 ? 21.592 54.125 38.519 1.00 41.64 59 PRO B C 1
ATOM 1716 O O . PRO B 1 59 ? 22.295 54.339 37.516 1.00 40.55 59 PRO B O 1
ATOM 1720 N N . GLN B 1 60 ? 20.747 55.036 39.022 1.00 39.32 60 GLN B N 1
ATOM 1721 C CA . GLN B 1 60 ? 20.599 56.340 38.394 1.00 40.69 60 GLN B CA 1
ATOM 1722 C C . GLN B 1 60 ? 20.208 57.341 39.464 1.00 38.25 60 GLN B C 1
ATOM 1723 O O . GLN B 1 60 ? 19.110 57.269 39.976 1.00 40.20 60 GLN B O 1
ATOM 1729 N N . PHE B 1 61 ? 21.154 58.193 39.882 1.00 36.22 61 PHE B N 1
ATOM 1730 C CA . PHE B 1 61 ? 20.972 59.062 41.077 1.00 34.50 61 PHE B CA 1
ATOM 1731 C C . PHE B 1 61 ? 21.074 60.488 40.661 1.00 34.13 61 PHE B C 1
ATOM 1732 O O . PHE B 1 61 ? 21.785 60.823 39.712 1.00 32.16 61 PHE B O 1
ATOM 1740 N N . VAL B 1 62 ? 20.217 61.292 41.281 1.00 34.72 62 VAL B N 1
ATOM 1741 C CA . VAL B 1 62 ? 20.263 62.738 41.123 1.00 33.56 62 VAL B CA 1
ATOM 1742 C C . VAL B 1 62 ? 20.545 63.433 42.432 1.00 32.30 62 VAL B C 1
ATOM 1743 O O . VAL B 1 62 ? 20.109 63.001 43.488 1.00 32.52 62 VAL B O 1
ATOM 1747 N N . ALA B 1 63 ? 21.187 64.580 42.336 1.00 32.16 63 ALA B N 1
ATOM 1748 C CA . ALA B 1 63 ? 21.475 65.388 43.496 1.00 31.78 63 ALA B CA 1
ATOM 1749 C C . ALA B 1 63 ? 20.533 66.569 43.369 1.00 33.35 63 ALA B C 1
ATOM 1750 O O . ALA B 1 63 ? 20.436 67.190 42.308 1.00 34.22 63 ALA B O 1
ATOM 1752 N N . ILE B 1 64 ? 19.792 66.832 44.420 1.00 34.86 64 ILE B N 1
ATOM 1753 C CA . ILE B 1 64 ? 18.713 67.780 44.365 1.00 37.78 64 ILE B CA 1
ATOM 1754 C C . ILE B 1 64 ? 18.939 68.886 45.388 1.00 38.39 64 ILE B C 1
ATOM 1755 O O . ILE B 1 64 ? 19.224 68.611 46.520 1.00 35.77 64 ILE B O 1
ATOM 1760 N N . ALA B 1 65 ? 18.883 70.126 44.925 1.00 40.60 65 ALA B N 1
ATOM 1761 C CA . ALA B 1 65 ? 18.904 71.294 45.809 1.00 43.97 65 ALA B CA 1
ATOM 1762 C C . ALA B 1 65 ? 17.764 72.204 45.346 1.00 45.13 65 ALA B C 1
ATOM 1763 O O . ALA B 1 65 ? 17.818 72.692 44.215 1.00 45.81 65 ALA B O 1
ATOM 1765 N N . ASP B 1 66 ? 16.746 72.386 46.207 1.00 47.74 66 ASP B N 1
ATOM 1766 C CA . ASP B 1 66 ? 15.573 73.260 45.970 1.00 48.53 66 ASP B CA 1
ATOM 1767 C C . ASP B 1 66 ? 14.561 72.683 45.010 1.00 47.65 66 ASP B C 1
ATOM 1768 O O . ASP B 1 66 ? 14.075 73.383 44.100 1.00 46.91 66 ASP B O 1
ATOM 1773 N N . GLY B 1 67 ? 14.251 71.403 45.194 1.00 46.91 67 GLY B N 1
ATOM 1774 C CA . GLY B 1 67 ? 13.561 70.654 44.157 1.00 45.78 67 GLY B CA 1
ATOM 1775 C C . GLY B 1 67 ? 14.095 70.807 42.726 1.00 45.15 67 GLY B C 1
ATOM 1776 O O . GLY B 1 67 ? 13.356 70.563 41.768 1.00 45.79 67 GLY B O 1
ATOM 1777 N N . ASP B 1 68 ? 15.346 71.230 42.545 1.00 44.15 68 ASP B N 1
ATOM 1778 C CA . ASP B 1 68 ? 15.988 71.203 41.201 1.00 42.89 68 ASP B CA 1
ATOM 1779 C C . ASP B 1 68 ? 17.169 70.194 41.197 1.00 39.62 68 ASP B C 1
ATOM 1780 O O . ASP B 1 68 ? 17.904 70.135 42.155 1.00 38.89 68 ASP B O 1
ATOM 1785 N N . VAL B 1 69 ? 17.319 69.414 40.118 1.00 37.09 69 VAL B N 1
ATOM 1786 C CA . VAL B 1 69 ? 18.441 68.469 39.920 1.00 34.15 69 VAL B CA 1
ATOM 1787 C C . VAL B 1 69 ? 19.657 69.341 39.665 1.00 32.82 69 VAL B C 1
ATOM 1788 O O . VAL B 1 69 ? 19.675 70.089 38.714 1.00 31.60 69 VAL B O 1
ATOM 1792 N N . ILE B 1 70 ? 20.661 69.249 40.518 1.00 32.37 70 ILE B N 1
ATOM 1793 C CA . ILE B 1 70 ? 21.954 69.918 40.232 1.00 32.57 70 ILE B CA 1
ATOM 1794 C C . ILE B 1 70 ? 23.157 68.999 39.894 1.00 32.61 70 ILE B C 1
ATOM 1795 O O . ILE B 1 70 ? 24.255 69.492 39.641 1.00 31.79 70 ILE B O 1
ATOM 1800 N N . GLY B 1 71 ? 22.912 67.682 39.832 1.00 32.75 71 GLY B N 1
ATOM 1801 C CA . GLY B 1 71 ? 23.932 66.675 39.509 1.00 32.36 71 GLY B CA 1
ATOM 1802 C C . GLY B 1 71 ? 23.253 65.332 39.295 1.00 33.14 71 GLY B C 1
ATOM 1803 O O . GLY B 1 71 ? 22.095 65.145 39.667 1.00 30.92 71 GLY B O 1
ATOM 1804 N N . TRP B 1 72 ? 23.973 64.417 38.637 1.00 33.25 72 TRP B N 1
ATOM 1805 C CA . TRP B 1 72 ? 23.446 63.125 38.320 1.00 32.61 72 TRP B CA 1
ATOM 1806 C C . TRP B 1 72 ? 24.618 62.183 38.228 1.00 32.21 72 TRP B C 1
ATOM 1807 O O . TRP B 1 72 ? 25.739 62.624 38.046 1.00 30.43 72 TRP B O 1
ATOM 1818 N N . CYS B 1 73 ? 24.335 60.902 38.423 1.00 31.76 73 CYS B N 1
ATOM 1819 C CA . CYS B 1 73 ? 25.336 59.853 38.290 1.00 31.99 73 CYS B CA 1
ATOM 1820 C C . CYS B 1 73 ? 24.558 58.626 37.870 1.00 32.08 73 CYS B C 1
ATOM 1821 O O . CYS B 1 73 ? 23.539 58.311 38.458 1.00 32.24 73 CYS B O 1
ATOM 1824 N N . ASP B 1 74 ? 25.003 57.934 36.847 1.00 32.09 74 ASP B N 1
ATOM 1825 C CA . ASP B 1 74 ? 24.288 56.736 36.471 1.00 34.26 74 ASP B CA 1
ATOM 1826 C C . ASP B 1 74 ? 25.238 55.670 35.910 1.00 33.83 74 ASP B C 1
ATOM 1827 O O . ASP B 1 74 ? 26.294 55.994 35.382 1.00 32.15 74 ASP B O 1
ATOM 1832 N N . ILE B 1 75 ? 24.803 54.421 35.993 1.00 34.41 75 ILE B N 1
ATOM 1833 C CA . ILE B 1 75 ? 25.481 53.261 35.427 1.00 35.32 75 ILE B CA 1
ATOM 1834 C C . ILE B 1 75 ? 24.505 52.540 34.552 1.00 35.72 75 ILE B C 1
ATOM 1835 O O . ILE B 1 75 ? 23.493 52.126 35.023 1.00 36.53 75 ILE B O 1
ATOM 1840 N N . ARG B 1 76 ? 24.760 52.495 33.256 1.00 36.80 76 ARG B N 1
ATOM 1841 C CA . ARG B 1 76 ? 23.956 51.747 32.342 1.00 40.41 76 ARG B CA 1
ATOM 1842 C C . ARG B 1 76 ? 24.676 50.399 32.143 1.00 39.52 76 ARG B C 1
ATOM 1843 O O . ARG B 1 76 ? 25.795 50.387 31.665 1.00 36.82 76 ARG B O 1
ATOM 1851 N N . ARG B 1 77 ? 24.004 49.311 32.521 1.00 39.76 77 ARG B N 1
ATOM 1852 C CA . ARG B 1 77 ? 24.371 47.930 32.219 1.00 42.91 77 ARG B CA 1
ATOM 1853 C C . ARG B 1 77 ? 24.462 47.657 30.723 1.00 43.44 77 ARG B C 1
ATOM 1854 O O . ARG B 1 77 ? 23.641 48.137 29.968 1.00 44.09 77 ARG B O 1
ATOM 1862 N N . GLN B 1 78 ? 25.479 46.916 30.266 1.00 44.41 78 GLN B N 1
ATOM 1863 C CA . GLN B 1 78 ? 25.544 46.508 28.840 1.00 46.01 78 GLN B CA 1
ATOM 1864 C C . GLN B 1 78 ? 24.466 45.486 28.422 1.00 45.49 78 GLN B C 1
ATOM 1865 O O . GLN B 1 78 ? 24.062 44.608 29.200 1.00 43.84 78 GLN B O 1
ATOM 1871 N N . ASP B 1 79 ? 23.965 45.669 27.196 1.00 47.32 79 ASP B N 1
ATOM 1872 C CA . ASP B 1 79 ? 22.880 44.843 26.622 1.00 48.79 79 ASP B CA 1
ATOM 1873 C C . ASP B 1 79 ? 23.352 43.407 26.390 1.00 47.40 79 ASP B C 1
ATOM 1874 O O . ASP B 1 79 ? 22.977 42.464 27.107 1.00 46.79 79 ASP B O 1
ATOM 1879 N N . ARG B 1 80 ? 24.210 43.315 25.383 1.00 46.19 80 ARG B N 1
ATOM 1880 C CA . ARG B 1 80 ? 25.015 42.165 24.980 1.00 45.43 80 ARG B CA 1
ATOM 1881 C C . ARG B 1 80 ? 25.407 41.158 26.093 1.00 44.17 80 ARG B C 1
ATOM 1882 O O . ARG B 1 80 ? 26.071 41.510 27.064 1.00 44.13 80 ARG B O 1
ATOM 1890 N N . ALA B 1 81 ? 24.996 39.908 25.932 1.00 40.63 81 ALA B N 1
ATOM 1891 C CA . ALA B 1 81 ? 25.156 38.874 26.934 1.00 39.31 81 ALA B CA 1
ATOM 1892 C C . ALA B 1 81 ? 26.591 38.655 27.489 1.00 38.46 81 ALA B C 1
ATOM 1893 O O . ALA B 1 81 ? 26.729 38.308 28.713 1.00 37.26 81 ALA B O 1
ATOM 1895 N N . THR B 1 82 ? 27.617 38.790 26.608 1.00 35.28 82 THR B N 1
ATOM 1896 C CA . THR B 1 82 ? 29.031 38.641 27.028 1.00 34.86 82 THR B CA 1
ATOM 1897 C C . THR B 1 82 ? 29.551 39.844 27.901 1.00 33.97 82 THR B C 1
ATOM 1898 O O . THR B 1 82 ? 30.585 39.772 28.518 1.00 32.52 82 THR B O 1
ATOM 1902 N N . ARG B 1 83 ? 28.778 40.909 27.904 1.00 34.11 83 ARG B N 1
ATOM 1903 C CA . ARG B 1 83 ? 29.094 42.159 28.524 1.00 35.11 83 ARG B CA 1
ATOM 1904 C C . ARG B 1 83 ? 28.148 42.577 29.664 1.00 34.97 83 ARG B C 1
ATOM 1905 O O . ARG B 1 83 ? 28.421 43.542 30.347 1.00 36.72 83 ARG B O 1
ATOM 1913 N N . ALA B 1 84 ? 27.099 41.815 29.914 1.00 34.31 84 ALA B N 1
ATOM 1914 C CA . ALA B 1 84 ? 26.074 42.155 30.892 1.00 35.12 84 ALA B CA 1
ATOM 1915 C C . ALA B 1 84 ? 26.503 42.213 32.360 1.00 35.33 84 ALA B C 1
ATOM 1916 O O . ALA B 1 84 ? 25.694 42.692 33.187 1.00 35.20 84 ALA B O 1
ATOM 1918 N N . HIS B 1 85 ? 27.688 41.672 32.698 1.00 33.91 85 HIS B N 1
ATOM 1919 C CA . HIS B 1 85 ? 28.327 41.888 34.033 1.00 32.93 85 HIS B CA 1
ATOM 1920 C C . HIS B 1 85 ? 29.007 43.301 34.168 1.00 32.74 85 HIS B C 1
ATOM 1921 O O . HIS B 1 85 ? 29.596 43.584 35.212 1.00 32.34 85 HIS B O 1
ATOM 1928 N N . CYS B 1 86 ? 28.946 44.143 33.104 1.00 30.92 86 CYS B N 1
ATOM 1929 C CA . CYS B 1 86 ? 29.598 45.450 33.114 1.00 32.77 86 CYS B CA 1
ATOM 1930 C C . CYS B 1 86 ? 28.602 46.543 32.969 1.00 31.79 86 CYS B C 1
ATOM 1931 O O . CYS B 1 86 ? 27.586 46.343 32.335 1.00 32.30 86 CYS B O 1
ATOM 1934 N N . GLY B 1 87 ? 28.916 47.710 33.528 1.00 30.66 87 GLY B N 1
ATOM 1935 C CA . GLY B 1 87 ? 28.157 48.917 33.320 1.00 30.68 87 GLY B CA 1
ATOM 1936 C C . GLY B 1 87 ? 29.055 50.138 32.972 1.00 31.84 87 GLY B C 1
ATOM 1937 O O . GLY B 1 87 ? 30.255 50.105 33.168 1.00 31.61 87 GLY B O 1
ATOM 1938 N N . THR B 1 88 ? 28.469 51.156 32.350 1.00 30.94 88 THR B N 1
ATOM 1939 C CA . THR B 1 88 ? 29.162 52.362 31.929 1.00 32.81 88 THR B CA 1
ATOM 1940 C C . THR B 1 88 ? 28.674 53.509 32.757 1.00 31.69 88 THR B C 1
ATOM 1941 O O . THR B 1 88 ? 27.503 53.780 32.828 1.00 30.77 88 THR B O 1
ATOM 1945 N N . LEU B 1 89 ? 29.590 54.142 33.444 1.00 32.77 89 LEU B N 1
ATOM 1946 C CA . LEU B 1 89 ? 29.241 55.260 34.295 1.00 31.85 89 LEU B CA 1
ATOM 1947 C C . LEU B 1 89 ? 29.205 56.581 33.547 1.00 33.49 89 LEU B C 1
ATOM 1948 O O . LEU B 1 89 ? 30.097 56.875 32.754 1.00 36.63 89 LEU B O 1
ATOM 1953 N N . GLY B 1 90 ? 28.213 57.420 33.821 1.00 32.99 90 GLY B N 1
ATOM 1954 C CA . GLY B 1 90 ? 28.275 58.841 33.396 1.00 30.99 90 GLY B CA 1
ATOM 1955 C C . GLY B 1 90 ? 27.839 59.701 34.546 1.00 31.42 90 GLY B C 1
ATOM 1956 O O . GLY B 1 90 ? 27.004 59.284 35.345 1.00 30.21 90 GLY B O 1
ATOM 1965 N N . GLY B 1 92 ? 27.599 64.155 36.184 1.00 28.08 92 GLY B N 1
ATOM 1966 C CA . GLY B 1 92 ? 27.819 65.576 35.952 1.00 28.99 92 GLY B CA 1
ATOM 1967 C C . GLY B 1 92 ? 27.193 66.388 37.007 1.00 28.35 92 GLY B C 1
ATOM 1968 O O . GLY B 1 92 ? 26.306 65.935 37.691 1.00 31.03 92 GLY B O 1
ATOM 1969 N N . ILE B 1 93 ? 27.746 67.568 37.210 1.00 29.26 93 ILE B N 1
ATOM 1970 C CA . ILE B 1 93 ? 27.343 68.510 38.315 1.00 26.90 93 ILE B CA 1
ATOM 1971 C C . ILE B 1 93 ? 27.347 69.890 37.755 1.00 28.28 93 ILE B C 1
ATOM 1972 O O . ILE B 1 93 ? 28.255 70.246 36.993 1.00 29.99 93 ILE B O 1
ATOM 1977 N N . LEU B 1 94 ? 26.337 70.692 38.098 1.00 30.83 94 LEU B N 1
ATOM 1978 C CA . LEU B 1 94 ? 26.245 72.104 37.644 1.00 32.10 94 LEU B CA 1
ATOM 1979 C C . LEU B 1 94 ? 27.421 72.833 38.243 1.00 31.30 94 LEU B C 1
ATOM 1980 O O . LEU B 1 94 ? 27.892 72.417 39.288 1.00 32.05 94 LEU B O 1
ATOM 1985 N N . PRO B 1 95 ? 27.917 73.866 37.575 1.00 31.61 95 PRO B N 1
ATOM 1986 C CA . PRO B 1 95 ? 29.135 74.562 38.040 1.00 31.33 95 PRO B CA 1
ATOM 1987 C C . PRO B 1 95 ? 29.242 75.035 39.489 1.00 32.34 95 PRO B C 1
ATOM 1988 O O . PRO B 1 95 ? 30.307 74.836 40.104 1.00 31.81 95 PRO B O 1
ATOM 1992 N N . ALA B 1 96 ? 28.182 75.651 40.036 1.00 32.03 96 ALA B N 1
ATOM 1993 C CA . ALA B 1 96 ? 28.147 76.086 41.395 1.00 31.96 96 ALA B CA 1
ATOM 1994 C C . ALA B 1 96 ? 28.411 75.012 42.412 1.00 31.50 96 ALA B C 1
ATOM 1995 O O . ALA B 1 96 ? 28.822 75.322 43.525 1.00 31.24 96 ALA B O 1
ATOM 1997 N N . TYR B 1 97 ? 28.160 73.749 42.058 1.00 32.41 97 TYR B N 1
ATOM 1998 C CA . TYR B 1 97 ? 28.222 72.631 43.028 1.00 32.59 97 TYR B CA 1
ATOM 1999 C C . TYR B 1 97 ? 29.466 71.774 42.981 1.00 32.08 97 TYR B C 1
ATOM 2000 O O . TYR B 1 97 ? 29.576 70.863 43.766 1.00 32.55 97 TYR B O 1
ATOM 2009 N N . ARG B 1 98 ? 30.358 72.052 42.039 1.00 30.84 98 ARG B N 1
ATOM 2010 C CA . ARG B 1 98 ? 31.562 71.289 41.805 1.00 30.35 98 ARG B CA 1
ATOM 2011 C C . ARG B 1 98 ? 32.625 71.534 42.857 1.00 30.02 98 ARG B C 1
ATOM 2012 O O . ARG B 1 98 ? 32.658 72.589 43.530 1.00 28.50 98 ARG B O 1
ATOM 2020 N N . ASN B 1 99 ? 33.530 70.553 42.942 1.00 29.34 99 ASN B N 1
ATOM 2021 C CA . ASN B 1 99 ? 34.690 70.641 43.813 1.00 30.60 99 ASN B CA 1
ATOM 2022 C C . ASN B 1 99 ? 34.398 70.799 45.312 1.00 30.22 99 ASN B C 1
ATOM 2023 O O . ASN B 1 99 ? 35.153 71.459 46.007 1.00 30.56 99 ASN B O 1
ATOM 2028 N N . LYS B 1 100 ? 33.313 70.222 45.805 1.00 30.48 100 LYS B N 1
ATOM 2029 C CA . LYS B 1 100 ? 32.963 70.341 47.242 1.00 32.73 100 LYS B CA 1
ATOM 2030 C C . LYS B 1 100 ? 32.498 68.977 47.741 1.00 31.61 100 LYS B C 1
ATOM 2031 O O . LYS B 1 100 ? 31.728 68.883 48.709 1.00 32.03 100 LYS B O 1
ATOM 2037 N N . GLY B 1 101 ? 32.950 67.932 47.056 1.00 30.95 101 GLY B N 1
ATOM 2038 C CA . GLY B 1 101 ? 32.861 66.607 47.578 1.00 28.65 101 GLY B CA 1
ATOM 2039 C C . GLY B 1 101 ? 31.595 65.965 47.122 1.00 29.45 101 GLY B C 1
ATOM 2040 O O . GLY B 1 101 ? 31.362 64.843 47.490 1.00 31.73 101 GLY B O 1
ATOM 2041 N N . LEU B 1 102 ? 30.761 66.603 46.305 1.00 29.08 102 LEU B N 1
ATOM 2042 C CA . LEU B 1 102 ? 29.491 65.979 45.964 1.00 30.51 102 LEU B CA 1
ATOM 2043 C C . LEU B 1 102 ? 29.616 64.849 44.911 1.00 31.08 102 LEU B C 1
ATOM 2044 O O . LEU B 1 102 ? 28.835 63.889 44.913 1.00 31.30 102 LEU B O 1
ATOM 2049 N N . GLY B 1 103 ? 30.553 64.979 43.985 1.00 30.76 103 GLY B N 1
ATOM 2050 C CA . GLY B 1 103 ? 30.795 63.928 42.986 1.00 30.16 103 GLY B CA 1
ATOM 2051 C C . GLY B 1 103 ? 31.276 62.662 43.68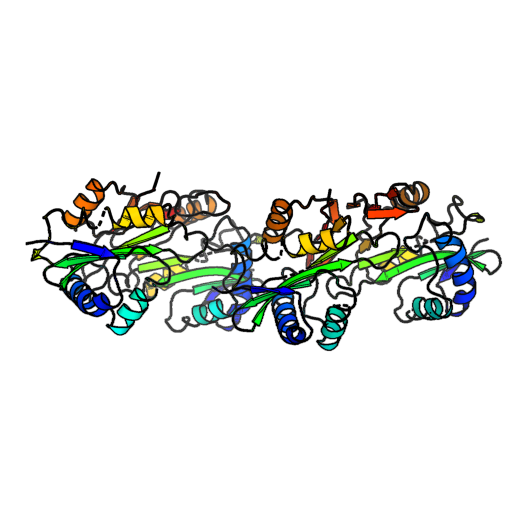4 1.00 29.52 103 GLY B C 1
ATOM 2052 O O . GLY B 1 103 ? 30.890 61.570 43.323 1.00 30.96 103 GLY B O 1
ATOM 2053 N N . ALA B 1 104 ? 32.123 62.793 44.683 1.00 29.67 104 ALA B N 1
ATOM 2054 C CA . ALA B 1 104 ? 32.480 61.642 45.528 1.00 30.29 104 ALA B CA 1
ATOM 2055 C C . ALA B 1 104 ? 31.238 60.923 46.123 1.00 31.29 104 ALA B C 1
ATOM 2056 O O . ALA B 1 104 ? 31.094 59.718 45.914 1.00 30.94 104 ALA B O 1
ATOM 2058 N N . ARG B 1 105 ? 30.352 61.661 46.813 1.00 29.75 105 ARG B N 1
ATOM 2059 C CA . ARG B 1 105 ? 29.138 61.115 47.438 1.00 32.57 105 ARG B CA 1
ATOM 2060 C C . ARG B 1 105 ? 28.199 60.497 46.429 1.00 32.64 105 ARG B C 1
ATOM 2061 O O . ARG B 1 105 ? 27.709 59.425 46.630 1.00 32.59 105 ARG B O 1
ATOM 2069 N N . LEU B 1 106 ? 28.007 61.182 45.315 1.00 32.39 106 LEU B N 1
ATOM 2070 C CA . LEU B 1 106 ? 27.119 60.694 44.280 1.00 34.67 106 LEU B CA 1
ATOM 2071 C C . LEU B 1 106 ? 27.683 59.430 43.710 1.00 35.06 106 LEU B C 1
ATOM 2072 O O . LEU B 1 106 ? 26.991 58.451 43.505 1.00 32.29 106 LEU B O 1
ATOM 2085 N N . ARG B 1 108 ? 29.730 57.340 45.162 1.00 39.63 108 ARG B N 1
ATOM 2086 C CA . ARG B 1 108 ? 29.588 56.211 46.077 1.00 38.59 108 ARG B CA 1
ATOM 2087 C C . ARG B 1 108 ? 28.183 55.615 46.148 1.00 37.47 108 ARG B C 1
ATOM 2088 O O . ARG B 1 108 ? 28.022 54.411 46.197 1.00 37.60 108 ARG B O 1
ATOM 2096 N N . ARG B 1 109 ? 27.158 56.431 46.168 1.00 36.21 109 ARG B N 1
ATOM 2097 C CA . ARG B 1 109 ? 25.841 55.848 46.078 1.00 35.09 109 ARG B CA 1
ATOM 2098 C C . ARG B 1 109 ? 25.668 54.979 44.833 1.00 34.25 109 ARG B C 1
ATOM 2099 O O . ARG B 1 109 ? 25.083 53.886 44.897 1.00 32.91 109 ARG B O 1
ATOM 2107 N N . THR B 1 110 ? 26.166 55.466 43.692 1.00 32.98 110 THR B N 1
ATOM 2108 C CA . THR B 1 110 ? 25.836 54.780 42.441 1.00 31.48 110 THR B CA 1
ATOM 2109 C C . THR B 1 110 ? 26.584 53.463 42.370 1.00 30.74 110 THR B C 1
ATOM 2110 O O . THR B 1 110 ? 26.089 52.502 41.847 1.00 29.78 110 THR B O 1
ATOM 2114 N N . LEU B 1 111 ? 27.810 53.460 42.872 1.00 31.47 111 LEU B N 1
ATOM 2115 C CA . LEU B 1 111 ? 28.617 52.278 42.940 1.00 33.15 111 LEU B CA 1
ATOM 2116 C C . LEU B 1 111 ? 28.040 51.238 43.841 1.00 33.71 111 LEU B C 1
ATOM 2117 O O . LEU B 1 111 ? 27.944 50.083 43.427 1.00 34.40 111 LEU B O 1
ATOM 2122 N N . ASP B 1 112 ? 27.685 51.633 45.057 1.00 35.17 112 ASP B N 1
ATOM 2123 C CA . ASP B 1 112 ? 26.989 50.767 45.975 1.00 35.27 112 ASP B CA 1
ATOM 2124 C C . ASP B 1 112 ? 25.715 50.125 45.375 1.00 35.37 112 ASP B C 1
ATOM 2125 O O . ASP B 1 112 ? 25.559 48.883 45.459 1.00 36.35 112 ASP B O 1
ATOM 2130 N N . ALA B 1 113 ? 24.873 50.900 44.689 1.00 33.72 113 ALA B N 1
ATOM 2131 C CA . ALA B 1 113 ? 23.735 50.309 43.956 1.00 33.67 113 ALA B CA 1
ATOM 2132 C C . ALA B 1 113 ? 24.123 49.322 42.807 1.00 34.25 113 ALA B C 1
ATOM 2133 O O . ALA B 1 113 ? 23.466 48.314 42.624 1.00 35.06 113 ALA B O 1
ATOM 2135 N N . ALA B 1 114 ? 25.155 49.642 42.006 1.00 34.68 114 ALA B N 1
ATOM 2136 C CA . ALA B 1 114 ? 25.680 48.717 40.970 1.00 33.13 114 ALA B CA 1
ATOM 2137 C C . ALA B 1 114 ? 26.259 47.435 41.567 1.00 33.03 114 ALA B C 1
ATOM 2138 O O . ALA B 1 114 ? 26.101 46.353 41.033 1.00 33.46 114 ALA B O 1
ATOM 2140 N N . HIS B 1 115 ? 26.915 47.534 42.688 1.00 34.46 115 HIS B N 1
ATOM 2141 C CA . HIS B 1 115 ? 27.423 46.351 43.344 1.00 36.87 115 HIS B CA 1
ATOM 2142 C C . HIS B 1 115 ? 26.250 45.466 43.961 1.00 37.63 115 HIS B C 1
ATOM 2143 O O . HIS B 1 115 ? 26.165 44.258 43.702 1.00 36.80 115 HIS B O 1
ATOM 2150 N N . GLU B 1 116 ? 25.320 46.097 44.663 1.00 39.19 116 GLU B N 1
ATOM 2151 C CA . GLU B 1 116 ? 24.028 45.529 45.031 1.00 40.53 116 GLU B CA 1
ATOM 2152 C C . GLU B 1 116 ? 23.257 44.858 43.884 1.00 42.54 116 GLU B C 1
ATOM 2153 O O . GLU B 1 116 ? 22.717 43.749 44.083 1.00 44.12 116 GLU B O 1
ATOM 2159 N N . PHE B 1 117 ? 23.191 45.505 42.717 1.00 42.61 117 PHE B N 1
ATOM 2160 C CA . PHE B 1 117 ? 22.522 44.979 41.539 1.00 43.14 117 PHE B CA 1
ATOM 2161 C C . PHE B 1 117 ? 23.231 43.696 40.994 1.00 42.89 117 PHE B C 1
ATOM 2162 O O . PHE B 1 117 ? 22.610 42.846 40.330 1.00 42.53 117 PHE B O 1
ATOM 2170 N N . GLY B 1 118 ? 24.521 43.554 41.297 1.00 41.92 118 GLY B N 1
ATOM 2171 C CA . GLY B 1 118 ? 25.287 42.382 40.946 1.00 39.48 118 GLY B CA 1
ATOM 2172 C C . GLY B 1 118 ? 26.245 42.589 39.781 1.00 38.30 118 GLY B C 1
ATOM 2173 O O . GLY B 1 118 ? 26.761 41.629 39.233 1.00 38.09 118 GLY B O 1
ATOM 2174 N N . LEU B 1 119 ? 26.521 43.824 39.385 1.00 36.57 119 LEU B N 1
ATOM 2175 C CA . LEU B 1 119 ? 27.563 44.041 38.353 1.00 34.76 119 LEU B CA 1
ATOM 2176 C C . LEU B 1 119 ? 28.949 43.723 38.921 1.00 32.62 119 LEU B C 1
ATOM 2177 O O . LEU B 1 119 ? 29.185 43.869 40.069 1.00 31.41 119 LEU B O 1
ATOM 2182 N N . HIS B 1 120 ? 29.848 43.295 38.068 1.00 32.19 120 HIS B N 1
ATOM 2183 C CA . HIS B 1 120 ? 31.236 42.997 38.404 1.00 31.28 120 HIS B CA 1
ATOM 2184 C C . HIS B 1 120 ? 32.184 44.153 38.045 1.00 30.99 120 HIS B C 1
ATOM 2185 O O . HIS B 1 120 ? 33.180 44.374 38.729 1.00 30.51 120 HIS B O 1
ATOM 2192 N N . ARG B 1 121 ? 31.845 44.926 37.000 1.00 29.58 121 ARG B N 1
ATOM 2193 C CA . ARG B 1 121 ? 32.801 45.807 36.418 1.00 26.51 121 ARG B CA 1
ATOM 2194 C C . ARG B 1 121 ? 32.141 47.088 35.987 1.00 27.93 121 ARG B C 1
ATOM 2195 O O . ARG B 1 121 ? 31.099 47.068 35.281 1.00 29.43 121 ARG B O 1
ATOM 2203 N N . ILE B 1 122 ? 32.660 48.224 36.486 1.00 25.95 122 ILE B N 1
ATOM 2204 C CA . ILE B 1 122 ? 32.161 49.496 36.049 1.00 27.39 122 ILE B CA 1
ATOM 2205 C C . ILE B 1 122 ? 33.270 50.218 35.199 1.00 27.77 122 ILE B C 1
ATOM 2206 O O . ILE B 1 122 ? 34.380 50.364 35.644 1.00 27.93 122 ILE B O 1
ATOM 2211 N N . GLU B 1 123 ? 32.921 50.696 34.026 1.00 27.26 123 GLU B N 1
ATOM 2212 C CA . GLU B 1 123 ? 33.887 51.377 33.182 1.00 30.29 123 GLU B CA 1
ATOM 2213 C C . GLU B 1 123 ? 33.440 52.795 32.858 1.00 28.71 123 GLU B C 1
ATOM 2214 O O . GLU B 1 123 ? 32.260 53.131 32.924 1.00 28.11 123 GLU B O 1
ATOM 2220 N N . LEU B 1 124 ? 34.414 53.653 32.645 1.00 28.17 124 LEU B N 1
ATOM 2221 C CA . LEU B 1 124 ? 34.133 54.992 32.133 1.00 25.67 124 LEU B CA 1
ATOM 2222 C C . LEU B 1 124 ? 35.217 55.427 31.167 1.00 25.96 124 LEU B C 1
ATOM 2223 O O . LEU B 1 124 ? 36.257 54.772 31.014 1.00 23.28 124 LEU B O 1
ATOM 2228 N N . SER B 1 125 ? 34.946 56.576 30.574 1.00 25.88 125 SER B N 1
ATOM 2229 C CA . SER B 1 125 ? 35.739 57.237 29.553 1.00 29.58 125 SER B CA 1
ATOM 2230 C C . SER B 1 125 ? 35.760 58.686 30.023 1.00 28.46 125 SER B C 1
ATOM 2231 O O . SER B 1 125 ? 34.739 59.145 30.523 1.00 30.71 125 SER B O 1
ATOM 2234 N N . VAL B 1 126 ? 36.897 59.386 29.955 1.00 26.21 126 VAL B N 1
ATOM 2235 C CA . VAL B 1 126 ? 37.027 60.757 30.477 1.00 22.97 126 VAL B CA 1
ATOM 2236 C C . VAL B 1 126 ? 38.044 61.399 29.530 1.00 25.28 126 VAL B C 1
ATOM 2237 O O . VAL B 1 126 ? 39.040 60.749 29.158 1.00 26.90 126 VAL B O 1
ATOM 2241 N N . HIS B 1 127 ? 37.803 62.621 29.116 1.00 23.47 127 HIS B N 1
ATOM 2242 C CA . HIS B 1 127 ? 38.755 63.398 28.389 1.00 22.80 127 HIS B CA 1
ATOM 2243 C C . HIS B 1 127 ? 40.048 63.553 29.128 1.00 23.13 127 HIS B C 1
ATOM 2244 O O . HIS B 1 127 ? 40.067 63.851 30.339 1.00 22.33 127 HIS B O 1
ATOM 2251 N N . ALA B 1 128 ? 41.151 63.467 28.374 1.00 23.85 128 ALA B N 1
ATOM 2252 C CA . ALA B 1 128 ? 42.461 63.368 28.986 1.00 25.10 128 ALA B CA 1
ATOM 2253 C C . ALA B 1 128 ? 42.820 64.716 29.626 1.00 26.99 128 ALA B C 1
ATOM 2254 O O . ALA B 1 128 ? 43.678 64.770 30.533 1.00 27.14 128 ALA B O 1
ATOM 2256 N N . ASP B 1 129 ? 42.153 65.793 29.195 1.00 27.18 129 ASP B N 1
ATOM 2257 C CA . ASP B 1 129 ? 42.382 67.086 29.761 1.00 29.36 129 ASP B CA 1
ATOM 2258 C C . ASP B 1 129 ? 41.494 67.407 31.011 1.00 29.27 129 ASP B C 1
ATOM 2259 O O . ASP B 1 129 ? 41.706 68.449 31.707 1.00 26.78 129 ASP B O 1
ATOM 2264 N N . ASN B 1 130 ? 40.594 66.478 31.357 1.00 29.05 130 ASN B N 1
ATOM 2265 C CA . ASN B 1 130 ? 39.604 66.729 32.446 1.00 28.95 130 ASN B CA 1
ATOM 2266 C C . ASN B 1 130 ? 40.215 66.335 33.831 1.00 28.20 130 ASN B C 1
ATOM 2267 O O . ASN B 1 130 ? 39.873 65.322 34.401 1.00 27.13 130 ASN B O 1
ATOM 2272 N N . ALA B 1 131 ? 41.182 67.133 34.296 1.00 27.55 131 ALA B N 1
ATOM 2273 C CA . ALA B 1 131 ? 41.980 66.831 35.475 1.00 26.87 131 ALA B CA 1
ATOM 2274 C C . ALA B 1 131 ? 41.181 66.673 36.795 1.00 27.42 131 ALA B C 1
ATOM 2275 O O . ALA B 1 131 ? 41.560 65.852 37.637 1.00 29.87 131 ALA B O 1
ATOM 2277 N N . ARG B 1 132 ? 40.111 67.446 36.984 1.00 25.99 132 ARG B N 1
ATOM 2278 C CA . ARG B 1 132 ? 39.246 67.298 38.153 1.00 26.14 132 ARG B CA 1
ATOM 2279 C C . ARG B 1 132 ? 38.433 65.999 38.161 1.00 24.96 132 ARG B C 1
ATOM 2280 O O . ARG B 1 132 ? 38.403 65.325 39.132 1.00 25.03 132 ARG B O 1
ATOM 2288 N N . ALA B 1 133 ? 37.763 65.669 37.066 1.00 27.16 133 ALA B N 1
ATOM 2289 C CA . ALA B 1 133 ? 37.154 64.332 36.881 1.00 26.67 133 ALA B CA 1
ATOM 2290 C C . ALA B 1 133 ? 38.213 63.256 37.090 1.00 26.78 133 ALA B C 1
ATOM 2291 O O . ALA B 1 133 ? 37.995 62.349 37.890 1.00 26.07 133 ALA B O 1
ATOM 2293 N N . ILE B 1 134 ? 39.370 63.362 36.412 1.00 26.05 134 ILE B N 1
ATOM 2294 C CA . ILE B 1 134 ? 40.385 62.279 36.614 1.00 26.44 134 ILE B CA 1
ATOM 2295 C C . ILE B 1 134 ? 40.814 62.081 38.108 1.00 26.12 134 ILE B C 1
ATOM 2296 O O . ILE B 1 134 ? 40.851 60.943 38.586 1.00 25.98 134 ILE B O 1
ATOM 2301 N N . ALA B 1 135 ? 41.135 63.183 38.811 1.00 24.49 135 ALA B N 1
ATOM 2302 C CA . ALA B 1 135 ? 41.382 63.198 40.258 1.00 24.69 135 ALA B CA 1
ATOM 2303 C C . ALA B 1 135 ? 40.267 62.562 41.078 1.00 25.79 135 ALA B C 1
ATOM 2304 O O . ALA B 1 135 ? 40.535 61.767 41.946 1.00 26.23 135 ALA B O 1
ATOM 2306 N N . LEU B 1 136 ? 39.014 62.874 40.797 1.00 25.50 136 LEU B N 1
ATOM 2307 C CA . LEU B 1 136 ? 37.965 62.148 41.508 1.00 25.44 136 LEU B CA 1
ATOM 2308 C C . LEU B 1 136 ? 37.985 60.658 41.252 1.00 25.74 136 LEU B C 1
ATOM 2309 O O . LEU B 1 136 ? 37.846 59.865 42.192 1.00 26.19 136 LEU B O 1
ATOM 2314 N N . TYR B 1 137 ? 38.104 60.261 39.983 1.00 26.59 137 TYR B N 1
ATOM 2315 C CA . TYR B 1 137 ? 38.027 58.846 39.636 1.00 26.16 137 TYR B CA 1
ATOM 2316 C C . TYR B 1 137 ? 39.171 58.064 40.300 1.00 25.21 137 TYR B C 1
ATOM 2317 O O . TYR B 1 137 ? 38.934 57.029 40.867 1.00 24.07 137 TYR B O 1
ATOM 2326 N N . GLU B 1 138 ? 40.404 58.588 40.256 1.00 26.12 138 GLU B N 1
ATOM 2327 C CA . GLU B 1 138 ? 41.539 57.995 40.964 1.00 27.38 138 GLU B CA 1
ATOM 2328 C C . GLU B 1 138 ? 41.291 57.892 42.475 1.00 28.32 138 GLU B C 1
ATOM 2329 O O . GLU B 1 138 ? 41.517 56.847 43.106 1.00 29.30 138 GLU B O 1
ATOM 2335 N N . LYS B 1 139 ? 40.757 58.928 43.086 1.00 29.04 139 LYS B N 1
ATOM 2336 C CA . LYS B 1 139 ? 40.468 58.858 44.543 1.00 28.53 139 LYS B CA 1
ATOM 2337 C C . LYS B 1 139 ? 39.448 57.780 44.881 1.00 28.55 139 LYS B C 1
ATOM 2338 O O . LYS B 1 139 ? 39.608 56.996 45.817 1.00 28.98 139 LYS B O 1
ATOM 2344 N N . ILE B 1 140 ? 38.375 57.731 44.116 1.00 27.00 140 ILE B N 1
ATOM 2345 C CA . ILE B 1 140 ? 37.399 56.684 44.306 1.00 26.04 140 ILE B CA 1
ATOM 2346 C C . ILE B 1 140 ? 37.985 55.216 44.173 1.00 25.35 140 ILE B C 1
ATOM 2347 O O . ILE B 1 140 ? 37.456 54.307 44.785 1.00 23.36 140 ILE B O 1
ATOM 2352 N N . GLY B 1 141 ? 39.040 54.998 43.375 1.00 24.82 141 GLY B N 1
ATOM 2353 C CA . GLY B 1 141 ? 39.592 53.646 43.170 1.00 23.87 141 GLY B CA 1
ATOM 2354 C C . GLY B 1 141 ? 39.520 53.161 41.696 1.00 25.86 141 GLY B C 1
ATOM 2355 O O . GLY B 1 141 ? 39.919 52.065 41.438 1.00 25.72 141 GLY B O 1
ATOM 2356 N N . PHE B 1 142 ? 39.073 53.967 40.715 1.00 24.25 142 PHE B N 1
ATOM 2357 C CA . PHE B 1 142 ? 39.174 53.539 39.295 1.00 25.19 142 PHE B CA 1
ATOM 2358 C C . PHE B 1 142 ? 40.655 53.443 38.870 1.00 25.24 142 PHE B C 1
ATOM 2359 O O . PHE B 1 142 ? 41.476 54.181 39.378 1.00 26.11 142 PHE B O 1
ATOM 2367 N N . ALA B 1 143 ? 40.985 52.515 37.986 1.00 24.22 143 ALA B N 1
ATOM 2368 C CA . ALA B 1 143 ? 42.365 52.288 37.536 1.00 24.97 143 ALA B CA 1
ATOM 2369 C C . ALA B 1 143 ? 42.421 52.744 36.080 1.00 24.96 143 ALA B C 1
ATOM 2370 O O . ALA B 1 143 ? 41.456 52.639 35.367 1.00 24.33 143 ALA B O 1
ATOM 2372 N N . HIS B 1 144 ? 43.548 53.286 35.650 1.00 26.19 144 HIS B N 1
ATOM 2373 C CA . HIS B 1 144 ? 43.723 53.587 34.259 1.00 25.93 144 HIS B CA 1
ATOM 2374 C C . HIS B 1 144 ? 43.866 52.291 33.453 1.00 27.19 144 HIS B C 1
ATOM 2375 O O . HIS B 1 144 ? 44.651 51.453 33.822 1.00 26.80 144 HIS B O 1
ATOM 2382 N N . GLU B 1 145 ? 43.139 52.185 32.357 1.00 25.21 145 GLU B N 1
ATOM 2383 C CA . GLU B 1 145 ? 43.260 51.003 31.486 1.00 28.72 145 GLU B CA 1
ATOM 2384 C C . GLU B 1 145 ? 43.745 51.401 30.071 1.00 28.75 145 GLU B C 1
ATOM 2385 O O . GLU B 1 145 ? 43.862 50.553 29.241 1.00 31.67 145 GLU B O 1
ATOM 2391 N N . GLY B 1 146 ? 43.957 52.668 29.782 1.00 27.96 146 GLY B N 1
ATOM 2392 C CA . GLY B 1 146 ? 44.523 53.004 28.433 1.00 28.80 146 GLY B CA 1
ATOM 2393 C C . GLY B 1 146 ? 43.973 54.303 27.892 1.00 27.73 146 GLY B C 1
ATOM 2394 O O . GLY B 1 146 ? 43.257 55.006 28.564 1.00 28.14 146 GLY B O 1
ATOM 2395 N N . ARG B 1 147 ? 44.292 54.593 26.663 1.00 27.72 147 ARG B N 1
ATOM 2396 C CA . ARG B 1 147 ? 44.033 55.893 26.137 1.00 27.90 147 ARG B CA 1
ATOM 2397 C C . ARG B 1 147 ? 43.580 55.754 24.673 1.00 27.83 147 ARG B C 1
ATOM 2398 O O . ARG B 1 147 ? 44.291 55.158 23.857 1.00 28.34 147 ARG B O 1
ATOM 2406 N N . ALA B 1 148 ? 42.394 56.268 24.358 1.00 26.67 148 ALA B N 1
ATOM 2407 C CA . ALA B 1 148 ? 41.924 56.285 22.970 1.00 26.86 148 ALA B CA 1
ATOM 2408 C C . ALA B 1 148 ? 42.370 57.602 22.259 1.00 26.30 148 ALA B C 1
ATOM 2409 O O . ALA B 1 148 ? 41.797 58.641 22.512 1.00 26.88 148 ALA B O 1
ATOM 2411 N N . ARG B 1 149 ? 43.411 57.545 21.422 1.00 26.19 149 ARG B N 1
ATOM 2412 C CA . ARG B 1 149 ? 43.953 58.704 20.709 1.00 28.58 149 ARG B CA 1
ATOM 2413 C C . ARG B 1 149 ? 42.907 59.341 19.828 1.00 26.69 149 ARG B C 1
ATOM 2414 O O . ARG B 1 149 ? 42.307 58.646 18.983 1.00 24.28 149 ARG B O 1
ATOM 2422 N N . ASP B 1 150 ? 42.675 60.650 20.017 1.00 26.40 150 ASP B N 1
ATOM 2423 C CA . ASP B 1 150 ? 41.864 61.421 19.054 1.00 25.31 150 ASP B CA 1
ATOM 2424 C C . ASP B 1 150 ? 40.415 60.831 19.032 1.00 24.03 150 ASP B C 1
ATOM 2425 O O . ASP B 1 150 ? 39.736 60.767 17.987 1.00 22.48 150 ASP B O 1
ATOM 2430 N N . ALA B 1 151 ? 39.977 60.344 20.178 1.00 23.52 151 ALA B N 1
ATOM 2431 C CA . ALA B 1 151 ? 38.654 59.694 20.286 1.00 25.29 151 ALA B CA 1
ATOM 2432 C C . ALA B 1 151 ? 37.536 60.709 20.128 1.00 26.10 151 ALA B C 1
ATOM 2433 O O . ALA B 1 151 ? 36.442 60.352 19.636 1.00 27.78 151 ALA B O 1
ATOM 2435 N N . VAL B 1 152 ? 37.816 61.968 20.506 1.00 26.66 152 VAL B N 1
ATOM 2436 C CA . VAL B 1 152 ? 36.792 63.052 20.555 1.00 27.41 152 VAL B CA 1
ATOM 2437 C C . VAL B 1 152 ? 37.201 64.243 19.728 1.00 27.38 152 VAL B C 1
ATOM 2438 O O . VAL B 1 152 ? 38.376 64.634 19.687 1.00 27.34 152 VAL B O 1
ATOM 2442 N N . SER B 1 153 ? 36.261 64.755 18.959 1.00 27.80 153 SER B N 1
ATOM 2443 C CA . SER B 1 153 ? 36.503 65.925 18.139 1.00 30.67 153 SER B CA 1
ATOM 2444 C C . SER B 1 153 ? 35.467 66.955 18.594 1.00 31.61 153 SER B C 1
ATOM 2445 O O . SER B 1 153 ? 34.276 66.714 18.455 1.00 31.24 153 SER B O 1
ATOM 2448 N N . ILE B 1 154 ? 35.912 68.041 19.208 1.00 32.78 154 ILE B N 1
ATOM 2449 C CA . ILE B 1 154 ? 34.960 69.061 19.702 1.00 35.44 154 ILE B CA 1
ATOM 2450 C C . ILE B 1 154 ? 34.987 70.361 18.907 1.00 37.86 154 ILE B C 1
ATOM 2451 O O . ILE B 1 154 ? 33.905 70.795 18.317 1.00 39.96 154 ILE B O 1
ATOM 2456 N N . ASP B 1 155 ? 36.125 71.023 18.799 1.00 37.81 155 ASP B N 1
ATOM 2457 C CA . ASP B 1 155 ? 35.942 72.280 17.953 1.00 39.94 155 ASP B CA 1
ATOM 2458 C C . ASP B 1 155 ? 36.856 72.338 16.818 1.00 37.87 155 ASP B C 1
ATOM 2459 O O . ASP B 1 155 ? 37.631 73.208 16.804 1.00 36.93 155 ASP B O 1
ATOM 2464 N N . GLY B 1 156 ? 36.815 71.387 15.910 1.00 38.09 156 GLY B N 1
ATOM 2465 C CA . GLY B 1 156 ? 37.936 71.152 15.019 1.00 35.92 156 GLY B CA 1
ATOM 2466 C C . GLY B 1 156 ? 39.165 70.621 15.752 1.00 36.27 156 GLY B C 1
ATOM 2467 O O . GLY B 1 156 ? 40.180 70.369 15.080 1.00 37.69 156 GLY B O 1
ATOM 2468 N N . HIS B 1 157 ? 39.090 70.404 17.084 1.00 34.04 157 HIS B N 1
ATOM 2469 C CA . HIS B 1 157 ? 40.216 69.817 17.851 1.00 33.90 157 HIS B CA 1
ATOM 2470 C C . HIS B 1 157 ? 39.995 68.350 18.299 1.00 32.00 157 HIS B C 1
ATOM 2471 O O . HIS B 1 157 ? 38.911 68.001 18.673 1.00 30.67 157 HIS B O 1
ATOM 2478 N N . TYR B 1 158 ? 41.037 67.528 18.293 1.00 32.14 158 TYR B N 1
ATOM 2479 C CA . TYR B 1 158 ? 40.932 66.112 18.711 1.00 32.75 158 TYR B CA 1
ATOM 2480 C C . TYR B 1 158 ? 41.301 66.029 20.151 1.00 31.72 158 TYR B C 1
ATOM 2481 O O . TYR B 1 158 ? 42.242 66.659 20.514 1.00 33.71 158 TYR B O 1
ATOM 2490 N N . ILE B 1 159 ? 40.552 65.302 20.970 1.00 31.29 159 ILE B N 1
ATOM 2491 C CA . ILE B 1 159 ? 40.884 65.082 22.381 1.00 30.90 159 ILE B CA 1
ATOM 2492 C C . ILE B 1 159 ? 40.988 63.582 22.582 1.00 30.07 159 ILE B C 1
ATOM 2493 O O . ILE B 1 159 ? 40.147 62.873 22.094 1.00 28.56 159 ILE B O 1
ATOM 2498 N N . ASP B 1 160 ? 42.014 63.120 23.317 1.00 28.92 160 ASP B N 1
ATOM 2499 C CA . ASP B 1 160 ? 42.068 61.766 23.766 1.00 28.00 160 ASP B CA 1
ATOM 2500 C C . ASP B 1 160 ? 41.141 61.529 24.900 1.00 27.50 160 ASP B C 1
ATOM 2501 O O . ASP B 1 160 ? 40.858 62.427 25.683 1.00 27.91 160 ASP B O 1
ATOM 2506 N N . SER B 1 161 ? 40.740 60.276 25.027 1.00 27.17 161 SER B N 1
ATOM 2507 C CA . SER B 1 161 ? 39.955 59.809 26.127 1.00 28.69 161 SER B CA 1
ATOM 2508 C C . SER B 1 161 ? 40.724 58.753 26.842 1.00 27.03 161 SER B C 1
ATOM 2509 O O . SER B 1 161 ? 41.287 57.850 26.212 1.00 26.51 161 SER B O 1
ATOM 2512 N N . LEU B 1 162 ? 40.641 58.819 28.153 1.00 24.42 162 LEU B N 1
ATOM 2513 C CA . LEU B 1 162 ? 41.273 57.875 29.027 1.00 23.72 162 LEU B CA 1
ATOM 2514 C C . LEU B 1 162 ? 40.191 56.906 29.402 1.00 23.64 162 LEU B C 1
ATOM 2515 O O . LEU B 1 162 ? 39.152 57.326 29.832 1.00 23.14 162 LEU B O 1
ATOM 2520 N N . ASN B 1 163 ? 40.452 55.608 29.293 1.00 24.07 163 ASN B N 1
ATOM 2521 C CA . ASN B 1 163 ? 39.542 54.573 29.783 1.00 24.71 163 ASN B CA 1
ATOM 2522 C C . ASN B 1 163 ? 39.907 54.143 31.156 1.00 23.52 163 ASN B C 1
ATOM 2523 O O . ASN B 1 163 ? 41.062 53.922 31.408 1.00 24.00 163 ASN B O 1
ATOM 2536 N N . ALA B 1 165 ? 38.529 51.880 34.951 1.00 24.36 165 ALA B N 1
ATOM 2537 C CA . ALA B 1 165 ? 37.592 50.865 35.327 1.00 24.10 165 ALA B CA 1
ATOM 2538 C C . ALA B 1 165 ? 37.744 50.484 36.722 1.00 22.81 165 ALA B C 1
ATOM 2539 O O . ALA B 1 165 ? 38.738 50.716 37.313 1.00 23.80 165 ALA B O 1
ATOM 2541 N N . ILE B 1 166 ? 36.697 49.968 37.295 1.00 23.47 166 ILE B N 1
ATOM 2542 C CA . ILE B 1 166 ? 36.779 49.512 38.640 1.00 26.98 166 ILE B CA 1
ATOM 2543 C C . ILE B 1 166 ? 36.076 48.158 38.646 1.00 27.19 166 ILE B C 1
ATOM 2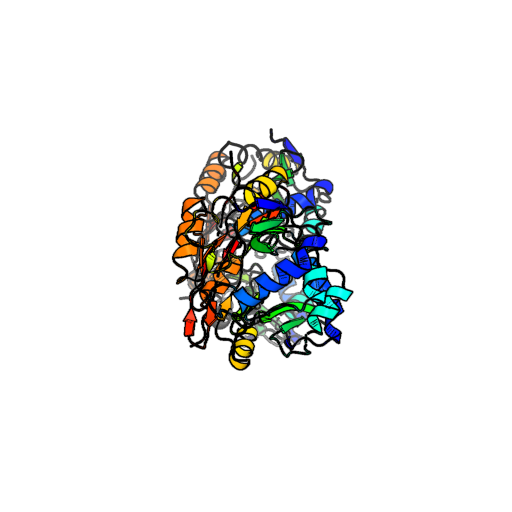544 O O . ILE B 1 166 ? 35.155 47.895 37.824 1.00 28.90 166 ILE B O 1
ATOM 2549 N N . ILE B 1 167 ? 36.541 47.273 39.491 1.00 28.49 167 ILE B N 1
ATOM 2550 C CA . ILE B 1 167 ? 36.072 45.845 39.515 1.00 30.67 167 ILE B CA 1
ATOM 2551 C C . ILE B 1 167 ? 35.704 45.537 40.926 1.00 31.49 167 ILE B C 1
ATOM 2552 O O . ILE B 1 167 ? 36.509 45.745 41.828 1.00 31.87 167 ILE B O 1
ATOM 2557 N N . PHE B 1 168 ? 34.469 45.121 41.145 1.00 33.60 168 PHE B N 1
ATOM 2558 C CA . PHE B 1 168 ? 34.056 44.880 42.537 1.00 35.48 168 PHE B CA 1
ATOM 2559 C C . PHE B 1 168 ? 34.681 43.651 43.177 1.00 36.98 168 PHE B C 1
ATOM 2560 O O . PHE B 1 168 ? 34.738 42.559 42.594 1.00 35.02 168 PHE B O 1
ATOM 2568 N N . GLY B 1 169 ? 35.103 43.859 44.416 1.00 40.63 169 GLY B N 1
ATOM 2569 C CA . GLY B 1 169 ? 35.612 42.744 45.220 1.00 45.50 169 GLY B CA 1
ATOM 2570 C C . GLY B 1 169 ? 34.529 42.045 46.022 1.00 48.21 169 GLY B C 1
ATOM 2571 O O . GLY B 1 169 ? 34.856 41.322 47.021 1.00 52.52 169 GLY B O 1
ATOM 2572 N N . ASP C 1 6 ? 18.846 63.891 5.737 1.00 62.47 6 ASP C N 1
ATOM 2573 C CA . ASP C 1 6 ? 18.275 63.714 4.373 1.00 61.90 6 ASP C CA 1
ATOM 2574 C C . ASP C 1 6 ? 17.189 64.779 4.067 1.00 61.70 6 ASP C C 1
ATOM 2575 O O . ASP C 1 6 ? 16.566 65.325 5.000 1.00 62.35 6 ASP C O 1
ATOM 2577 N N . THR C 1 7 ? 16.977 65.044 2.769 1.00 59.97 7 THR C N 1
ATOM 2578 C CA . THR C 1 7 ? 16.145 66.143 2.253 1.00 58.80 7 THR C CA 1
ATOM 2579 C C . THR C 1 7 ? 15.651 67.190 3.269 1.00 56.86 7 THR C C 1
ATOM 2580 O O . THR C 1 7 ? 14.458 67.244 3.608 1.00 56.70 7 THR C O 1
ATOM 2584 N N . VAL C 1 8 ? 16.572 68.023 3.748 1.00 53.65 8 VAL C N 1
ATOM 2585 C CA . VAL C 1 8 ? 16.169 69.349 4.171 1.00 50.89 8 VAL C CA 1
ATOM 2586 C C . VAL C 1 8 ? 16.169 70.298 2.953 1.00 49.39 8 VAL C C 1
ATOM 2587 O O . VAL C 1 8 ? 17.189 70.448 2.272 1.00 49.33 8 VAL C O 1
ATOM 2591 N N . THR C 1 9 ? 15.024 70.936 2.696 1.00 46.78 9 THR C N 1
ATOM 2592 C CA . THR C 1 9 ? 14.905 71.939 1.627 1.00 44.18 9 THR C CA 1
ATOM 2593 C C . THR C 1 9 ? 14.677 73.344 2.249 1.00 42.51 9 THR C C 1
ATOM 2594 O O . THR C 1 9 ? 13.821 73.520 3.136 1.00 41.01 9 THR C O 1
ATOM 2598 N N . ILE C 1 10 ? 15.468 74.304 1.756 1.00 40.57 10 ILE C N 1
ATOM 2599 C CA . ILE C 1 10 ? 15.400 75.706 2.138 1.00 39.92 10 ILE C CA 1
ATOM 2600 C C . ILE C 1 10 ? 14.554 76.499 1.086 1.00 39.73 10 ILE C C 1
ATOM 2601 O O . ILE C 1 10 ? 14.855 76.483 -0.104 1.00 39.32 10 ILE C O 1
ATOM 2606 N N . LYS C 1 11 ? 13.468 77.122 1.513 1.00 37.55 11 LYS C N 1
ATOM 2607 C CA . LYS C 1 11 ? 12.705 77.905 0.561 1.00 37.77 11 LYS C CA 1
ATOM 2608 C C . LYS C 1 11 ? 12.151 79.200 1.168 1.00 36.35 11 LYS C C 1
ATOM 2609 O O . LYS C 1 11 ? 11.973 79.276 2.392 1.00 35.53 11 LYS C O 1
ATOM 2615 N N . PRO C 1 12 ? 11.849 80.199 0.307 1.00 34.99 12 PRO C N 1
ATOM 2616 C CA . PRO C 1 12 ? 11.156 81.398 0.846 1.00 34.90 12 PRO C CA 1
ATOM 2617 C C . PRO C 1 12 ? 9.835 80.978 1.522 1.00 35.09 12 PRO C C 1
ATOM 2618 O O . PRO C 1 12 ? 9.160 80.083 1.035 1.00 34.87 12 PRO C O 1
ATOM 2622 N N . ILE C 1 13 ? 9.500 81.547 2.672 1.00 35.29 13 ILE C N 1
ATOM 2623 C CA . ILE C 1 13 ? 8.210 81.254 3.342 1.00 34.51 13 ILE C CA 1
ATOM 2624 C C . ILE C 1 13 ? 7.019 81.695 2.505 1.00 35.24 13 ILE C C 1
ATOM 2625 O O . ILE C 1 13 ? 7.108 82.651 1.813 1.00 37.39 13 ILE C O 1
ATOM 2630 N N . ARG C 1 14 ? 5.895 80.991 2.585 1.00 36.37 14 ARG C N 1
ATOM 2631 C CA . ARG C 1 14 ? 4.674 81.232 1.814 1.00 37.23 14 ARG C CA 1
ATOM 2632 C C . ARG C 1 14 ? 3.704 81.233 2.913 1.00 37.07 14 ARG C C 1
ATOM 2633 O O . ARG C 1 14 ? 4.007 80.676 3.964 1.00 36.59 14 ARG C O 1
ATOM 2641 N N . ALA C 1 15 ? 2.545 81.834 2.712 1.00 37.80 15 ALA C N 1
ATOM 2642 C CA . ALA C 1 15 ? 1.496 81.806 3.736 1.00 40.50 15 ALA C CA 1
ATOM 2643 C C . ALA C 1 15 ? 1.076 80.414 4.177 1.00 41.39 15 ALA C C 1
ATOM 2644 O O . ALA C 1 15 ? 0.651 80.253 5.317 1.00 42.53 15 ALA C O 1
ATOM 2646 N N . GLU C 1 16 ? 1.142 79.414 3.287 1.00 43.30 16 GLU C N 1
ATOM 2647 C CA . GLU C 1 16 ? 0.755 78.036 3.630 1.00 45.50 16 GLU C CA 1
ATOM 2648 C C . GLU C 1 16 ? 1.725 77.340 4.644 1.00 45.34 16 GLU C C 1
ATOM 2649 O O . GLU C 1 16 ? 1.545 76.179 4.941 1.00 45.26 16 GLU C O 1
ATOM 2655 N N . HIS C 1 17 ? 2.750 78.058 5.105 1.00 44.28 17 HIS C N 1
ATOM 2656 C CA . HIS C 1 17 ? 3.811 77.537 5.958 1.00 43.70 17 HIS C CA 1
ATOM 2657 C C . HIS C 1 17 ? 3.585 78.079 7.345 1.00 43.07 17 HIS C C 1
ATOM 2658 O O . HIS C 1 17 ? 4.231 77.643 8.273 1.00 43.37 17 HIS C O 1
ATOM 2665 N N . VAL C 1 18 ? 2.665 79.027 7.480 1.00 42.22 18 VAL C N 1
ATOM 2666 C CA . VAL C 1 18 ? 2.499 79.759 8.733 1.00 42.17 18 VAL C CA 1
ATOM 2667 C C . VAL C 1 18 ? 2.192 78.939 9.984 1.00 42.88 18 VAL C C 1
ATOM 2668 O O . VAL C 1 18 ? 2.747 79.213 11.065 1.00 42.80 18 VAL C O 1
ATOM 2672 N N . GLU C 1 19 ? 1.339 77.928 9.845 1.00 42.29 19 GLU C N 1
ATOM 2673 C CA . GLU C 1 19 ? 0.999 77.072 10.965 1.00 42.79 19 GLU C CA 1
ATOM 2674 C C . GLU C 1 19 ? 2.177 76.207 11.395 1.00 41.31 19 GLU C C 1
ATOM 2675 O O . GLU C 1 19 ? 2.494 76.126 12.556 1.00 40.80 19 GLU C O 1
ATOM 2681 N N . SER C 1 20 ? 2.862 75.607 10.442 1.00 40.80 20 SER C N 1
ATOM 2682 C CA . SER C 1 20 ? 4.097 74.891 10.731 1.00 39.63 20 SER C CA 1
ATOM 2683 C C . SER C 1 20 ? 5.217 75.772 11.331 1.00 39.16 20 SER C C 1
ATOM 2684 O O . SER C 1 20 ? 5.900 75.365 12.276 1.00 39.68 20 SER C O 1
ATOM 2687 N N . PHE C 1 21 ? 5.410 76.992 10.807 1.00 38.91 21 PHE C N 1
ATOM 2688 C CA . PHE C 1 21 ? 6.387 77.919 11.388 1.00 37.19 21 PHE C CA 1
ATOM 2689 C C . PHE C 1 21 ? 6.033 78.305 12.836 1.00 36.59 21 PHE C C 1
ATOM 2690 O O . PHE C 1 21 ? 6.882 78.453 13.679 1.00 36.47 21 PHE C O 1
ATOM 2698 N N . HIS C 1 22 ? 4.767 78.476 13.117 1.00 36.05 22 HIS C N 1
ATOM 2699 C CA . HIS C 1 22 ? 4.351 78.884 14.425 1.00 37.10 22 HIS C CA 1
ATOM 2700 C C . HIS C 1 22 ? 4.673 77.759 15.454 1.00 38.32 22 HIS C C 1
ATOM 2701 O O . HIS C 1 22 ? 5.187 78.056 16.556 1.00 37.81 22 HIS C O 1
ATOM 2708 N N . ARG C 1 23 ? 4.428 76.505 15.059 1.00 38.43 23 ARG C N 1
ATOM 2709 C CA . ARG C 1 23 ? 4.792 75.356 15.861 1.00 41.17 23 ARG C CA 1
ATOM 2710 C C . ARG C 1 23 ? 6.303 75.318 16.116 1.00 39.49 23 ARG C C 1
ATOM 2711 O O . ARG C 1 23 ? 6.687 75.093 17.245 1.00 39.93 23 ARG C O 1
ATOM 2719 N N . ALA C 1 24 ? 7.136 75.487 15.073 1.00 38.82 24 ALA C N 1
ATOM 2720 C CA . ALA C 1 24 ? 8.596 75.600 15.262 1.00 37.89 24 ALA C CA 1
ATOM 2721 C C . ALA C 1 24 ? 8.966 76.776 16.206 1.00 38.13 24 ALA C C 1
ATOM 2722 O O . ALA C 1 24 ? 9.770 76.650 17.142 1.00 37.25 24 ALA C O 1
ATOM 2724 N N . LEU C 1 25 ? 8.380 77.941 15.956 1.00 39.37 25 LEU C N 1
ATOM 2725 C CA . LEU C 1 25 ? 8.660 79.082 16.784 1.00 39.46 25 LEU C CA 1
ATOM 2726 C C . LEU C 1 25 ? 8.321 78.782 18.271 1.00 40.04 25 LEU C C 1
ATOM 2727 O O . LEU C 1 25 ? 9.070 79.146 19.222 1.00 38.63 25 LEU C O 1
ATOM 2732 N N . ASP C 1 26 ? 7.198 78.081 18.465 1.00 40.35 26 ASP C N 1
ATOM 2733 C CA . ASP C 1 26 ? 6.677 77.825 19.786 1.00 40.96 26 ASP C CA 1
ATOM 2734 C C . ASP C 1 26 ? 7.513 76.786 20.540 1.00 41.16 26 ASP C C 1
ATOM 2735 O O . ASP C 1 26 ? 7.831 77.007 21.694 1.00 40.73 26 ASP C O 1
ATOM 2740 N N . ALA C 1 27 ? 7.887 75.683 19.863 1.00 41.46 27 ALA C N 1
ATOM 2741 C CA . ALA C 1 27 ? 8.856 74.692 20.374 1.00 40.94 27 ALA C CA 1
ATOM 2742 C C . ALA C 1 27 ? 10.183 75.347 20.845 1.00 40.76 27 ALA C C 1
ATOM 2743 O O . ALA C 1 27 ? 10.650 75.059 21.919 1.00 41.00 27 ALA C O 1
ATOM 2745 N N . VAL C 1 28 ? 10.796 76.219 20.041 1.00 40.14 28 VAL C N 1
ATOM 2746 C CA . VAL C 1 28 ? 12.123 76.761 20.363 1.00 38.95 28 VAL C CA 1
ATOM 2747 C C . VAL C 1 28 ? 12.087 77.820 21.480 1.00 39.59 28 VAL C C 1
ATOM 2748 O O . VAL C 1 28 ? 12.987 77.868 22.354 1.00 41.36 28 VAL C O 1
ATOM 2752 N N . SER C 1 29 ? 11.061 78.669 21.470 1.00 39.46 29 SER C N 1
ATOM 2753 C CA . SER C 1 29 ? 10.844 79.675 22.530 1.00 39.70 29 SER C CA 1
ATOM 2754 C C . SER C 1 29 ? 10.571 79.042 23.878 1.00 40.35 29 SER C C 1
ATOM 2755 O O . SER C 1 29 ? 11.011 79.593 24.911 1.00 38.57 29 SER C O 1
ATOM 2758 N N . ARG C 1 30 ? 9.874 77.885 23.871 1.00 41.09 30 ARG C N 1
ATOM 2759 C CA . ARG C 1 30 ? 9.543 77.152 25.121 1.00 43.62 30 ARG C CA 1
ATOM 2760 C C . ARG C 1 30 ? 10.671 76.346 25.758 1.00 45.25 30 ARG C C 1
ATOM 2761 O O . ARG C 1 30 ? 10.514 75.868 26.892 1.00 45.47 30 ARG C O 1
ATOM 2769 N N . GLU C 1 31 ? 11.772 76.152 25.020 1.00 47.16 31 GLU C N 1
ATOM 2770 C CA . GLU C 1 31 ? 13.035 75.688 25.594 1.00 49.60 31 GLU C CA 1
ATOM 2771 C C . GLU C 1 31 ? 13.513 77.009 26.048 1.00 51.30 31 GLU C C 1
ATOM 2772 O O . GLU C 1 31 ? 14.078 77.711 25.221 1.00 54.88 31 GLU C O 1
ATOM 2778 N N . ARG C 1 32 ? 13.322 77.427 27.276 1.00 52.11 32 ARG C N 1
ATOM 2779 C CA . ARG C 1 32 ? 13.472 78.878 27.474 1.00 51.70 32 ARG C CA 1
ATOM 2780 C C . ARG C 1 32 ? 14.985 79.288 27.635 1.00 50.88 32 ARG C C 1
ATOM 2781 O O . ARG C 1 32 ? 15.399 79.751 28.674 1.00 49.33 32 ARG C O 1
ATOM 2789 N N . LYS C 1 33 ? 15.774 79.100 26.575 1.00 50.11 33 LYS C N 1
ATOM 2790 C CA . LYS C 1 33 ? 17.227 79.151 26.642 1.00 50.32 33 LYS C CA 1
ATOM 2791 C C . LYS C 1 33 ? 17.837 80.173 25.671 1.00 49.87 33 LYS C C 1
ATOM 2792 O O . LYS C 1 33 ? 18.896 80.738 25.945 1.00 50.52 33 LYS C O 1
ATOM 2798 N N . TYR C 1 34 ? 17.178 80.381 24.535 1.00 49.35 34 TYR C N 1
ATOM 2799 C CA . TYR C 1 34 ? 17.835 80.880 23.345 1.00 48.35 34 TYR C CA 1
ATOM 2800 C C . TYR C 1 34 ? 17.222 82.169 22.816 1.00 47.82 34 TYR C C 1
ATOM 2801 O O . TYR C 1 34 ? 17.936 83.104 22.439 1.00 46.87 34 TYR C O 1
ATOM 2810 N N . LEU C 1 35 ? 15.888 82.199 22.800 1.00 48.00 35 LEU C N 1
ATOM 2811 C CA . LEU C 1 35 ? 15.104 83.289 22.230 1.00 47.37 35 LEU C CA 1
ATOM 2812 C C . LEU C 1 35 ? 14.596 84.183 23.356 1.00 48.77 35 LEU C C 1
ATOM 2813 O O . LEU C 1 35 ? 14.650 83.848 24.564 1.00 46.46 35 LEU C O 1
ATOM 2818 N N . SER C 1 36 ? 14.148 85.356 22.948 1.00 51.24 36 SER C N 1
ATOM 2819 C CA . SER C 1 36 ? 13.755 86.394 23.915 1.00 54.17 36 SER C CA 1
ATOM 2820 C C . SER C 1 36 ? 12.256 86.322 24.149 1.00 54.40 36 SER C C 1
ATOM 2821 O O . SER C 1 36 ? 11.795 87.004 25.024 1.00 55.39 36 SER C O 1
ATOM 2824 N N . PHE C 1 37 ? 11.489 85.548 23.352 1.00 54.51 37 PHE C N 1
ATOM 2825 C CA . PHE C 1 37 ? 10.222 85.050 23.920 1.00 54.21 37 PHE C CA 1
ATOM 2826 C C . PHE C 1 37 ? 10.226 83.667 24.533 1.00 51.65 37 PHE C C 1
ATOM 2827 O O . PHE C 1 37 ? 10.973 82.776 24.143 1.00 50.27 37 PHE C O 1
ATOM 2835 N N . LEU C 1 38 ? 9.325 83.533 25.494 1.00 50.08 38 LEU C N 1
ATOM 2836 C CA . LEU C 1 38 ? 9.060 82.303 26.237 1.00 48.42 38 LEU C CA 1
ATOM 2837 C C . LEU C 1 38 ? 8.091 81.366 25.521 1.00 47.82 38 LEU C C 1
ATOM 2838 O O . LEU C 1 38 ? 8.097 80.181 25.761 1.00 47.52 38 LEU C O 1
ATOM 2843 N N . GLU C 1 39 ? 7.266 81.915 24.629 1.00 48.45 39 GLU C N 1
ATOM 2844 C CA . GLU C 1 39 ? 6.351 81.149 23.778 1.00 48.46 39 GLU C CA 1
ATOM 2845 C C . GLU C 1 39 ? 6.143 81.987 22.543 1.00 46.56 39 GLU C C 1
ATOM 2846 O O . GLU C 1 39 ? 6.254 83.173 22.599 1.00 45.52 39 GLU C O 1
ATOM 2852 N N . ALA C 1 40 ? 5.850 81.349 21.419 1.00 46.64 40 ALA C N 1
ATOM 2853 C CA . ALA C 1 40 ? 5.324 81.987 20.208 1.00 44.41 40 ALA C CA 1
ATOM 2854 C C . ALA C 1 40 ? 4.191 82.987 20.465 1.00 43.99 40 ALA C C 1
ATOM 2855 O O . ALA C 1 40 ? 3.354 82.745 21.335 1.00 44.48 40 ALA C O 1
ATOM 2857 N N . PRO C 1 41 ? 4.143 84.106 19.704 1.00 43.14 41 PRO C N 1
ATOM 2858 C CA . PRO C 1 41 ? 2.928 84.937 19.704 1.00 42.82 41 PRO C CA 1
ATOM 2859 C C . PRO C 1 41 ? 1.678 84.101 19.303 1.00 41.73 41 PRO C C 1
ATOM 2860 O O . PRO C 1 41 ? 1.825 83.017 18.767 1.00 42.01 41 PRO C O 1
ATOM 2864 N N . PRO C 1 42 ? 0.457 84.598 19.563 1.00 41.78 42 PRO C N 1
ATOM 2865 C CA . PRO C 1 42 ? -0.734 84.007 18.949 1.00 43.07 42 PRO C CA 1
ATOM 2866 C C . PRO C 1 42 ? -0.567 83.796 17.455 1.00 45.04 42 PRO C C 1
ATOM 2867 O O . PRO C 1 42 ? 0.115 84.603 16.763 1.00 44.86 42 PRO C O 1
ATOM 2871 N N . LEU C 1 43 ? -1.195 82.745 16.940 1.00 46.35 43 LEU C N 1
ATOM 2872 C CA . LEU C 1 43 ? -0.962 82.373 15.551 1.00 46.91 43 LEU C CA 1
ATOM 2873 C C . LEU C 1 43 ? -1.399 83.483 14.586 1.00 47.70 43 LEU C C 1
ATOM 2874 O O . LEU C 1 43 ? -0.804 83.653 13.534 1.00 46.86 43 LEU C O 1
ATOM 2879 N N . GLU C 1 44 ? -2.466 84.210 14.930 1.00 48.67 44 GLU C N 1
ATOM 2880 C CA . GLU C 1 44 ? -2.941 85.309 14.091 1.00 48.93 44 GLU C CA 1
ATOM 2881 C C . GLU C 1 44 ? -1.912 86.422 14.005 1.00 47.58 44 GLU C C 1
ATOM 2882 O O . GLU C 1 44 ? -1.795 87.068 12.946 1.00 49.19 44 GLU C O 1
ATOM 2888 N N . ALA C 1 45 ? -1.188 86.654 15.097 1.00 45.69 45 ALA C N 1
ATOM 2889 C CA . ALA C 1 45 ? -0.058 87.631 15.091 1.00 44.76 45 ALA C CA 1
ATOM 2890 C C . ALA C 1 45 ? 1.146 87.179 14.262 1.00 42.43 45 ALA C C 1
ATOM 2891 O O . ALA C 1 45 ? 1.796 87.977 13.625 1.00 41.73 45 ALA C O 1
ATOM 2893 N N . VAL C 1 46 ? 1.414 85.888 14.229 1.00 42.12 46 VAL C N 1
ATOM 2894 C CA . VAL C 1 46 ? 2.470 85.436 13.339 1.00 41.34 46 VAL C CA 1
ATOM 2895 C C . VAL C 1 46 ? 2.027 85.292 11.925 1.00 41.05 46 VAL C C 1
ATOM 2896 O O . VAL C 1 46 ? 2.876 85.351 11.071 1.00 41.69 46 VAL C O 1
ATOM 2900 N N . ARG C 1 47 ? 0.728 85.108 11.679 1.00 40.06 47 ARG C N 1
ATOM 2901 C CA . ARG C 1 47 ? 0.230 85.155 10.321 1.00 40.53 47 ARG C CA 1
ATOM 2902 C C . ARG C 1 47 ? 0.346 86.589 9.795 1.00 39.41 47 ARG C C 1
ATOM 2903 O O . ARG C 1 47 ? 0.938 86.798 8.761 1.00 39.69 47 ARG C O 1
ATOM 2911 N N . ALA C 1 48 ? -0.146 87.556 10.554 1.00 38.24 48 ALA C N 1
ATOM 2912 C CA . ALA C 1 48 ? -0.051 88.958 10.168 1.00 37.64 48 ALA C CA 1
ATOM 2913 C C . ALA C 1 48 ? 1.433 89.375 9.925 1.00 36.58 48 ALA C C 1
ATOM 2914 O O . ALA C 1 48 ? 1.708 90.051 8.977 1.00 35.22 48 ALA C O 1
ATOM 2916 N N . PHE C 1 49 ? 2.386 88.947 10.758 1.00 36.30 49 PHE C N 1
ATOM 2917 C CA . PHE C 1 49 ? 3.809 89.244 10.531 1.00 35.36 49 PHE C CA 1
ATOM 2918 C C . PHE C 1 49 ? 4.466 88.632 9.249 1.00 35.25 49 PHE C C 1
ATOM 2919 O O . PHE C 1 49 ? 5.188 89.329 8.492 1.00 32.21 49 PHE C O 1
ATOM 2927 N N . VAL C 1 50 ? 4.325 87.313 9.109 1.00 33.60 50 VAL C N 1
ATOM 2928 C CA . VAL C 1 50 ? 4.691 86.571 7.906 1.00 33.00 50 VAL C CA 1
ATOM 2929 C C . VAL C 1 50 ? 4.085 87.185 6.592 1.00 33.69 50 VAL C C 1
ATOM 2930 O O . VAL C 1 50 ? 4.803 87.479 5.661 1.00 33.59 50 VAL C O 1
ATOM 2934 N N . LEU C 1 51 ? 2.776 87.424 6.544 1.00 34.86 51 LEU C N 1
ATOM 2935 C CA . LEU C 1 51 ? 2.210 88.126 5.373 1.00 36.06 51 LEU C CA 1
ATOM 2936 C C . LEU C 1 51 ? 2.828 89.497 5.098 1.00 36.17 51 LEU C C 1
ATOM 2937 O O . LEU C 1 51 ? 3.029 89.855 3.931 1.00 33.15 51 LEU C O 1
ATOM 2942 N N . ASP C 1 52 ? 3.082 90.282 6.172 1.00 36.44 52 ASP C N 1
ATOM 2943 C CA . ASP C 1 52 ? 3.746 91.559 6.018 1.00 37.07 52 ASP C CA 1
ATOM 2944 C C . ASP C 1 52 ? 5.186 91.447 5.445 1.00 36.82 52 ASP C C 1
ATOM 2945 O O . ASP C 1 52 ? 5.616 92.277 4.629 1.00 36.92 52 ASP C O 1
ATOM 2958 N N . ILE C 1 54 ? 6.178 88.851 3.488 1.00 32.65 54 ILE C N 1
ATOM 2959 C CA . ILE C 1 54 ? 5.803 88.528 2.057 1.00 33.80 54 ILE C CA 1
ATOM 2960 C C . ILE C 1 54 ? 5.382 89.777 1.289 1.00 31.70 54 ILE C C 1
ATOM 2961 O O . ILE C 1 54 ? 5.899 90.052 0.232 1.00 31.64 54 ILE C O 1
ATOM 2966 N N . GLU C 1 55 ? 4.476 90.560 1.865 1.00 31.74 55 GLU C N 1
ATOM 2967 C CA . GLU C 1 55 ? 3.971 91.764 1.176 1.00 33.01 55 GLU C CA 1
ATOM 2968 C C . GLU C 1 55 ? 5.118 92.649 0.713 1.00 32.69 55 GLU C C 1
ATOM 2969 O O . GLU C 1 55 ? 5.085 93.262 -0.369 1.00 32.81 55 GLU C O 1
ATOM 2975 N N . ASN C 1 56 ? 6.133 92.787 1.582 1.00 34.93 56 ASN C N 1
ATOM 2976 C CA . ASN C 1 56 ? 7.200 93.739 1.369 1.00 34.64 56 ASN C CA 1
ATOM 2977 C C . ASN C 1 56 ? 8.469 93.069 0.891 1.00 36.38 56 ASN C C 1
ATOM 2978 O O . ASN C 1 56 ? 9.496 93.728 0.808 1.00 35.63 56 ASN C O 1
ATOM 2983 N N . ASP C 1 57 ? 8.397 91.761 0.623 1.00 37.77 57 ASP C N 1
ATOM 2984 C CA . ASP C 1 57 ? 9.555 90.983 0.179 1.00 39.05 57 ASP C CA 1
ATOM 2985 C C . ASP C 1 57 ? 10.787 91.074 1.102 1.00 39.86 57 ASP C C 1
ATOM 2986 O O . ASP C 1 57 ? 11.920 91.162 0.639 1.00 41.61 57 ASP C O 1
ATOM 2991 N N . HIS C 1 58 ? 10.583 91.038 2.411 1.00 38.08 58 HIS C N 1
ATOM 2992 C CA . HIS C 1 58 ? 11.694 90.965 3.366 1.00 36.61 58 HIS C CA 1
ATOM 2993 C C . HIS C 1 58 ? 12.228 89.566 3.351 1.00 38.00 58 HIS C C 1
ATOM 2994 O O . HIS C 1 58 ? 11.456 88.610 3.160 1.00 39.16 58 HIS C O 1
ATOM 3001 N N . PRO C 1 59 ? 13.569 89.424 3.496 1.00 38.31 59 PRO C N 1
ATOM 3002 C CA . PRO C 1 59 ? 14.173 88.073 3.469 1.00 39.14 59 PRO C CA 1
ATOM 3003 C C . PRO C 1 59 ? 13.637 87.135 4.589 1.00 38.34 59 PRO C C 1
ATOM 3004 O O . PRO C 1 59 ? 13.829 87.416 5.777 1.00 39.30 59 PRO C O 1
ATOM 3008 N N . GLN C 1 60 ? 12.985 86.045 4.206 1.00 36.46 60 GLN C N 1
ATOM 3009 C CA . GLN C 1 60 ? 12.451 85.093 5.186 1.00 35.56 60 GLN C CA 1
ATOM 3010 C C . GLN C 1 60 ? 12.386 83.663 4.572 1.00 34.43 60 GLN C C 1
ATOM 3011 O O . GLN C 1 60 ? 11.655 83.437 3.617 1.00 33.70 60 GLN C O 1
ATOM 3017 N N . PHE C 1 61 ? 13.171 82.743 5.131 1.00 33.12 61 PHE C N 1
ATOM 3018 C CA . PHE C 1 61 ? 13.319 81.376 4.647 1.00 33.01 61 PHE C CA 1
ATOM 3019 C C . PHE C 1 61 ? 12.965 80.412 5.741 1.00 33.46 61 PHE C C 1
ATOM 3020 O O . PHE C 1 61 ? 13.123 80.731 6.914 1.00 33.87 61 PHE C O 1
ATOM 3028 N N . VAL C 1 62 ? 12.455 79.264 5.332 1.00 32.21 62 VAL C N 1
ATOM 3029 C CA . VAL C 1 62 ? 12.137 78.156 6.184 1.00 32.41 62 VAL C CA 1
ATOM 3030 C C . VAL C 1 62 ? 12.937 76.978 5.669 1.00 33.45 62 VAL C C 1
ATOM 3031 O O . VAL C 1 62 ? 13.281 76.913 4.480 1.00 33.48 62 VAL C O 1
ATOM 3035 N N . ALA C 1 63 ? 13.272 76.103 6.611 1.00 33.28 63 ALA C N 1
ATOM 3036 C CA . ALA C 1 63 ? 13.901 74.875 6.356 1.00 33.55 63 ALA C CA 1
ATOM 3037 C C . ALA C 1 63 ? 12.793 73.812 6.524 1.00 35.06 63 ALA C C 1
ATOM 3038 O O . ALA C 1 63 ? 12.127 73.741 7.565 1.00 36.14 63 ALA C O 1
ATOM 3040 N N . ILE C 1 64 ? 12.594 73.018 5.491 1.00 34.38 64 ILE C N 1
ATOM 3041 C CA . ILE C 1 64 ? 11.561 72.021 5.505 1.00 37.01 64 ILE C CA 1
ATOM 3042 C C . ILE C 1 64 ? 12.121 70.599 5.418 1.00 37.24 64 ILE C C 1
ATOM 3043 O O . ILE C 1 64 ? 12.908 70.276 4.517 1.00 36.53 64 ILE C O 1
ATOM 3048 N N . ALA C 1 65 ? 11.624 69.740 6.289 1.00 39.57 65 ALA C N 1
ATOM 3049 C CA . ALA C 1 65 ? 11.864 68.293 6.193 1.00 43.31 65 ALA C CA 1
ATOM 3050 C C . ALA C 1 65 ? 10.592 67.566 6.521 1.00 46.22 65 ALA C C 1
ATOM 3051 O O . ALA C 1 65 ? 9.932 67.903 7.502 1.00 47.73 65 ALA C O 1
ATOM 3053 N N . ASP C 1 66 ? 10.265 66.538 5.737 1.00 49.54 66 ASP C N 1
ATOM 3054 C CA . ASP C 1 66 ? 9.045 65.739 5.976 1.00 52.10 66 ASP C CA 1
ATOM 3055 C C . ASP C 1 66 ? 7.724 66.550 6.112 1.00 51.54 66 ASP C C 1
ATOM 3056 O O . ASP C 1 66 ? 6.954 66.359 7.055 1.00 51.49 66 ASP C O 1
ATOM 3061 N N . GLY C 1 67 ? 7.487 67.453 5.163 1.00 51.82 67 GLY C N 1
ATOM 3062 C CA . GLY C 1 67 ? 6.362 68.390 5.228 1.00 51.17 67 GLY C CA 1
ATOM 3063 C C . GLY C 1 67 ? 6.516 69.499 6.258 1.00 50.69 67 GLY C C 1
ATOM 3064 O O . GLY C 1 67 ? 5.911 70.533 6.116 1.00 52.40 67 GLY C O 1
ATOM 3065 N N . ASP C 1 68 ? 7.316 69.299 7.299 1.00 49.93 68 ASP C N 1
ATOM 3066 C CA . ASP C 1 68 ? 7.400 70.253 8.444 1.00 47.88 68 ASP C CA 1
ATOM 3067 C C . ASP C 1 68 ? 8.476 71.338 8.295 1.00 45.72 68 ASP C C 1
ATOM 3068 O O . ASP C 1 68 ? 9.590 71.068 7.859 1.00 44.89 68 ASP C O 1
ATOM 3073 N N . VAL C 1 69 ? 8.118 72.566 8.643 1.00 42.72 69 VAL C N 1
ATOM 3074 C CA . VAL C 1 69 ? 9.099 73.588 8.974 1.00 41.78 69 VAL C CA 1
ATOM 3075 C C . VAL C 1 69 ? 9.907 73.177 10.196 1.00 40.77 69 VAL C C 1
ATOM 3076 O O . VAL C 1 69 ? 9.343 72.941 11.292 1.00 41.37 69 VAL C O 1
ATOM 3080 N N . ILE C 1 70 ? 11.221 73.084 10.007 1.00 39.54 70 ILE C N 1
ATOM 3081 C CA . ILE C 1 70 ? 12.146 72.668 11.078 1.00 37.71 70 ILE C CA 1
ATOM 3082 C C . ILE C 1 70 ? 13.186 73.743 11.464 1.00 37.43 70 ILE C C 1
ATOM 3083 O O . ILE C 1 70 ? 13.900 73.597 12.447 1.00 36.52 70 ILE C O 1
ATOM 3088 N N . GLY C 1 71 ? 13.201 74.860 10.727 1.00 37.65 71 GLY C N 1
ATOM 3089 C CA . GLY C 1 71 ? 14.177 75.917 10.900 1.00 37.02 71 GLY C CA 1
ATOM 3090 C C . GLY C 1 71 ? 13.676 77.122 10.129 1.00 38.63 71 GLY C C 1
ATOM 3091 O O . GLY C 1 71 ? 13.017 76.967 9.069 1.00 38.26 71 GLY C O 1
ATOM 3092 N N . TRP C 1 72 ? 13.943 78.324 10.663 1.00 37.72 72 TRP C N 1
ATOM 3093 C CA . TRP C 1 72 ? 13.756 79.539 9.905 1.00 36.91 72 TRP C CA 1
ATOM 3094 C C . TRP C 1 72 ? 14.935 80.472 10.053 1.00 37.81 72 TRP C C 1
ATOM 3095 O O . TRP C 1 72 ? 15.783 80.306 10.917 1.00 37.70 72 TRP C O 1
ATOM 3106 N N . CYS C 1 73 ? 14.945 81.484 9.191 1.00 37.87 73 CYS C N 1
ATOM 3107 C CA . CYS C 1 73 ? 15.900 82.546 9.178 1.00 36.77 73 CYS C CA 1
ATOM 3108 C C . CYS C 1 73 ? 15.207 83.746 8.509 1.00 37.59 73 CYS C C 1
ATOM 3109 O O . CYS C 1 73 ? 14.666 83.639 7.412 1.00 35.82 73 CYS C O 1
ATOM 3112 N N . ASP C 1 74 ? 15.178 84.892 9.215 1.00 37.90 74 ASP C N 1
ATOM 3113 C CA . ASP C 1 74 ? 14.492 86.058 8.689 1.00 38.63 74 ASP C CA 1
ATOM 3114 C C . ASP C 1 74 ? 15.162 87.383 9.035 1.00 38.98 74 ASP C C 1
ATOM 3115 O O . ASP C 1 74 ? 15.846 87.492 10.058 1.00 35.54 74 ASP C O 1
ATOM 3120 N N . ILE C 1 75 ? 14.966 88.376 8.154 1.00 38.19 75 ILE C N 1
ATOM 3121 C CA . ILE C 1 75 ? 15.595 89.693 8.317 1.00 39.81 75 ILE C CA 1
ATOM 3122 C C . ILE C 1 75 ? 14.488 90.678 8.090 1.00 41.02 75 ILE C C 1
ATOM 3123 O O . ILE C 1 75 ? 13.938 90.730 6.983 1.00 40.56 75 ILE C O 1
ATOM 3128 N N . ARG C 1 76 ? 14.130 91.371 9.172 1.00 42.86 76 ARG C N 1
ATOM 3129 C CA . ARG C 1 76 ? 13.171 92.438 9.164 1.00 46.33 76 ARG C CA 1
ATOM 3130 C C . ARG C 1 76 ? 13.885 93.772 8.969 1.00 46.24 76 ARG C C 1
ATOM 3131 O O . ARG C 1 76 ? 14.819 94.112 9.656 1.00 44.29 76 ARG C O 1
ATOM 3139 N N . ARG C 1 77 ? 13.476 94.466 7.925 1.00 46.69 77 ARG C N 1
ATOM 3140 C CA . ARG C 1 77 ? 13.918 95.815 7.676 1.00 47.78 77 ARG C CA 1
ATOM 3141 C C . ARG C 1 77 ? 13.395 96.750 8.774 1.00 49.35 77 ARG C C 1
ATOM 3142 O O . ARG C 1 77 ? 12.242 96.610 9.189 1.00 49.76 77 ARG C O 1
ATOM 3150 N N . GLN C 1 78 ? 14.234 97.694 9.260 1.00 49.52 78 GLN C N 1
ATOM 3151 C CA . GLN C 1 78 ? 13.747 98.687 10.216 1.00 50.27 78 GLN C CA 1
ATOM 3152 C C . GLN C 1 78 ? 12.768 99.734 9.606 1.00 50.98 78 GLN C C 1
ATOM 3153 O O . GLN C 1 78 ? 12.779 100.048 8.415 1.00 47.13 78 GLN C O 1
ATOM 3159 N N . ASP C 1 79 ? 11.918 100.273 10.473 1.00 54.04 79 ASP C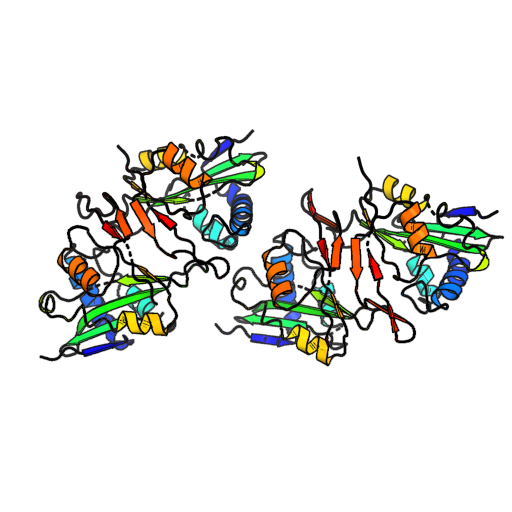 N 1
ATOM 3160 C CA . ASP C 1 79 ? 10.790 101.097 10.006 1.00 57.26 79 ASP C CA 1
ATOM 3161 C C . ASP C 1 79 ? 11.124 102.578 9.801 1.00 56.96 79 ASP C C 1
ATOM 3162 O O . ASP C 1 79 ? 10.757 103.144 8.773 1.00 57.08 79 ASP C O 1
ATOM 3167 N N . ARG C 1 80 ? 11.795 103.184 10.787 1.00 56.91 80 ARG C N 1
ATOM 3168 C CA . ARG C 1 80 ? 12.211 104.610 10.756 1.00 56.21 80 ARG C CA 1
ATOM 3169 C C . ARG C 1 80 ? 13.081 104.863 9.515 1.00 55.04 80 ARG C C 1
ATOM 3170 O O . ARG C 1 80 ? 13.931 104.017 9.163 1.00 53.92 80 ARG C O 1
ATOM 3178 N N . ALA C 1 81 ? 12.867 106.005 8.844 1.00 54.22 81 ALA C N 1
ATOM 3179 C CA . ALA C 1 81 ? 13.581 106.285 7.573 1.00 52.60 81 ALA C CA 1
ATOM 3180 C C . ALA C 1 81 ? 15.108 106.388 7.734 1.00 50.87 81 ALA C C 1
ATOM 3181 O O . ALA C 1 81 ? 15.864 106.053 6.779 1.00 51.38 81 ALA C O 1
ATOM 3183 N N . THR C 1 82 ? 15.557 106.846 8.912 1.00 48.35 82 THR C N 1
ATOM 3184 C CA . THR C 1 82 ? 16.989 106.900 9.200 1.00 46.97 82 THR C CA 1
ATOM 3185 C C . THR C 1 82 ? 17.695 105.546 9.414 1.00 45.37 82 THR C C 1
ATOM 3186 O O . THR C 1 82 ? 18.900 105.523 9.515 1.00 44.89 82 THR C O 1
ATOM 3190 N N . ARG C 1 83 ? 16.946 104.437 9.415 1.00 44.32 83 ARG C N 1
ATOM 3191 C CA . ARG C 1 83 ? 17.425 103.112 9.801 1.00 43.48 83 ARG C CA 1
ATOM 3192 C C . ARG C 1 83 ? 16.981 102.060 8.799 1.00 43.20 83 ARG C C 1
ATOM 3193 O O . ARG C 1 83 ? 17.130 100.880 9.048 1.00 41.93 83 ARG C O 1
ATOM 3201 N N . ALA C 1 84 ? 16.373 102.489 7.687 1.00 42.42 84 ALA C N 1
ATOM 3202 C CA . ALA C 1 84 ? 15.724 101.571 6.738 1.00 41.48 84 ALA C CA 1
ATOM 3203 C C . ALA C 1 84 ? 16.742 100.882 5.868 1.00 41.68 84 ALA C C 1
ATOM 3204 O O . ALA C 1 84 ? 16.411 99.945 5.131 1.00 40.54 84 ALA C O 1
ATOM 3206 N N . HIS C 1 85 ? 17.996 101.350 5.922 1.00 40.70 85 HIS C N 1
ATOM 3207 C CA . HIS C 1 85 ? 19.107 100.599 5.270 1.00 39.58 85 HIS C CA 1
ATOM 3208 C C . HIS C 1 85 ? 19.597 99.377 6.122 1.00 38.29 85 HIS C C 1
ATOM 3209 O O . HIS C 1 85 ? 20.544 98.642 5.717 1.00 37.46 85 HIS C O 1
ATOM 3216 N N . CYS C 1 86 ? 18.977 99.181 7.282 1.00 38.01 86 CYS C N 1
ATOM 3217 C CA . CYS C 1 86 ? 19.388 98.110 8.262 1.00 38.29 86 CYS C CA 1
ATOM 3218 C C . CYS C 1 86 ? 18.312 97.101 8.411 1.00 36.53 86 CYS C C 1
ATOM 3219 O O . CYS C 1 86 ? 17.133 97.447 8.259 1.00 37.74 86 CYS C O 1
ATOM 3222 N N . GLY C 1 87 ? 18.701 95.858 8.718 1.00 34.04 87 GLY C N 1
ATOM 3223 C CA . GLY C 1 87 ? 17.777 94.835 9.072 1.00 32.27 87 GLY C CA 1
ATOM 3224 C C . GLY C 1 87 ? 18.180 94.093 10.317 1.00 34.01 87 GLY C C 1
ATOM 3225 O O . GLY C 1 87 ? 19.367 94.077 10.691 1.00 33.82 87 GLY C O 1
ATOM 3226 N N . THR C 1 88 ? 17.187 93.499 10.983 1.00 32.91 88 THR C N 1
ATOM 3227 C CA . THR C 1 88 ? 17.370 92.756 12.185 1.00 35.08 88 THR C CA 1
ATOM 3228 C C . THR C 1 88 ? 17.191 91.290 11.831 1.00 36.15 88 THR C C 1
ATOM 3229 O O . THR C 1 88 ? 16.196 90.901 11.191 1.00 37.45 88 THR C O 1
ATOM 3233 N N . LEU C 1 89 ? 18.203 90.488 12.131 1.00 36.53 89 LEU C N 1
ATOM 3234 C CA . LEU C 1 89 ? 18.151 89.061 11.893 1.00 38.20 89 LEU C CA 1
ATOM 3235 C C . LEU C 1 89 ? 17.616 88.251 13.101 1.00 39.26 89 LEU C C 1
ATOM 3236 O O . LEU C 1 89 ? 17.923 88.539 14.269 1.00 41.51 89 LEU C O 1
ATOM 3241 N N . GLY C 1 90 ? 16.778 87.256 12.806 1.00 40.39 90 GLY C N 1
ATOM 3242 C CA . GLY C 1 90 ? 16.263 86.252 13.768 1.00 39.78 90 GLY C CA 1
ATOM 3243 C C . GLY C 1 90 ? 16.255 84.856 13.084 1.00 40.53 90 GLY C C 1
ATOM 3244 O O . GLY C 1 90 ? 16.120 84.758 11.855 1.00 39.54 90 GLY C O 1
ATOM 3253 N N . GLY C 1 92 ? 16.135 80.171 14.136 1.00 38.35 92 GLY C N 1
ATOM 3254 C CA . GLY C 1 92 ? 15.864 79.115 15.077 1.00 37.49 92 GLY C CA 1
ATOM 3255 C C . GLY C 1 92 ? 15.805 77.861 14.231 1.00 37.13 92 GLY C C 1
ATOM 3256 O O . GLY C 1 92 ? 15.515 77.910 13.029 1.00 37.95 92 GLY C O 1
ATOM 3257 N N . ILE C 1 93 ? 16.088 76.741 14.884 1.00 37.07 93 ILE C N 1
ATOM 3258 C CA . ILE C 1 93 ? 16.155 75.415 14.291 1.00 37.14 93 ILE C CA 1
ATOM 3259 C C . ILE C 1 93 ? 15.706 74.399 15.377 1.00 37.71 93 ILE C C 1
ATOM 3260 O O . ILE C 1 93 ? 16.201 74.452 16.523 1.00 38.22 93 ILE C O 1
ATOM 3265 N N . LEU C 1 94 ? 14.756 73.517 15.067 1.00 37.69 94 LEU C N 1
ATOM 3266 C CA . LEU C 1 94 ? 14.330 72.530 16.087 1.00 38.68 94 LEU C CA 1
ATOM 3267 C C . LEU C 1 94 ? 15.487 71.695 16.570 1.00 38.81 94 LEU C C 1
ATOM 3268 O O . LEU C 1 94 ? 16.407 71.409 15.791 1.00 39.19 94 LEU C O 1
ATOM 3273 N N . PRO C 1 95 ? 15.447 71.253 17.849 1.00 40.20 95 PRO C N 1
ATOM 3274 C CA . PRO C 1 95 ? 16.642 70.547 18.378 1.00 40.72 95 PRO C CA 1
ATOM 3275 C C . PRO C 1 95 ? 17.224 69.424 17.493 1.00 41.03 95 PRO C C 1
ATOM 3276 O O . PRO C 1 95 ? 18.467 69.330 17.359 1.00 41.67 95 PRO C O 1
ATOM 3280 N N . ALA C 1 96 ? 16.356 68.589 16.910 1.00 41.32 96 ALA C N 1
ATOM 3281 C CA . ALA C 1 96 ? 16.795 67.446 16.066 1.00 41.77 96 ALA C CA 1
ATOM 3282 C C . ALA C 1 96 ? 17.703 67.851 14.895 1.00 42.52 96 ALA C C 1
ATOM 3283 O O . ALA C 1 96 ? 18.449 67.021 14.408 1.00 43.01 96 ALA C O 1
ATOM 3285 N N . TYR C 1 97 ? 17.613 69.109 14.411 1.00 42.33 97 TYR C N 1
ATOM 3286 C CA . TYR C 1 97 ? 18.302 69.481 13.184 1.00 40.83 97 TYR C CA 1
ATOM 3287 C C . TYR C 1 97 ? 19.512 70.387 13.356 1.00 39.79 97 TYR C C 1
ATOM 3288 O O . TYR C 1 97 ? 20.108 70.850 12.364 1.00 36.85 97 TYR C O 1
ATOM 3297 N N . ARG C 1 98 ? 19.869 70.594 14.629 1.00 39.18 98 ARG C N 1
ATOM 3298 C CA . ARG C 1 98 ? 20.922 71.521 15.060 1.00 38.74 98 ARG C CA 1
ATOM 3299 C C . ARG C 1 98 ? 22.271 70.870 14.904 1.00 37.74 98 ARG C C 1
ATOM 3300 O O . ARG C 1 98 ? 22.324 69.677 14.721 1.00 37.63 98 ARG C O 1
ATOM 3308 N N . ASN C 1 99 ? 23.343 71.656 14.987 1.00 36.89 99 ASN C N 1
ATOM 3309 C CA . ASN C 1 99 ? 24.728 71.131 14.969 1.00 37.90 99 ASN C CA 1
ATOM 3310 C C . ASN C 1 99 ? 25.119 70.346 13.661 1.00 36.27 99 ASN C C 1
ATOM 3311 O O . ASN C 1 99 ? 26.034 69.562 13.629 1.00 35.20 99 ASN C O 1
ATOM 3316 N N . LYS C 1 100 ? 24.436 70.613 12.571 1.00 38.23 100 LYS C N 1
ATOM 3317 C CA . LYS C 1 100 ? 24.697 69.837 11.331 1.00 39.73 100 LYS C CA 1
ATOM 3318 C C . LYS C 1 100 ? 24.837 70.726 10.105 1.00 38.78 100 LYS C C 1
ATOM 3319 O O . LYS C 1 100 ? 24.585 70.291 8.983 1.00 38.20 100 LYS C O 1
ATOM 3325 N N . GLY C 1 101 ? 25.240 71.985 10.346 1.00 38.91 101 GLY C N 1
ATOM 3326 C CA . GLY C 1 101 ? 25.490 72.956 9.289 1.00 37.85 101 GLY C CA 1
ATOM 3327 C C . GLY C 1 101 ? 24.226 73.486 8.648 1.00 38.34 101 GLY C C 1
ATOM 3328 O O . GLY C 1 101 ? 24.303 74.184 7.616 1.00 38.70 101 GLY C O 1
ATOM 3329 N N . LEU C 1 102 ? 23.055 73.144 9.199 1.00 37.68 102 LEU C N 1
ATOM 3330 C CA . LEU C 1 102 ? 21.809 73.732 8.676 1.00 38.64 102 LEU C CA 1
ATOM 3331 C C . LEU C 1 102 ? 21.742 75.285 8.893 1.00 38.15 102 LEU C C 1
ATOM 3332 O O . LEU C 1 102 ? 21.386 76.050 7.977 1.00 37.62 102 LEU C O 1
ATOM 3337 N N . GLY C 1 103 ? 22.082 75.724 10.092 1.00 37.38 103 GLY C N 1
ATOM 3338 C CA . GLY C 1 103 ? 22.178 77.169 10.372 1.00 37.81 103 GLY C CA 1
ATOM 3339 C C . GLY C 1 103 ? 23.042 78.017 9.442 1.00 37.63 103 GLY C C 1
ATOM 3340 O O . GLY C 1 103 ? 22.664 79.107 9.081 1.00 36.25 103 GLY C O 1
ATOM 3341 N N . ALA C 1 104 ? 24.236 77.539 9.094 1.00 38.33 104 ALA C N 1
ATOM 3342 C CA . ALA C 1 104 ? 25.126 78.239 8.138 1.00 38.07 104 ALA C CA 1
ATOM 3343 C C . ALA C 1 104 ? 24.437 78.444 6.811 1.00 38.21 104 ALA C C 1
ATOM 3344 O O . ALA C 1 104 ? 24.440 79.579 6.276 1.00 39.18 104 ALA C O 1
ATOM 3346 N N . ARG C 1 105 ? 23.839 77.361 6.305 1.00 37.07 105 ARG C N 1
ATOM 3347 C CA . ARG C 1 105 ? 23.063 77.348 5.077 1.00 37.81 105 ARG C CA 1
ATOM 3348 C C . ARG C 1 105 ? 21.882 78.323 5.076 1.00 36.97 105 ARG C C 1
ATOM 3349 O O . ARG C 1 105 ? 21.746 79.143 4.183 1.00 37.36 105 ARG C O 1
ATOM 3357 N N . LEU C 1 106 ? 21.022 78.261 6.079 1.00 37.33 106 LEU C N 1
ATOM 3358 C CA . LEU C 1 106 ? 19.901 79.221 6.187 1.00 37.12 106 LEU C CA 1
ATOM 3359 C C . LEU C 1 106 ? 20.415 80.646 6.162 1.00 39.53 106 LEU C C 1
ATOM 3360 O O . LEU C 1 106 ? 19.872 81.514 5.456 1.00 38.93 106 LEU C O 1
ATOM 3373 N N . ARG C 1 108 ? 23.364 81.935 5.056 1.00 42.59 108 ARG C N 1
ATOM 3374 C CA . ARG C 1 108 ? 23.977 82.404 3.816 1.00 42.57 108 ARG C CA 1
ATOM 3375 C C . ARG C 1 108 ? 22.922 82.734 2.754 1.00 42.46 108 ARG C C 1
ATOM 3376 O O . ARG C 1 108 ? 23.048 83.747 2.025 1.00 42.26 108 ARG C O 1
ATOM 3384 N N . ARG C 1 109 ? 21.869 81.916 2.680 1.00 41.32 109 ARG C N 1
ATOM 3385 C CA . ARG C 1 109 ? 20.723 82.283 1.860 1.00 41.60 109 ARG C CA 1
ATOM 3386 C C . ARG C 1 109 ? 19.948 83.558 2.261 1.00 40.16 109 ARG C C 1
ATOM 3387 O O . ARG C 1 109 ? 19.573 84.348 1.378 1.00 39.64 109 ARG C O 1
ATOM 3395 N N . THR C 1 110 ? 19.740 83.767 3.567 1.00 38.58 110 THR C N 1
ATOM 3396 C CA . THR C 1 110 ? 19.067 84.976 4.040 1.00 37.64 110 THR C CA 1
ATOM 3397 C C . THR C 1 110 ? 19.897 86.253 3.802 1.00 36.70 110 THR C C 1
ATOM 3398 O O . THR C 1 110 ? 19.372 87.286 3.402 1.00 36.16 110 THR C O 1
ATOM 3402 N N . LEU C 1 111 ? 21.194 86.185 4.052 1.00 37.12 111 LEU C N 1
ATOM 3403 C CA . LEU C 1 111 ? 22.044 87.336 3.843 1.00 37.70 111 LEU C CA 1
ATOM 3404 C C . LEU C 1 111 ? 22.110 87.685 2.356 1.00 37.55 111 LEU C C 1
ATOM 3405 O O . LEU C 1 111 ? 22.022 88.868 2.026 1.00 36.76 111 LEU C O 1
ATOM 3410 N N . ASP C 1 112 ? 22.265 86.677 1.461 1.00 36.39 112 ASP C N 1
ATOM 3411 C CA . ASP C 1 112 ? 22.266 86.939 0.038 1.00 35.55 112 ASP C CA 1
ATOM 3412 C C . ASP C 1 112 ? 20.979 87.607 -0.350 1.00 34.79 112 ASP C C 1
ATOM 3413 O O . ASP C 1 112 ? 20.945 88.587 -1.134 1.00 33.96 112 ASP C O 1
ATOM 3418 N N . ALA C 1 113 ? 19.871 87.112 0.160 1.00 33.87 113 ALA C N 1
ATOM 3419 C CA . ALA C 1 113 ? 18.652 87.885 -0.159 1.00 34.40 113 ALA C CA 1
ATOM 3420 C C . ALA C 1 113 ? 18.664 89.291 0.482 1.00 35.32 113 ALA C C 1
ATOM 3421 O O . ALA C 1 113 ? 18.160 90.224 -0.103 1.00 37.10 113 ALA C O 1
ATOM 3423 N N . ALA C 1 114 ? 19.284 89.476 1.643 1.00 36.13 114 ALA C N 1
ATOM 3424 C CA . ALA C 1 114 ? 19.263 90.823 2.233 1.00 36.69 114 ALA C CA 1
ATOM 3425 C C . ALA C 1 114 ? 20.137 91.787 1.436 1.00 36.33 114 ALA C C 1
ATOM 3426 O O . ALA C 1 114 ? 19.796 92.971 1.250 1.00 36.22 114 ALA C O 1
ATOM 3428 N N . HIS C 1 115 ? 21.229 91.267 0.935 1.00 36.85 115 HIS C N 1
ATOM 3429 C CA . HIS C 1 115 ? 22.131 92.048 0.153 1.00 39.16 115 HIS C CA 1
ATOM 3430 C C . HIS C 1 115 ? 21.516 92.416 -1.206 1.00 40.45 115 HIS C C 1
ATOM 3431 O O . HIS C 1 115 ? 21.551 93.572 -1.626 1.00 40.03 115 HIS C O 1
ATOM 3438 N N . GLU C 1 116 ? 20.898 91.442 -1.857 1.00 40.95 116 GLU C N 1
ATOM 3439 C CA . GLU C 1 116 ? 20.102 91.701 -3.083 1.00 43.24 116 GLU C CA 1
ATOM 3440 C C . GLU C 1 116 ? 18.965 92.712 -2.882 1.00 42.84 116 GLU C C 1
ATOM 3441 O O . GLU C 1 116 ? 18.729 93.540 -3.760 1.00 42.59 116 GLU C O 1
ATOM 3447 N N . PHE C 1 117 ? 18.239 92.601 -1.773 1.00 41.77 117 PHE C N 1
ATOM 3448 C CA . PHE C 1 117 ? 17.257 93.604 -1.355 1.00 43.35 117 PHE C CA 1
ATOM 3449 C C . PHE C 1 117 ? 17.810 95.080 -1.328 1.00 42.69 117 PHE C C 1
ATOM 3450 O O . PHE C 1 117 ? 17.090 96.018 -1.681 1.00 42.78 117 PHE C O 1
ATOM 3458 N N . GLY C 1 118 ? 19.092 95.257 -1.011 1.00 40.72 118 GLY C N 1
ATOM 3459 C CA . GLY C 1 118 ? 19.695 96.564 -0.966 1.00 39.42 118 GLY C CA 1
ATOM 3460 C C . GLY C 1 118 ? 20.069 97.025 0.451 1.00 39.73 118 GLY C C 1
ATOM 3461 O O . GLY C 1 118 ? 20.412 98.194 0.604 1.00 39.16 118 GLY C O 1
ATOM 3462 N N . LEU C 1 119 ? 19.957 96.155 1.482 1.00 37.46 119 LEU C N 1
ATOM 3463 C CA . LEU C 1 119 ? 20.326 96.551 2.840 1.00 37.90 119 LEU C CA 1
ATOM 3464 C C . LEU C 1 119 ? 21.806 96.766 2.945 1.00 36.21 119 LEU C C 1
ATOM 3465 O O . LEU C 1 119 ? 22.547 96.111 2.278 1.00 36.78 119 LEU C O 1
ATOM 3470 N N . HIS C 1 120 ? 22.225 97.690 3.809 1.00 36.51 120 HIS C N 1
ATOM 3471 C CA . HIS C 1 120 ? 23.626 97.959 4.062 1.00 34.29 120 HIS C CA 1
ATOM 3472 C C . HIS C 1 120 ? 24.133 97.139 5.216 1.00 33.16 120 HIS C C 1
ATOM 3473 O O . HIS C 1 120 ? 25.296 96.718 5.250 1.00 32.83 120 HIS C O 1
ATOM 3480 N N . ARG C 1 121 ? 23.257 96.960 6.198 1.00 32.23 121 ARG C N 1
ATOM 3481 C CA . ARG C 1 121 ? 23.662 96.568 7.545 1.00 31.46 121 ARG C CA 1
ATOM 3482 C C . ARG C 1 121 ? 22.662 95.599 8.124 1.00 31.91 121 ARG C C 1
ATOM 3483 O O . ARG C 1 121 ? 21.461 95.860 8.084 1.00 31.74 121 ARG C O 1
ATOM 3491 N N . ILE C 1 122 ? 23.162 94.469 8.618 1.00 32.65 122 ILE C N 1
ATOM 3492 C CA . ILE C 1 122 ? 22.344 93.498 9.292 1.00 32.18 122 ILE C CA 1
ATOM 3493 C C . ILE C 1 122 ? 22.831 93.454 10.733 1.00 32.25 122 ILE C C 1
ATOM 3494 O O . ILE C 1 122 ? 23.991 93.412 10.969 1.00 30.86 122 ILE C O 1
ATOM 3499 N N . GLU C 1 123 ? 21.924 93.557 11.698 1.00 33.17 123 GLU C N 1
ATOM 3500 C CA . GLU C 1 123 ? 22.296 93.488 13.087 1.00 35.08 123 GLU C CA 1
ATOM 3501 C C . GLU C 1 123 ? 21.521 92.396 13.739 1.00 34.52 123 GLU C C 1
ATOM 3502 O O . GLU C 1 123 ? 20.479 91.987 13.231 1.00 32.97 123 GLU C O 1
ATOM 3508 N N . LEU C 1 124 ? 22.047 91.886 14.850 1.00 34.54 124 LEU C N 1
ATOM 3509 C CA . LEU C 1 124 ? 21.315 90.867 15.634 1.00 34.01 124 LEU C CA 1
ATOM 3510 C C . LEU C 1 124 ? 21.667 91.093 17.140 1.00 34.62 124 LEU C C 1
ATOM 3511 O O . LEU C 1 124 ? 22.611 91.804 17.485 1.00 32.17 124 LEU C O 1
ATOM 3516 N N . SER C 1 125 ? 20.842 90.531 18.018 1.00 36.48 125 SER C N 1
ATOM 3517 C CA . SER C 1 125 ? 21.143 90.435 19.490 1.00 37.41 125 SER C CA 1
ATOM 3518 C C . SER C 1 125 ? 21.174 88.980 19.776 1.00 35.67 125 SER C C 1
ATOM 3519 O O . SER C 1 125 ? 20.433 88.279 19.152 1.00 36.10 125 SER C O 1
ATOM 3522 N N . VAL C 1 126 ? 22.014 88.539 20.702 1.00 34.27 126 VAL C N 1
ATOM 3523 C CA . VAL C 1 126 ? 22.176 87.123 21.029 1.00 34.13 126 VAL C CA 1
ATOM 3524 C C . VAL C 1 126 ? 22.562 87.008 22.528 1.00 34.03 126 VAL C C 1
ATOM 3525 O O . VAL C 1 126 ? 23.391 87.796 23.028 1.00 33.06 126 VAL C O 1
ATOM 3529 N N . HIS C 1 127 ? 22.002 86.037 23.232 1.00 33.40 127 HIS C N 1
ATOM 3530 C CA . HIS C 1 127 ? 22.287 85.949 24.653 1.00 34.29 127 HIS C CA 1
ATOM 3531 C C . HIS C 1 127 ? 23.784 85.718 24.858 1.00 35.36 127 HIS C C 1
ATOM 3532 O O . HIS C 1 127 ? 24.440 84.955 24.087 1.00 33.66 127 HIS C O 1
ATOM 3539 N N . ALA C 1 128 ? 24.312 86.372 25.905 1.00 34.66 128 ALA C N 1
ATOM 3540 C CA . ALA C 1 128 ? 25.750 86.383 26.087 1.00 36.01 128 ALA C CA 1
ATOM 3541 C C . ALA C 1 128 ? 26.168 84.925 26.316 1.00 36.53 128 ALA C C 1
ATOM 3542 O O . ALA C 1 128 ? 27.265 84.554 25.927 1.00 36.86 128 ALA C O 1
ATOM 3544 N N . ASP C 1 129 ? 25.282 84.104 26.913 1.00 37.19 129 ASP C N 1
ATOM 3545 C CA . ASP C 1 129 ? 25.653 82.709 27.211 1.00 36.90 129 ASP C CA 1
ATOM 3546 C C . ASP C 1 129 ? 25.423 81.781 26.006 1.00 35.75 129 ASP C C 1
ATOM 3547 O O . ASP C 1 129 ? 25.705 80.602 26.067 1.00 36.17 129 ASP C O 1
ATOM 3552 N N . ASN C 1 130 ? 24.902 82.307 24.905 1.00 34.17 130 ASN C N 1
ATOM 3553 C CA . ASN C 1 130 ? 24.550 81.447 23.757 1.00 34.32 130 ASN C CA 1
ATOM 3554 C C . ASN C 1 130 ? 25.777 81.201 22.834 1.00 33.97 130 ASN C C 1
ATOM 3555 O O . ASN C 1 130 ? 25.914 81.798 21.748 1.00 32.94 130 ASN C O 1
ATOM 3560 N N . ALA C 1 131 ? 26.680 80.343 23.310 1.00 34.17 131 ALA C N 1
ATOM 3561 C CA . ALA C 1 131 ? 28.006 80.138 22.684 1.00 34.77 131 ALA C CA 1
ATOM 3562 C C . ALA C 1 131 ? 28.021 79.630 21.244 1.00 35.63 131 ALA C C 1
ATOM 3563 O O . ALA C 1 131 ? 28.796 80.129 20.395 1.00 36.97 131 ALA C O 1
ATOM 3565 N N . ARG C 1 132 ? 27.176 78.646 20.963 1.00 36.15 132 ARG C N 1
ATOM 3566 C CA . ARG C 1 132 ? 27.023 78.088 19.621 1.00 36.64 132 ARG C CA 1
ATOM 3567 C C . ARG C 1 132 ? 26.562 79.133 18.546 1.00 36.74 132 ARG C C 1
ATOM 3568 O O . ARG C 1 132 ? 27.123 79.191 17.446 1.00 36.99 132 ARG C O 1
ATOM 3576 N N . ALA C 1 133 ? 25.539 79.930 18.874 1.00 35.66 133 ALA C N 1
ATOM 3577 C CA . ALA C 1 133 ? 25.039 80.939 17.976 1.00 36.26 133 ALA C CA 1
ATOM 3578 C C . ALA C 1 133 ? 26.116 82.059 17.771 1.00 36.04 133 ALA C C 1
ATOM 3579 O O . ALA C 1 133 ? 26.286 82.520 16.681 1.00 35.96 133 ALA C O 1
ATOM 3581 N N . ILE C 1 134 ? 26.873 82.395 18.828 1.00 36.15 134 ILE C N 1
ATOM 3582 C CA . ILE C 1 134 ? 27.967 83.346 18.760 1.00 35.44 134 ILE C CA 1
ATOM 3583 C C . ILE C 1 134 ? 28.986 82.833 17.770 1.00 34.51 134 ILE C C 1
ATOM 3584 O O . ILE C 1 134 ? 29.306 83.527 16.834 1.00 33.42 134 ILE C O 1
ATOM 3589 N N . ALA C 1 135 ? 29.488 81.623 17.995 1.00 34.58 135 ALA C N 1
ATOM 3590 C CA . ALA C 1 135 ? 30.356 80.964 17.001 1.00 35.01 135 ALA C CA 1
ATOM 3591 C C . ALA C 1 135 ? 29.855 80.952 15.552 1.00 34.06 135 ALA C C 1
ATOM 3592 O O . ALA C 1 135 ? 30.599 81.251 14.656 1.00 34.69 135 ALA C O 1
ATOM 3594 N N . LEU C 1 136 ? 28.590 80.674 15.313 1.00 35.50 136 LEU C N 1
ATOM 3595 C CA . LEU C 1 136 ? 28.123 80.643 13.960 1.00 36.77 136 LEU C CA 1
ATOM 3596 C C . LEU C 1 136 ? 28.091 82.098 13.358 1.00 37.45 136 LEU C C 1
ATOM 3597 O O . LEU C 1 136 ? 28.333 82.282 12.132 1.00 36.71 136 LEU C O 1
ATOM 3602 N N . TYR C 1 137 ? 27.768 83.094 14.192 1.00 36.77 137 TYR C N 1
ATOM 3603 C CA . TYR C 1 137 ? 27.699 84.468 13.673 1.00 38.22 137 TYR C CA 1
ATOM 3604 C C . TYR C 1 137 ? 29.080 84.980 13.318 1.00 37.50 137 TYR C C 1
ATOM 3605 O O . TYR C 1 137 ? 29.226 85.596 12.257 1.00 36.26 137 TYR C O 1
ATOM 3614 N N . GLU C 1 138 ? 30.059 84.685 14.204 1.00 36.46 138 GLU C N 1
ATOM 3615 C CA . GLU C 1 138 ? 31.467 85.043 14.013 1.00 37.34 138 GLU C CA 1
ATOM 3616 C C . GLU C 1 138 ? 32.018 84.412 12.738 1.00 36.33 138 GLU C C 1
ATOM 3617 O O . GLU C 1 138 ? 32.603 85.109 11.921 1.00 35.90 138 GLU C O 1
ATOM 3623 N N . LYS C 1 139 ? 31.802 83.112 12.579 1.00 35.57 139 LYS C N 1
ATOM 3624 C CA . LYS C 1 139 ? 32.211 82.362 11.377 1.00 37.73 139 LYS C CA 1
ATOM 3625 C C . LYS C 1 139 ? 31.629 83.026 10.088 1.00 37.76 139 LYS C C 1
ATOM 3626 O O . LYS C 1 139 ? 32.373 83.283 9.137 1.00 37.56 139 LYS C O 1
ATOM 3632 N N . ILE C 1 140 ? 30.330 83.393 10.108 1.00 38.38 140 ILE C N 1
ATOM 3633 C CA . ILE C 1 140 ? 29.639 84.037 8.956 1.00 38.49 140 ILE C CA 1
ATOM 3634 C C . ILE C 1 140 ? 30.195 85.471 8.696 1.00 37.46 140 ILE C C 1
ATOM 3635 O O . ILE C 1 140 ? 30.134 85.966 7.594 1.00 37.07 140 ILE C O 1
ATOM 3640 N N . GLY C 1 141 ? 30.746 86.122 9.722 1.00 36.25 141 GLY C N 1
ATOM 3641 C CA . GLY C 1 141 ? 31.461 87.379 9.529 1.00 34.31 141 GLY C CA 1
ATOM 3642 C C . GLY C 1 141 ? 30.891 88.512 10.359 1.00 33.77 141 GLY C C 1
ATOM 3643 O O . GLY C 1 141 ? 31.292 89.633 10.202 1.00 34.56 141 GLY C O 1
ATOM 3644 N N . PHE C 1 142 ? 29.931 88.236 11.222 1.00 33.87 142 PHE C N 1
ATOM 3645 C CA . PHE C 1 142 ? 29.479 89.236 12.175 1.00 34.67 142 PHE C CA 1
ATOM 3646 C C . PHE C 1 142 ? 30.585 89.673 13.161 1.00 34.50 142 PHE C C 1
ATOM 3647 O O . PHE C 1 142 ? 31.316 88.848 13.673 1.00 35.56 142 PHE C O 1
ATOM 3655 N N . ALA C 1 143 ? 30.643 90.987 13.439 1.00 34.69 143 ALA C N 1
ATOM 3656 C CA . ALA C 1 143 ? 31.501 91.639 14.450 1.00 34.98 143 ALA C CA 1
ATOM 3657 C C . ALA C 1 143 ? 30.718 92.007 15.723 1.00 35.10 143 ALA C C 1
ATOM 3658 O O . ALA C 1 143 ? 29.551 92.381 15.645 1.00 34.55 143 ALA C O 1
ATOM 3660 N N . HIS C 1 144 ? 31.361 91.855 16.883 1.00 34.27 144 HIS C N 1
ATOM 3661 C CA . HIS C 1 144 ? 30.835 92.321 18.134 1.00 33.42 144 HIS C CA 1
ATOM 3662 C C . HIS C 1 144 ? 30.773 93.871 18.169 1.00 34.25 144 HIS C C 1
ATOM 3663 O O . HIS C 1 144 ? 31.753 94.559 17.789 1.00 33.33 144 HIS C O 1
ATOM 3670 N N . GLU C 1 145 ? 29.627 94.421 18.579 1.00 34.21 145 GLU C N 1
ATOM 3671 C CA . GLU C 1 145 ? 29.509 95.887 18.727 1.00 36.02 145 GLU C CA 1
ATOM 3672 C C . GLU C 1 145 ? 29.192 96.346 20.146 1.00 36.95 145 GLU C C 1
ATOM 3673 O O . GLU C 1 145 ? 29.037 97.545 20.378 1.00 39.16 145 GLU C O 1
ATOM 3679 N N . GLY C 1 146 ? 29.091 95.425 21.069 1.00 35.41 146 GLY C N 1
ATOM 3680 C CA . GLY C 1 146 ? 28.870 95.782 22.464 1.00 37.78 146 GLY C CA 1
ATOM 3681 C C . GLY C 1 146 ? 27.927 94.835 23.225 1.00 36.55 146 GLY C C 1
ATOM 3682 O O . GLY C 1 146 ? 27.451 93.811 22.688 1.00 36.08 146 GLY C O 1
ATOM 3683 N N . ARG C 1 147 ? 27.673 95.213 24.460 1.00 34.94 147 ARG C N 1
ATOM 3684 C CA . ARG C 1 147 ? 26.998 94.361 25.451 1.00 34.27 147 ARG C CA 1
ATOM 3685 C C . ARG C 1 147 ? 25.889 95.148 26.130 1.00 34.15 147 ARG C C 1
ATOM 3686 O O . ARG C 1 147 ? 26.089 96.274 26.633 1.00 32.86 147 ARG C O 1
ATOM 3694 N N . ALA C 1 148 ? 24.708 94.565 26.106 1.00 34.28 148 ALA C N 1
ATOM 3695 C CA . ALA C 1 148 ? 23.575 95.106 26.803 1.00 35.67 148 ALA C CA 1
ATOM 3696 C C . ALA C 1 148 ? 23.410 94.324 28.130 1.00 35.45 148 ALA C C 1
ATOM 3697 O O . ALA C 1 148 ? 23.074 93.167 28.138 1.00 36.08 148 ALA C O 1
ATOM 3699 N N . ARG C 1 149 ? 23.648 94.974 29.254 1.00 36.81 149 ARG C N 1
ATOM 3700 C CA . ARG C 1 149 ? 23.765 94.283 30.555 1.00 37.01 149 ARG C CA 1
ATOM 3701 C C . ARG C 1 149 ? 22.361 94.111 31.069 1.00 36.87 149 ARG C C 1
ATOM 3702 O O . ARG C 1 149 ? 21.517 95.057 30.966 1.00 36.35 149 ARG C O 1
ATOM 3710 N N . ASP C 1 150 ? 22.094 92.911 31.591 1.00 35.61 150 ASP C N 1
ATOM 3711 C CA . ASP C 1 150 ? 20.809 92.575 32.163 1.00 35.24 150 ASP C CA 1
ATOM 3712 C C . ASP C 1 150 ? 19.622 92.822 31.235 1.00 34.85 150 ASP C C 1
ATOM 3713 O O . ASP C 1 150 ? 18.550 93.094 31.734 1.00 36.59 150 ASP C O 1
ATOM 3718 N N . ALA C 1 151 ? 19.803 92.714 29.920 1.00 33.67 151 ALA C N 1
ATOM 3719 C CA . ALA C 1 151 ? 18.761 92.957 28.909 1.00 33.02 151 ALA C CA 1
ATOM 3720 C C . ALA C 1 151 ? 17.591 91.987 28.948 1.00 32.95 151 ALA C C 1
ATOM 3721 O O . ALA C 1 151 ? 16.490 92.286 28.452 1.00 33.39 151 ALA C O 1
ATOM 3723 N N . VAL C 1 152 ? 17.846 90.781 29.451 1.00 33.51 152 VAL C N 1
ATOM 3724 C CA . VAL C 1 152 ? 16.860 89.679 29.403 1.00 32.60 152 VAL C CA 1
ATOM 3725 C C . VAL C 1 152 ? 16.711 89.166 30.801 1.00 32.87 152 VAL C C 1
ATOM 3726 O O . VAL C 1 152 ? 17.691 89.104 31.526 1.00 33.88 152 VAL C O 1
ATOM 3730 N N . SER C 1 153 ? 15.479 88.926 31.241 1.00 33.25 153 SER C N 1
ATOM 3731 C CA . SER C 1 153 ? 15.223 88.274 32.517 1.00 33.48 153 SER C CA 1
ATOM 3732 C C . SER C 1 153 ? 14.439 86.992 32.228 1.00 33.27 153 SER C C 1
ATOM 3733 O O . SER C 1 153 ? 13.374 87.046 31.614 1.00 33.19 153 SER C O 1
ATOM 3736 N N . ILE C 1 154 ? 14.967 85.837 32.605 1.00 34.16 154 ILE C N 1
ATOM 3737 C CA . ILE C 1 154 ? 14.226 84.550 32.497 1.00 35.35 154 ILE C CA 1
ATOM 3738 C C . ILE C 1 154 ? 14.374 83.729 33.761 1.00 37.43 154 ILE C C 1
ATOM 3739 O O . ILE C 1 154 ? 15.496 83.553 34.274 1.00 36.73 154 ILE C O 1
ATOM 3744 N N . ASP C 1 155 ? 13.240 83.222 34.251 1.00 40.35 155 ASP C N 1
ATOM 3745 C CA . ASP C 1 155 ? 13.182 82.404 35.477 1.00 42.80 155 ASP C CA 1
ATOM 3746 C C . ASP C 1 155 ? 14.023 83.008 36.631 1.00 43.94 155 ASP C C 1
ATOM 3747 O O . ASP C 1 155 ? 14.828 82.307 37.276 1.00 45.12 155 ASP C O 1
ATOM 3752 N N . GLY C 1 156 ? 13.871 84.310 36.861 1.00 44.12 156 GLY C N 1
ATOM 3753 C CA . GLY C 1 156 ? 14.510 84.958 38.003 1.00 43.81 156 GLY C CA 1
ATOM 3754 C C . GLY C 1 156 ? 15.932 85.429 37.768 1.00 44.08 156 GLY C C 1
ATOM 3755 O O . GLY C 1 156 ? 16.479 86.088 38.629 1.00 44.23 156 GLY C O 1
ATOM 3756 N N . HIS C 1 157 ? 16.512 85.138 36.588 1.00 44.13 157 HIS C N 1
ATOM 3757 C CA . HIS C 1 157 ? 17.900 85.497 36.293 1.00 43.35 157 HIS C CA 1
ATOM 3758 C C . HIS C 1 157 ? 17.980 86.548 35.206 1.00 42.06 157 HIS C C 1
ATOM 3759 O O . HIS C 1 157 ? 17.417 86.386 34.145 1.00 40.44 157 HIS C O 1
ATOM 3766 N N . TYR C 1 158 ? 18.726 87.617 35.463 1.00 41.52 158 TYR C N 1
ATOM 3767 C CA . TYR C 1 158 ? 19.159 88.495 34.367 1.00 41.13 158 TYR C CA 1
ATOM 3768 C C . TYR C 1 158 ? 20.257 87.890 33.480 1.00 39.45 158 TYR C C 1
ATOM 3769 O O . TYR C 1 158 ? 21.162 87.192 33.936 1.00 38.79 158 TYR C O 1
ATOM 3778 N N . ILE C 1 159 ? 20.160 88.174 32.194 1.00 38.79 159 ILE C N 1
ATOM 3779 C CA . ILE C 1 159 ? 21.109 87.687 31.176 1.00 37.81 159 ILE C CA 1
ATOM 3780 C C . ILE C 1 159 ? 21.525 88.885 30.320 1.00 37.25 159 ILE C C 1
ATOM 3781 O O . ILE C 1 159 ? 20.669 89.707 29.937 1.00 37.22 159 ILE C O 1
ATOM 3786 N N . ASP C 1 160 ? 22.806 88.957 29.963 1.00 36.10 160 ASP C N 1
ATOM 3787 C CA . ASP C 1 160 ? 23.281 89.942 29.039 1.00 34.33 160 ASP C CA 1
ATOM 3788 C C . ASP C 1 160 ? 22.993 89.487 27.591 1.00 34.65 160 ASP C C 1
ATOM 3789 O O . ASP C 1 160 ? 22.949 88.316 27.240 1.00 33.27 160 ASP C O 1
ATOM 3794 N N . SER C 1 161 ? 22.921 90.485 26.749 1.00 32.31 161 SER C N 1
ATOM 3795 C CA . SER C 1 161 ? 22.663 90.287 25.403 1.00 35.45 161 SER C CA 1
ATOM 3796 C C . SER C 1 161 ? 23.890 90.903 24.619 1.00 34.23 161 SER C C 1
ATOM 3797 O O . SER C 1 161 ? 24.331 91.969 24.952 1.00 34.53 161 SER C O 1
ATOM 3800 N N . LEU C 1 162 ? 24.489 90.146 23.702 1.00 33.53 162 LEU C N 1
ATOM 3801 C CA . LEU C 1 162 ? 25.497 90.650 22.778 1.00 32.59 162 LEU C CA 1
ATOM 3802 C C . LEU C 1 162 ? 24.848 91.158 21.493 1.00 33.39 162 LEU C C 1
ATOM 3803 O O . LEU C 1 162 ? 24.096 90.448 20.901 1.00 31.55 162 LEU C O 1
ATOM 3808 N N . ASN C 1 163 ? 25.192 92.394 21.097 1.00 33.87 163 ASN C N 1
ATOM 3809 C CA . ASN C 1 163 ? 24.961 93.015 19.811 1.00 35.53 163 ASN C CA 1
ATOM 3810 C C . ASN C 1 163 ? 26.095 92.750 18.799 1.00 34.88 163 ASN C C 1
ATOM 3811 O O . ASN C 1 163 ? 27.287 92.906 19.142 1.00 33.09 163 ASN C O 1
ATOM 3824 N N . ALA C 1 165 ? 26.816 92.560 14.090 1.00 34.15 165 ALA C N 1
ATOM 3825 C CA . ALA C 1 165 ? 26.385 93.289 12.922 1.00 33.37 165 ALA C CA 1
ATOM 3826 C C . ALA C 1 165 ? 27.328 92.905 11.827 1.00 33.28 165 ALA C C 1
ATOM 3827 O O . ALA C 1 165 ? 28.497 92.679 12.074 1.00 32.56 165 ALA C O 1
ATOM 3829 N N . ILE C 1 166 ? 26.820 92.826 10.611 1.00 35.64 166 ILE C N 1
ATOM 3830 C CA . ILE C 1 166 ? 27.667 92.680 9.445 1.00 36.56 166 ILE C CA 1
ATOM 3831 C C . ILE C 1 166 ? 27.332 93.843 8.536 1.00 38.16 166 ILE C C 1
ATOM 3832 O O . ILE C 1 166 ? 26.149 94.296 8.472 1.00 37.50 166 ILE C O 1
ATOM 3837 N N . ILE C 1 167 ? 28.365 94.366 7.864 1.00 39.40 167 ILE C N 1
ATOM 3838 C CA . ILE C 1 167 ? 28.169 95.406 6.853 1.00 40.24 167 ILE C CA 1
ATOM 3839 C C . ILE C 1 167 ? 28.508 94.836 5.462 1.00 41.89 167 ILE C C 1
ATOM 3840 O O . ILE C 1 167 ? 29.627 94.342 5.260 1.00 42.21 167 ILE C O 1
ATOM 3845 N N . PHE C 1 168 ? 27.542 94.842 4.520 1.00 42.15 168 PHE C N 1
ATOM 3846 C CA . PHE C 1 168 ? 27.854 94.363 3.187 1.00 43.92 168 PHE C CA 1
ATOM 3847 C C . PHE C 1 168 ? 28.757 95.372 2.453 1.00 45.51 168 PHE C C 1
ATOM 3848 O O . PHE C 1 168 ? 28.418 96.541 2.351 1.00 44.88 168 PHE C O 1
ATOM 3856 N N . GLY C 1 169 ? 29.895 94.916 1.933 1.00 48.99 169 GLY C N 1
ATOM 3857 C CA . GLY C 1 169 ? 30.647 95.727 0.916 1.00 51.76 169 GLY C CA 1
ATOM 3858 C C . GLY C 1 169 ? 32.123 95.393 0.668 1.00 53.95 169 GLY C C 1
ATOM 3859 O O . GLY C 1 169 ? 32.942 95.304 1.618 1.00 55.03 169 GLY C O 1
ATOM 3860 N N . THR D 1 7 ? 10.754 130.505 33.950 1.00 63.74 7 THR D N 1
ATOM 3861 C CA . THR D 1 7 ? 10.111 129.373 34.634 1.00 63.44 7 THR D CA 1
ATOM 3862 C C . THR D 1 7 ? 9.695 128.328 33.600 1.00 63.54 7 THR D C 1
ATOM 3863 O O . THR D 1 7 ? 9.009 128.617 32.608 1.00 63.63 7 THR D O 1
ATOM 3867 N N . VAL D 1 8 ? 10.148 127.108 33.835 1.00 62.95 8 VAL D N 1
ATOM 3868 C CA . VAL D 1 8 ? 9.701 126.003 33.020 1.00 62.75 8 VAL D CA 1
ATOM 3869 C C . VAL D 1 8 ? 9.271 124.890 33.983 1.00 62.07 8 VAL D C 1
ATOM 3870 O O . VAL D 1 8 ? 10.059 124.418 34.838 1.00 62.64 8 VAL D O 1
ATOM 3874 N N . THR D 1 9 ? 7.997 124.526 33.880 1.00 59.78 9 THR D N 1
ATOM 3875 C CA . THR D 1 9 ? 7.437 123.567 34.787 1.00 58.09 9 THR D CA 1
ATOM 3876 C C . THR D 1 9 ? 7.518 122.190 34.126 1.00 56.55 9 THR D C 1
ATOM 3877 O O . THR D 1 9 ? 6.955 121.979 33.044 1.00 55.54 9 THR D O 1
ATOM 3881 N N . ILE D 1 10 ? 8.265 121.294 34.777 1.00 54.69 10 ILE D N 1
ATOM 3882 C CA . ILE D 1 10 ? 8.253 119.880 34.505 1.00 53.06 10 ILE D CA 1
ATOM 3883 C C . ILE D 1 10 ? 7.100 119.209 35.242 1.00 52.72 10 ILE D C 1
ATOM 3884 O O . ILE D 1 10 ? 6.929 119.381 36.490 1.00 52.46 10 ILE D O 1
ATOM 3889 N N . LYS D 1 11 ? 6.288 118.480 34.463 1.00 50.61 11 LYS D N 1
ATOM 3890 C CA . LYS D 1 11 ? 5.053 117.846 34.964 1.00 49.74 11 LYS D CA 1
ATOM 3891 C C . LYS D 1 11 ? 4.689 116.630 34.100 1.00 48.29 11 LYS D C 1
ATOM 3892 O O . LYS D 1 11 ? 5.128 116.522 32.948 1.00 47.84 11 LYS D O 1
ATOM 3898 N N . PRO D 1 12 ? 3.922 115.677 34.657 1.00 47.59 12 PRO D N 1
ATOM 3899 C CA . PRO D 1 12 ? 3.539 114.507 33.834 1.00 46.41 12 PRO D CA 1
ATOM 3900 C C . PRO D 1 12 ? 2.635 114.940 32.666 1.00 45.92 12 PRO D C 1
ATOM 3901 O O . PRO D 1 12 ? 1.900 115.917 32.795 1.00 45.40 12 PRO D O 1
ATOM 3905 N N . ILE D 1 13 ? 2.761 114.283 31.511 1.00 45.85 13 ILE D N 1
ATOM 3906 C CA . ILE D 1 13 ? 1.893 114.548 30.354 1.00 46.53 13 ILE D CA 1
ATOM 3907 C C . ILE D 1 13 ? 0.423 114.165 30.654 1.00 48.83 13 ILE D C 1
ATOM 3908 O O . ILE D 1 13 ? 0.137 113.161 31.327 1.00 48.96 13 ILE D O 1
ATOM 3913 N N . ARG D 1 14 ? -0.511 114.982 30.177 1.00 50.91 14 ARG D N 1
ATOM 3914 C CA . ARG D 1 14 ? -1.929 114.667 30.273 1.00 52.62 14 ARG D CA 1
ATOM 3915 C C . ARG D 1 14 ? -2.345 114.621 28.825 1.00 53.85 14 ARG D C 1
ATOM 3916 O O . ARG D 1 14 ? -1.626 115.166 27.961 1.00 53.83 14 ARG D O 1
ATOM 3924 N N . ALA D 1 15 ? -3.491 114.006 28.539 1.00 55.38 15 ALA D N 1
ATOM 3925 C CA . ALA D 1 15 ? -4.033 114.049 27.176 1.00 56.70 15 ALA D CA 1
ATOM 3926 C C . ALA D 1 15 ? -4.340 115.506 26.729 1.00 58.17 15 ALA D C 1
ATOM 3927 O O . ALA D 1 15 ? -4.545 115.774 25.531 1.00 58.76 15 ALA D O 1
ATOM 3929 N N . GLU D 1 16 ? -4.353 116.433 27.697 1.00 58.80 16 GLU D N 1
ATOM 3930 C CA . GLU D 1 16 ? -4.561 117.873 27.452 1.00 60.35 16 GLU D CA 1
ATOM 3931 C C . GLU D 1 16 ? -3.327 118.502 26.776 1.00 59.39 16 GLU D C 1
ATOM 3932 O O . GLU D 1 16 ? -3.458 119.454 26.000 1.00 58.97 16 GLU D O 1
ATOM 3938 N N . HIS D 1 17 ? -2.141 117.952 27.077 1.00 59.68 17 HIS D N 1
ATOM 3939 C CA . HIS D 1 17 ? -0.861 118.362 26.477 1.00 59.41 17 HIS D CA 1
ATOM 3940 C C . HIS D 1 17 ? -0.574 117.915 25.039 1.00 59.16 17 HIS D C 1
ATOM 3941 O O . HIS D 1 17 ? 0.451 118.257 24.539 1.00 59.90 17 HIS D O 1
ATOM 3948 N N . VAL D 1 18 ? -1.438 117.154 24.385 1.00 59.81 18 VAL D N 1
ATOM 3949 C CA . VAL D 1 18 ? -1.112 116.507 23.089 1.00 60.44 18 VAL D CA 1
ATOM 3950 C C . VAL D 1 18 ? -0.987 117.465 21.863 1.00 61.71 18 VAL D C 1
ATOM 3951 O O . VAL D 1 18 ? -0.128 117.282 21.004 1.00 61.90 18 VAL D O 1
ATOM 3955 N N . GLU D 1 19 ? -1.838 118.479 21.794 1.00 63.18 19 GLU D N 1
ATOM 3956 C CA . GLU D 1 19 ? -1.694 119.589 20.815 1.00 64.43 19 GLU D CA 1
ATOM 3957 C C . GLU D 1 19 ? -0.307 120.294 20.931 1.00 64.39 19 GLU D C 1
ATOM 3958 O O . GLU D 1 19 ? 0.432 120.389 19.938 1.00 64.52 19 GLU D O 1
ATOM 3964 N N . SER D 1 20 ? 0.061 120.734 22.138 1.00 63.99 20 SER D N 1
ATOM 3965 C CA . SER D 1 20 ? 1.352 121.390 22.370 1.00 64.14 20 SER D CA 1
ATOM 3966 C C . SER D 1 20 ? 2.538 120.463 22.030 1.00 64.58 20 SER D C 1
ATOM 3967 O O . SER D 1 20 ? 3.546 120.884 21.403 1.00 64.29 20 SER D O 1
ATOM 3970 N N . PHE D 1 21 ? 2.389 119.203 22.444 1.00 65.02 21 PHE D N 1
ATOM 3971 C CA . PHE D 1 21 ? 3.381 118.153 22.262 1.00 65.08 21 PHE D CA 1
ATOM 3972 C C . PHE D 1 21 ? 3.617 117.897 20.767 1.00 66.36 21 PHE D C 1
ATOM 3973 O O . PHE D 1 21 ? 4.749 117.646 20.336 1.00 66.02 21 PHE D O 1
ATOM 3981 N N . HIS D 1 22 ? 2.539 117.977 19.987 1.00 67.90 22 HIS D N 1
ATOM 3982 C CA . HIS D 1 22 ? 2.587 117.784 18.539 1.00 69.44 22 HIS D CA 1
ATOM 3983 C C . HIS D 1 22 ? 3.267 118.932 17.859 1.00 70.12 22 HIS D C 1
ATOM 3984 O O . HIS D 1 22 ? 3.924 118.734 16.832 1.00 70.98 22 HIS D O 1
ATOM 3991 N N . ARG D 1 23 ? 3.066 120.131 18.403 1.00 70.76 23 ARG D N 1
ATOM 3992 C CA . ARG D 1 23 ? 3.735 121.325 17.910 1.00 71.73 23 ARG D CA 1
ATOM 3993 C C . ARG D 1 23 ? 5.260 121.229 18.141 1.00 72.09 23 ARG D C 1
ATOM 3994 O O . ARG D 1 23 ? 6.048 121.707 17.336 1.00 72.49 23 ARG D O 1
ATOM 4002 N N . ALA D 1 24 ? 5.642 120.598 19.247 1.00 72.45 24 ALA D N 1
ATOM 4003 C CA . ALA D 1 24 ? 7.014 120.374 19.613 1.00 72.64 24 ALA D CA 1
ATOM 4004 C C . ALA D 1 24 ? 7.558 119.257 18.761 1.00 73.59 24 ALA D C 1
ATOM 4005 O O . ALA D 1 24 ? 8.572 119.422 18.089 1.00 73.62 24 ALA D O 1
ATOM 4007 N N . LEU D 1 25 ? 6.862 118.122 18.797 1.00 74.28 25 LEU D N 1
ATOM 4008 C CA . LEU D 1 25 ? 7.367 116.855 18.273 1.00 74.94 25 LEU D CA 1
ATOM 4009 C C . LEU D 1 25 ? 7.768 116.919 16.823 1.00 75.58 25 LEU D C 1
ATOM 4010 O O . LEU D 1 25 ? 8.718 116.241 16.407 1.00 75.79 25 LEU D O 1
ATOM 4015 N N . ASP D 1 26 ? 7.040 117.730 16.063 1.00 76.28 26 ASP D N 1
ATOM 4016 C CA . ASP D 1 26 ? 7.313 117.880 14.649 1.00 76.91 26 ASP D CA 1
ATOM 4017 C C . ASP D 1 26 ? 8.437 118.903 14.437 1.00 76.77 26 ASP D C 1
ATOM 4018 O O . ASP D 1 26 ? 9.449 118.582 13.781 1.00 77.21 26 ASP D O 1
ATOM 4023 N N . ALA D 1 27 ? 8.282 120.104 15.015 1.00 75.87 27 ALA D N 1
ATOM 4024 C CA . ALA D 1 27 ? 9.287 121.160 14.913 1.00 74.80 27 ALA D CA 1
ATOM 4025 C C . ALA D 1 27 ? 10.691 120.656 15.248 1.00 74.64 27 ALA D C 1
ATOM 4026 O O . ALA D 1 27 ? 11.660 121.267 14.815 1.00 75.03 27 ALA D O 1
ATOM 4028 N N . VAL D 1 28 ? 10.791 119.543 15.990 1.00 74.05 28 VAL D N 1
ATOM 4029 C CA . VAL D 1 28 ? 12.080 118.877 16.324 1.00 73.43 28 VAL D CA 1
ATOM 4030 C C . VAL D 1 28 ? 12.531 117.735 15.354 1.00 73.54 28 VAL D C 1
ATOM 4031 O O . VAL D 1 28 ? 13.639 117.788 14.803 1.00 72.89 28 VAL D O 1
ATOM 4035 N N . SER D 1 29 ? 11.701 116.698 15.175 1.00 73.93 29 SER D N 1
ATOM 4036 C CA . SER D 1 29 ? 11.939 115.664 14.126 1.00 74.06 29 SER D CA 1
ATOM 4037 C C . SER D 1 29 ? 12.310 116.297 12.760 1.00 73.86 29 SER D C 1
ATOM 4038 O O . SER D 1 29 ? 13.200 115.815 12.071 1.00 72.69 29 SER D O 1
ATOM 4041 N N . ARG D 1 30 ? 11.593 117.367 12.398 1.00 74.95 30 ARG D N 1
ATOM 4042 C CA . ARG D 1 30 ? 11.818 118.188 11.194 1.00 75.96 30 ARG D CA 1
ATOM 4043 C C . ARG D 1 30 ? 13.276 118.635 10.999 1.00 77.23 30 ARG D C 1
ATOM 4044 O O . ARG D 1 30 ? 13.747 118.770 9.854 1.00 77.18 30 ARG D O 1
ATOM 4052 N N . GLU D 1 31 ? 13.971 118.893 12.109 1.00 78.23 31 GLU D N 1
ATOM 4053 C CA . GLU D 1 31 ? 15.428 119.037 12.090 1.00 79.64 31 GLU D CA 1
ATOM 4054 C C . GLU D 1 31 ? 16.032 117.647 11.885 1.00 80.12 31 GLU D C 1
ATOM 4055 O O . GLU D 1 31 ? 16.292 116.914 12.843 1.00 80.48 31 GLU D O 1
ATOM 4061 N N . ARG D 1 32 ? 16.230 117.274 10.632 1.00 81.20 32 ARG D N 1
ATOM 4062 C CA . ARG D 1 32 ? 16.725 115.937 10.291 1.00 82.05 32 ARG D CA 1
ATOM 4063 C C . ARG D 1 32 ? 18.112 115.605 10.930 1.00 82.05 32 ARG D C 1
ATOM 4064 O O . ARG D 1 32 ? 19.067 115.321 10.199 1.00 82.18 32 ARG D O 1
ATOM 4072 N N . LYS D 1 33 ? 18.220 115.628 12.273 1.00 82.12 33 LYS D N 1
ATOM 4073 C CA . LYS D 1 33 ? 19.546 115.508 12.974 1.00 82.46 33 LYS D CA 1
ATOM 4074 C C . LYS D 1 33 ? 19.636 114.944 14.429 1.00 82.52 33 LYS D C 1
ATOM 4075 O O . LYS D 1 33 ? 20.736 114.583 14.882 1.00 82.31 33 LYS D O 1
ATOM 4081 N N . TYR D 1 34 ? 18.514 114.868 15.146 1.00 82.86 34 TYR D N 1
ATOM 4082 C CA . TYR D 1 34 ? 18.508 114.405 16.555 1.00 83.43 34 TYR D CA 1
ATOM 4083 C C . TYR D 1 34 ? 17.814 113.065 16.728 1.00 82.98 34 TYR D C 1
ATOM 4084 O O . TYR D 1 34 ? 18.449 112.086 17.155 1.00 83.05 34 TYR D O 1
ATOM 4093 N N . LEU D 1 35 ? 16.522 113.041 16.399 1.00 82.21 35 LEU D N 1
ATOM 4094 C CA . LEU D 1 35 ? 15.694 111.841 16.481 1.00 81.82 35 LEU D CA 1
ATOM 4095 C C . LEU D 1 35 ? 15.844 110.973 15.220 1.00 81.73 35 LEU D C 1
ATOM 4096 O O . LEU D 1 35 ? 16.398 111.421 14.188 1.00 81.33 35 LEU D O 1
ATOM 4101 N N . SER D 1 36 ? 15.357 109.731 15.332 1.00 81.41 36 SER D N 1
ATOM 4102 C CA . SER D 1 36 ? 15.289 108.762 14.219 1.00 80.79 36 SER D CA 1
ATOM 4103 C C . SER D 1 36 ? 13.979 108.865 13.408 1.00 80.09 36 SER D C 1
ATOM 4104 O O . SER D 1 36 ? 13.763 108.092 12.478 1.00 79.55 36 SER D O 1
ATOM 4107 N N . PHE D 1 37 ? 13.121 109.814 13.790 1.00 79.86 37 PHE D N 1
ATOM 4108 C CA . PHE D 1 37 ? 11.947 110.233 13.004 1.00 80.24 37 PHE D CA 1
ATOM 4109 C C . PHE D 1 37 ? 12.296 111.526 12.233 1.00 79.66 37 PHE D C 1
ATOM 4110 O O . PHE D 1 37 ? 12.837 112.477 12.827 1.00 79.07 37 PHE D O 1
ATOM 4118 N N . LEU D 1 38 ? 11.965 111.562 10.936 1.00 79.18 38 LEU D N 1
ATOM 4119 C CA . LEU D 1 38 ? 12.182 112.753 10.089 1.00 78.95 38 LEU D CA 1
ATOM 4120 C C . LEU D 1 38 ? 10.977 113.718 10.084 1.00 79.10 38 LEU D C 1
ATOM 4121 O O . LEU D 1 38 ? 11.065 114.840 9.567 1.00 78.85 38 LEU D O 1
ATOM 4126 N N . GLU D 1 39 ? 9.867 113.252 10.666 1.00 79.52 39 GLU D N 1
ATOM 4127 C CA . GLU D 1 39 ? 8.639 114.017 10.863 1.00 80.03 39 GLU D CA 1
ATOM 4128 C C . GLU D 1 39 ? 7.817 113.363 11.977 1.00 80.40 39 GLU D C 1
ATOM 4129 O O . GLU D 1 39 ? 8.325 112.497 12.707 1.00 80.37 39 GLU D O 1
ATOM 4135 N N . ALA D 1 40 ? 6.562 113.814 12.121 1.00 80.87 40 ALA D N 1
ATOM 4136 C CA . ALA D 1 40 ? 5.441 113.035 12.697 1.00 80.59 40 ALA D CA 1
ATOM 4137 C C . ALA D 1 40 ? 5.641 111.509 12.407 1.00 80.62 40 ALA D C 1
ATOM 4138 O O . ALA D 1 40 ? 6.602 111.142 11.704 1.00 80.69 40 ALA D O 1
ATOM 4140 N N . PRO D 1 41 ? 4.740 110.601 12.870 1.00 80.52 41 PRO D N 1
ATOM 4141 C CA . PRO D 1 41 ? 3.333 110.415 13.327 1.00 79.70 41 PRO D CA 1
ATOM 4142 C C . PRO D 1 41 ? 2.327 111.623 13.409 1.00 79.42 41 PRO D C 1
ATOM 4143 O O . PRO D 1 41 ? 2.510 112.527 14.246 1.00 79.52 41 PRO D O 1
ATOM 4147 N N . PRO D 1 42 ? 1.251 111.621 12.553 1.00 78.76 42 PRO D N 1
ATOM 4148 C CA . PRO D 1 42 ? 0.225 112.719 12.478 1.00 77.98 42 PRO D CA 1
ATOM 4149 C C . PRO D 1 42 ? -0.536 112.984 13.807 1.00 76.36 42 PRO D C 1
ATOM 4150 O O . PRO D 1 42 ? -0.413 112.177 14.738 1.00 76.02 42 PRO D O 1
ATOM 4154 N N . LEU D 1 43 ? -1.296 114.087 13.905 1.00 74.53 43 LEU D N 1
ATOM 4155 C CA . LEU D 1 43 ? -1.913 114.489 15.205 1.00 73.26 43 LEU D CA 1
ATOM 4156 C C . LEU D 1 43 ? -2.796 113.446 15.915 1.00 72.30 43 LEU D C 1
ATOM 4157 O O . LEU D 1 43 ? -2.644 113.252 17.117 1.00 72.11 43 LEU D O 1
ATOM 4162 N N . GLU D 1 44 ? -3.695 112.779 15.187 1.00 70.95 44 GLU D N 1
ATOM 4163 C CA . GLU D 1 44 ? -4.428 111.632 15.736 1.00 70.20 44 GLU D CA 1
ATOM 4164 C C . GLU D 1 44 ? -3.495 110.476 16.154 1.00 69.31 44 GLU D C 1
ATOM 4165 O O . GLU D 1 44 ? -3.774 109.765 17.106 1.00 69.06 44 GLU D O 1
ATOM 4171 N N . ALA D 1 45 ? -2.399 110.292 15.430 1.00 68.24 45 ALA D N 1
ATOM 4172 C CA . ALA D 1 45 ? -1.403 109.282 15.776 1.00 68.13 45 ALA D CA 1
ATOM 4173 C C . ALA D 1 45 ? -0.568 109.603 17.032 1.00 67.59 45 ALA D C 1
ATOM 4174 O O . ALA D 1 45 ? 0.082 108.713 17.581 1.00 67.98 45 ALA D O 1
ATOM 4176 N N . VAL D 1 46 ? -0.554 110.859 17.478 1.00 67.25 46 VAL D N 1
ATOM 4177 C CA . VAL D 1 46 ? 0.102 111.180 18.764 1.00 66.40 46 VAL D CA 1
ATOM 4178 C C . VAL D 1 46 ? -0.861 111.076 19.945 1.00 65.29 46 VAL D C 1
ATOM 4179 O O . VAL D 1 46 ? -0.470 110.634 21.027 1.00 64.87 46 VAL D O 1
ATOM 4183 N N . ARG D 1 47 ? -2.114 111.474 19.715 1.00 64.58 47 ARG D N 1
ATOM 4184 C CA . ARG D 1 47 ? -3.253 111.205 20.612 1.00 63.55 47 ARG D CA 1
ATOM 4185 C C . ARG D 1 47 ? -3.651 109.715 20.655 1.00 63.11 47 ARG D C 1
ATOM 4186 O O . ARG D 1 47 ? -4.774 109.348 21.073 1.00 63.85 47 ARG D O 1
ATOM 4194 N N . ALA D 1 48 ? -2.767 108.867 20.151 1.00 62.19 48 ALA D N 1
ATOM 4195 C CA . ALA D 1 48 ? -2.843 107.450 20.365 1.00 61.34 48 ALA D CA 1
ATOM 4196 C C . ALA D 1 48 ? -1.652 107.170 21.259 1.00 61.18 48 ALA D C 1
ATOM 4197 O O . ALA D 1 48 ? -1.815 106.651 22.361 1.00 59.68 48 ALA D O 1
ATOM 4199 N N . PHE D 1 49 ? -0.467 107.563 20.765 1.00 61.78 49 PHE D N 1
ATOM 4200 C CA . PHE D 1 49 ? 0.824 107.435 21.432 1.00 63.83 49 PHE D CA 1
ATOM 4201 C C . PHE D 1 49 ? 0.739 107.744 22.967 1.00 63.09 49 PHE D C 1
ATOM 4202 O O . PHE D 1 49 ? 0.953 106.862 23.828 1.00 63.31 49 PHE D O 1
ATOM 4210 N N . VAL D 1 50 ? 0.422 109.008 23.273 1.00 61.60 50 VAL D N 1
ATOM 4211 C CA . VAL D 1 50 ? 0.387 109.563 24.614 1.00 60.25 50 VAL D CA 1
ATOM 4212 C C . VAL D 1 50 ? -0.674 108.870 25.460 1.00 60.44 50 VAL D C 1
ATOM 4213 O O . VAL D 1 50 ? -0.325 108.298 26.493 1.00 60.31 50 VAL D O 1
ATOM 4217 N N . LEU D 1 51 ? -1.945 108.889 25.023 1.00 60.17 51 LEU D N 1
ATOM 4218 C CA . LEU D 1 51 ? -3.037 108.192 25.746 1.00 60.29 51 LEU D CA 1
ATOM 4219 C C . LEU D 1 51 ? -2.760 106.738 26.127 1.00 60.22 51 LEU D C 1
ATOM 4220 O O . LEU D 1 51 ? -3.095 106.324 27.234 1.00 59.35 51 LEU D O 1
ATOM 4225 N N . ASP D 1 52 ? -2.160 105.970 25.219 1.00 60.77 52 ASP D N 1
ATOM 4226 C CA . ASP D 1 52 ? -1.824 104.575 25.521 1.00 62.35 52 ASP D CA 1
ATOM 4227 C C . ASP D 1 52 ? -0.662 104.469 26.516 1.00 62.99 52 ASP D C 1
ATOM 4228 O O . ASP D 1 52 ? -0.614 103.545 27.346 1.00 63.08 52 ASP D O 1
ATOM 4241 N N . ILE D 1 54 ? -0.124 106.901 28.895 1.00 63.47 54 ILE D N 1
ATOM 4242 C CA . ILE D 1 54 ? -0.755 107.390 30.117 1.00 62.93 54 ILE D CA 1
ATOM 4243 C C . ILE D 1 54 ? -1.465 106.287 30.892 1.00 63.77 54 ILE D C 1
ATOM 4244 O O . ILE D 1 54 ? -1.208 106.122 32.092 1.00 64.07 54 ILE D O 1
ATOM 4249 N N . GLU D 1 55 ? -2.331 105.524 30.222 1.00 64.49 55 GLU D N 1
ATOM 4250 C CA . GLU D 1 55 ? -3.099 104.443 30.887 1.00 65.23 55 GLU D CA 1
ATOM 4251 C C . GLU D 1 55 ? -2.231 103.410 31.604 1.00 65.56 55 GLU D C 1
ATOM 4252 O O . GLU D 1 55 ? -2.623 102.873 32.647 1.00 64.70 55 GLU D O 1
ATOM 4258 N N . ASN D 1 56 ? -1.080 103.111 30.995 1.00 66.50 56 ASN D N 1
ATOM 4259 C CA . ASN D 1 56 ? -0.118 102.112 31.504 1.00 67.48 56 ASN D CA 1
ATOM 4260 C C . ASN D 1 56 ? 0.926 102.660 32.493 1.00 68.14 56 ASN D C 1
ATOM 4261 O O . ASN D 1 56 ? 1.968 102.017 32.719 1.00 68.88 56 ASN D O 1
ATOM 4266 N N . ASP D 1 57 ? 0.647 103.849 33.054 1.00 68.04 57 ASP D N 1
ATOM 4267 C CA . ASP D 1 57 ? 1.501 104.521 34.062 1.00 67.83 57 ASP D CA 1
ATOM 4268 C C . ASP D 1 57 ? 3.006 104.695 33.694 1.00 66.43 57 ASP D C 1
ATOM 4269 O O . ASP D 1 57 ? 3.796 105.161 34.541 1.00 65.92 57 ASP D O 1
ATOM 4274 N N . HIS D 1 58 ? 3.373 104.309 32.460 1.00 65.20 58 HIS D N 1
ATOM 4275 C CA . HIS D 1 58 ? 4.700 104.557 31.844 1.00 63.83 58 HIS D CA 1
ATOM 4276 C C . HIS D 1 58 ? 5.191 105.964 32.175 1.00 62.41 58 HIS D C 1
ATOM 4277 O O . HIS D 1 58 ? 4.430 106.932 31.981 1.00 62.43 58 HIS D O 1
ATOM 4284 N N . PRO D 1 59 ? 6.466 106.099 32.630 1.00 61.27 59 PRO D N 1
ATOM 4285 C CA . PRO D 1 59 ? 7.052 107.436 32.923 1.00 59.50 59 PRO D CA 1
ATOM 4286 C C . PRO D 1 59 ? 7.043 108.337 31.686 1.00 57.86 59 PRO D C 1
ATOM 4287 O O . PRO D 1 59 ? 7.677 108.025 30.672 1.00 56.98 59 PRO D O 1
ATOM 4291 N N . GLN D 1 60 ? 6.287 109.433 31.766 1.00 56.14 60 GLN D N 1
ATOM 4292 C CA . GLN D 1 60 ? 6.289 110.446 30.696 1.00 54.31 60 GLN D CA 1
ATOM 4293 C C . GLN D 1 60 ? 6.098 111.876 31.270 1.00 51.75 60 GLN D C 1
ATOM 4294 O O . GLN D 1 60 ? 5.178 112.131 32.064 1.00 50.78 60 GLN D O 1
ATOM 4300 N N . PHE D 1 61 ? 7.009 112.765 30.872 1.00 49.50 61 PHE D N 1
ATOM 4301 C CA . PHE D 1 61 ? 7.090 114.122 31.377 1.00 48.27 61 PHE D CA 1
ATOM 4302 C C . PHE D 1 61 ? 7.176 115.112 30.261 1.00 47.47 61 PHE D C 1
ATOM 4303 O O . PHE D 1 61 ? 7.718 114.806 29.208 1.00 48.04 61 PHE D O 1
ATOM 4311 N N . VAL D 1 62 ? 6.602 116.280 30.472 1.00 47.06 62 VAL D N 1
ATOM 4312 C CA . VAL D 1 62 ? 6.789 117.383 29.561 1.00 47.82 62 VAL D CA 1
ATOM 4313 C C . VAL D 1 62 ? 7.356 118.602 30.356 1.00 49.50 62 VAL D C 1
ATOM 4314 O O . VAL D 1 62 ? 7.128 118.735 31.566 1.00 48.41 62 VAL D O 1
ATOM 4318 N N . ALA D 1 63 ? 8.091 119.474 29.670 1.00 50.38 63 ALA D N 1
ATOM 4319 C CA . ALA D 1 63 ? 8.456 120.776 30.217 1.00 51.46 63 ALA D CA 1
ATOM 4320 C C . ALA D 1 63 ? 7.650 121.824 29.480 1.00 52.74 63 ALA D C 1
ATOM 4321 O O . ALA D 1 63 ? 7.575 121.818 28.227 1.00 51.68 63 ALA D O 1
ATOM 4323 N N . ILE D 1 64 ? 7.044 122.711 30.282 1.00 54.28 64 ILE D N 1
ATOM 4324 C CA . ILE D 1 64 ? 6.134 123.753 29.826 1.00 56.26 64 ILE D CA 1
ATOM 4325 C C . ILE D 1 64 ? 6.752 125.176 30.053 1.00 57.76 64 ILE D C 1
ATOM 4326 O O . ILE D 1 64 ? 7.082 125.553 31.191 1.00 57.89 64 ILE D O 1
ATOM 4331 N N . ALA D 1 65 ? 6.932 125.929 28.962 1.00 58.48 65 ALA D N 1
ATOM 4332 C CA . ALA D 1 65 ? 7.254 127.342 29.021 1.00 59.38 65 ALA D CA 1
ATOM 4333 C C . ALA D 1 65 ? 6.064 128.098 28.451 1.00 60.31 65 ALA D C 1
ATOM 4334 O O . ALA D 1 65 ? 5.487 127.686 27.425 1.00 60.02 65 ALA D O 1
ATOM 4336 N N . ASP D 1 66 ? 5.705 129.200 29.130 1.00 61.65 66 ASP D N 1
ATOM 4337 C CA . ASP D 1 66 ? 4.446 129.951 28.896 1.00 62.63 66 ASP D CA 1
ATOM 4338 C C . ASP D 1 66 ? 3.275 129.083 28.357 1.00 62.87 66 ASP D C 1
ATOM 4339 O O . ASP D 1 66 ? 2.748 129.265 27.168 1.00 62.63 66 ASP D O 1
ATOM 4344 N N . GLY D 1 67 ? 2.891 128.115 29.234 1.00 63.44 67 GLY D N 1
ATOM 4345 C CA . GLY D 1 67 ? 1.836 127.179 28.851 1.00 64.15 67 GLY D CA 1
ATOM 4346 C C . GLY D 1 67 ? 2.266 126.032 27.939 1.00 64.39 67 GLY D C 1
ATOM 4347 O O . GLY D 1 67 ? 1.724 124.919 28.053 1.00 64.90 67 GLY D O 1
ATOM 4348 N N . ASP D 1 68 ? 3.245 126.277 27.060 1.00 63.87 68 ASP D N 1
ATOM 4349 C CA . ASP D 1 68 ? 3.496 125.363 25.926 1.00 63.45 68 ASP D CA 1
ATOM 4350 C C . ASP D 1 68 ? 4.541 124.293 26.176 1.00 61.27 68 ASP D C 1
ATOM 4351 O O . ASP D 1 68 ? 5.533 124.531 26.845 1.00 61.47 68 ASP D O 1
ATOM 4356 N N . VAL D 1 69 ? 4.327 123.113 25.607 1.00 59.39 69 VAL D N 1
ATOM 4357 C CA . VAL D 1 69 ? 5.353 122.044 25.655 1.00 56.71 69 VAL D CA 1
ATOM 4358 C C . VAL D 1 69 ? 6.575 122.379 24.785 1.00 54.93 69 VAL D C 1
ATOM 4359 O O . VAL D 1 69 ? 6.479 122.463 23.553 1.00 52.91 69 VAL D O 1
ATOM 4363 N N . ILE D 1 70 ? 7.705 122.549 25.469 1.00 53.83 70 ILE D N 1
ATOM 4364 C CA . ILE D 1 70 ? 9.016 122.851 24.854 1.00 53.27 70 ILE D CA 1
ATOM 4365 C C . ILE D 1 70 ? 10.108 121.750 25.060 1.00 52.54 70 ILE D C 1
ATOM 4366 O O . ILE D 1 70 ? 11.184 121.790 24.452 1.00 52.58 70 ILE D O 1
ATOM 4371 N N . GLY D 1 71 ? 9.810 120.786 25.933 1.00 51.57 71 GLY D N 1
ATOM 4372 C CA . GLY D 1 71 ? 10.631 119.582 26.134 1.00 50.65 71 GLY D CA 1
ATOM 4373 C C . GLY D 1 71 ? 9.787 118.386 26.612 1.00 49.83 71 GLY D C 1
ATOM 4374 O O . GLY D 1 71 ? 8.645 118.555 27.024 1.00 49.01 71 GLY D O 1
ATOM 4375 N N . TRP D 1 72 ? 10.349 117.185 26.523 1.00 48.78 72 TRP D N 1
ATOM 4376 C CA . TRP D 1 72 ? 9.699 115.980 26.990 1.00 48.61 72 TRP D CA 1
ATOM 4377 C C . TRP D 1 72 ? 10.757 114.924 27.258 1.00 48.35 72 TRP D C 1
ATOM 4378 O O . TRP D 1 72 ? 11.822 114.908 26.643 1.00 47.32 72 TRP D O 1
ATOM 4389 N N . CYS D 1 73 ? 10.451 114.059 28.206 1.00 49.71 73 CYS D N 1
ATOM 4390 C CA . CYS D 1 73 ? 11.254 112.892 28.488 1.00 50.24 73 CYS D CA 1
ATOM 4391 C C . CYS D 1 73 ? 10.329 111.692 28.800 1.00 50.12 73 CYS D C 1
ATOM 4392 O O . CYS D 1 73 ? 9.469 111.789 29.621 1.00 47.37 73 CYS D O 1
ATOM 4395 N N . ASP D 1 74 ? 10.500 110.568 28.100 1.00 51.15 74 ASP D N 1
ATOM 4396 C CA . ASP D 1 74 ? 9.708 109.373 28.439 1.00 52.41 74 ASP D CA 1
ATOM 4397 C C . ASP D 1 74 ? 10.444 108.078 28.346 1.00 52.05 74 ASP D C 1
ATOM 4398 O O . ASP D 1 74 ? 11.405 107.974 27.617 1.00 52.44 74 ASP D O 1
ATOM 4403 N N . ILE D 1 75 ? 9.969 107.115 29.125 1.00 52.67 75 ILE D N 1
ATOM 4404 C CA . ILE D 1 75 ? 10.467 105.767 29.142 1.00 53.35 75 ILE D CA 1
ATOM 4405 C C . ILE D 1 75 ? 9.295 104.855 28.885 1.00 55.19 75 ILE D C 1
ATOM 4406 O O . ILE D 1 75 ? 8.335 104.846 29.646 1.00 55.66 75 ILE D O 1
ATOM 4411 N N . ARG D 1 76 ? 9.346 104.163 27.751 1.00 56.92 76 ARG D N 1
ATOM 4412 C CA . ARG D 1 76 ? 8.430 103.100 27.459 1.00 58.45 76 ARG D CA 1
ATOM 4413 C C . ARG D 1 76 ? 9.002 101.733 27.833 1.00 58.20 76 ARG D C 1
ATOM 4414 O O . ARG D 1 76 ? 10.075 101.318 27.376 1.00 56.43 76 ARG D O 1
ATOM 4422 N N . ARG D 1 77 ? 8.218 101.031 28.637 1.00 59.07 77 ARG D N 1
ATOM 4423 C CA . ARG D 1 77 ? 8.456 99.644 29.021 1.00 59.43 77 ARG D CA 1
ATOM 4424 C C . ARG D 1 77 ? 8.461 98.727 27.834 1.00 59.60 77 ARG D C 1
ATOM 4425 O O . ARG D 1 77 ? 7.709 98.914 26.880 1.00 59.36 77 ARG D O 1
ATOM 4433 N N . GLN D 1 78 ? 9.357 97.752 27.879 1.00 60.32 78 GLN D N 1
ATOM 4434 C CA . GLN D 1 78 ? 9.436 96.746 26.830 1.00 60.59 78 GLN D CA 1
ATOM 4435 C C . GLN D 1 78 ? 8.242 95.826 26.883 1.00 59.97 78 GLN D C 1
ATOM 4436 O O . GLN D 1 78 ? 7.662 95.586 27.932 1.00 58.81 78 GLN D O 1
ATOM 4442 N N . ASP D 1 79 ? 7.929 95.303 25.707 1.00 60.32 79 ASP D N 1
ATOM 4443 C CA . ASP D 1 79 ? 6.774 94.435 25.452 1.00 60.47 79 ASP D CA 1
ATOM 4444 C C . ASP D 1 79 ? 7.069 92.972 25.775 1.00 58.93 79 ASP D C 1
ATOM 4445 O O . ASP D 1 79 ? 6.408 92.402 26.629 1.00 57.80 79 ASP D O 1
ATOM 4450 N N . ARG D 1 80 ? 8.068 92.396 25.093 1.00 58.20 80 ARG D N 1
ATOM 4451 C CA . ARG D 1 80 ? 8.473 90.990 25.283 1.00 57.77 80 ARG D CA 1
ATOM 4452 C C . ARG D 1 80 ? 8.483 90.674 26.793 1.00 56.56 80 ARG D C 1
ATOM 4453 O O . ARG D 1 80 ? 8.891 91.542 27.609 1.00 55.59 80 ARG D O 1
ATOM 4461 N N . ALA D 1 81 ? 8.046 89.469 27.188 1.00 54.11 81 ALA D N 1
ATOM 4462 C CA . ALA D 1 81 ? 7.942 89.145 28.649 1.00 52.53 81 ALA D CA 1
ATOM 4463 C C . ALA D 1 81 ? 9.315 89.165 29.370 1.00 51.18 81 ALA D C 1
ATOM 4464 O O . ALA D 1 81 ? 9.455 89.653 30.509 1.00 50.71 81 ALA D O 1
ATOM 4466 N N . THR D 1 82 ? 10.327 88.675 28.663 1.00 48.61 82 THR D N 1
ATOM 4467 C CA . THR D 1 82 ? 11.664 88.683 29.147 1.00 46.70 82 THR D CA 1
ATOM 4468 C C . THR D 1 82 ? 12.261 90.093 29.141 1.00 46.96 82 THR D C 1
ATOM 4469 O O . THR D 1 82 ? 13.337 90.295 29.699 1.00 47.03 82 THR D O 1
ATOM 4473 N N . ARG D 1 83 ? 11.581 91.073 28.541 1.00 45.60 83 ARG D N 1
ATOM 4474 C CA . ARG D 1 83 ? 12.175 92.366 28.412 1.00 45.17 83 ARG D CA 1
ATOM 4475 C C . ARG D 1 83 ? 11.525 93.391 29.282 1.00 46.83 83 ARG D C 1
ATOM 4476 O O . ARG D 1 83 ? 11.882 94.550 29.222 1.00 47.98 83 ARG D O 1
ATOM 4484 N N . ALA D 1 84 ? 10.623 92.959 30.153 1.00 47.39 84 ALA D N 1
ATOM 4485 C CA . ALA D 1 84 ? 9.691 93.853 30.792 1.00 48.16 84 ALA D CA 1
ATOM 4486 C C . ALA D 1 84 ? 10.274 94.725 31.917 1.00 48.96 84 ALA D C 1
ATOM 4487 O O . ALA D 1 84 ? 9.641 95.730 32.308 1.00 49.14 84 ALA D O 1
ATOM 4489 N N . HIS D 1 85 ? 11.458 94.350 32.423 1.00 47.98 85 HIS D N 1
ATOM 4490 C CA . HIS D 1 85 ? 12.160 95.099 33.477 1.00 47.03 85 HIS D CA 1
ATOM 4491 C C . HIS D 1 85 ? 12.875 96.300 32.850 1.00 47.80 85 HIS D C 1
ATOM 4492 O O . HIS D 1 85 ? 13.679 97.003 33.496 1.00 48.49 85 HIS D O 1
ATOM 4499 N N . CYS D 1 86 ? 12.569 96.536 31.585 1.00 48.08 86 CYS D N 1
ATOM 4500 C CA . CYS D 1 86 ? 13.406 97.353 30.718 1.00 49.59 86 CYS D CA 1
ATOM 4501 C C . CYS D 1 86 ? 12.536 98.365 30.026 1.00 49.05 86 CYS D C 1
ATOM 4502 O O . CYS D 1 86 ? 11.407 98.028 29.641 1.00 49.32 86 CYS D O 1
ATOM 4505 N N . GLY D 1 87 ? 13.042 99.590 29.880 1.00 47.87 87 GLY D N 1
ATOM 4506 C CA . GLY D 1 87 ? 12.453 100.589 29.007 1.00 47.36 87 GLY D CA 1
ATOM 4507 C C . GLY D 1 87 ? 13.407 101.471 28.211 1.00 48.32 87 GLY D C 1
ATOM 4508 O O . GLY D 1 87 ? 14.612 101.527 28.476 1.00 48.89 87 GLY D O 1
ATOM 4509 N N . THR D 1 88 ? 12.856 102.146 27.218 1.00 47.94 88 THR D N 1
ATOM 4510 C CA . THR D 1 88 ? 13.602 102.957 26.327 1.00 49.15 88 THR D CA 1
ATOM 4511 C C . THR D 1 88 ? 13.320 104.429 26.649 1.00 49.58 88 THR D C 1
ATOM 4512 O O . THR D 1 88 ? 12.172 104.902 26.621 1.00 49.45 88 THR D O 1
ATOM 4516 N N . LEU D 1 89 ? 14.369 105.142 26.981 1.00 49.69 89 LEU D N 1
ATOM 4517 C CA . LEU D 1 89 ? 14.267 106.598 27.098 1.00 51.37 89 LEU D CA 1
ATOM 4518 C C . LEU D 1 89 ? 14.312 107.299 25.720 1.00 51.91 89 LEU D C 1
ATOM 4519 O O . LEU D 1 89 ? 15.101 106.947 24.853 1.00 50.89 89 LEU D O 1
ATOM 4524 N N . GLY D 1 90 ? 13.406 108.253 25.534 1.00 52.81 90 GLY D N 1
ATOM 4525 C CA . GLY D 1 90 ? 13.499 109.214 24.438 1.00 53.80 90 GLY D CA 1
ATOM 4526 C C . GLY D 1 90 ? 13.337 110.589 25.081 1.00 55.47 90 GLY D C 1
ATOM 4527 O O . GLY D 1 90 ? 12.861 110.741 26.227 1.00 55.22 90 GLY D O 1
ATOM 4536 N N . GLY D 1 92 ? 13.544 115.191 24.042 1.00 54.78 92 GLY D N 1
ATOM 4537 C CA . GLY D 1 92 ? 13.683 116.251 23.078 1.00 52.26 92 GLY D CA 1
ATOM 4538 C C . GLY D 1 92 ? 13.433 117.573 23.774 1.00 52.07 92 GLY D C 1
ATOM 4539 O O . GLY D 1 92 ? 12.587 117.663 24.653 1.00 50.28 92 GLY D O 1
ATOM 4540 N N . ILE D 1 93 ? 14.200 118.579 23.360 1.00 51.58 93 ILE D N 1
ATOM 4541 C CA . ILE D 1 93 ? 14.145 119.935 23.897 1.00 52.40 93 ILE D CA 1
ATOM 4542 C C . ILE D 1 93 ? 14.170 120.882 22.687 1.00 51.88 93 ILE D C 1
ATOM 4543 O O . ILE D 1 93 ? 15.024 120.760 21.834 1.00 52.64 93 ILE D O 1
ATOM 4548 N N . LEU D 1 94 ? 13.160 121.737 22.576 1.00 52.30 94 LEU D N 1
ATOM 4549 C CA . LEU D 1 94 ? 13.087 122.764 21.549 1.00 53.04 94 LEU D CA 1
ATOM 4550 C C . LEU D 1 94 ? 14.374 123.620 21.522 1.00 52.29 94 LEU D C 1
ATOM 4551 O O . LEU D 1 94 ? 15.027 123.774 22.566 1.00 52.15 94 LEU D O 1
ATOM 4556 N N . PRO D 1 95 ? 14.753 124.135 20.331 1.00 51.51 95 PRO D N 1
ATOM 4557 C CA . PRO D 1 95 ? 16.029 124.886 20.231 1.00 51.92 95 PRO D CA 1
ATOM 4558 C C . PRO D 1 95 ? 16.232 126.002 21.295 1.00 50.99 95 PRO D C 1
ATOM 4559 O O . PRO D 1 95 ? 17.232 125.987 22.007 1.00 50.09 95 PRO D O 1
ATOM 4563 N N . ALA D 1 96 ? 15.263 126.903 21.430 1.00 51.00 96 ALA D N 1
ATOM 4564 C CA . ALA D 1 96 ? 15.314 127.972 22.438 1.00 51.52 96 ALA D CA 1
ATOM 4565 C C . ALA D 1 96 ? 15.724 127.546 23.876 1.00 51.36 96 ALA D C 1
ATOM 4566 O O . ALA D 1 96 ? 16.293 128.358 24.623 1.00 50.73 96 ALA D O 1
ATOM 4568 N N . TYR D 1 97 ? 15.436 126.287 24.252 1.00 50.63 97 TYR D N 1
ATOM 4569 C CA . TYR D 1 97 ? 15.559 125.831 25.643 1.00 49.52 97 TYR D CA 1
ATOM 4570 C C . TYR D 1 97 ? 16.745 124.920 25.996 1.00 48.80 97 TYR D C 1
ATOM 4571 O O . TYR D 1 97 ? 16.836 124.445 27.167 1.00 48.80 97 TYR D O 1
ATOM 4580 N N . ARG D 1 98 ? 17.629 124.672 24.996 1.00 47.07 98 ARG D N 1
ATOM 4581 C CA . ARG D 1 98 ? 18.795 123.815 25.196 1.00 45.73 98 ARG D CA 1
ATOM 4582 C C . ARG D 1 98 ? 19.981 124.487 25.862 1.00 46.21 98 ARG D C 1
ATOM 4583 O O . ARG D 1 98 ? 20.169 125.717 25.757 1.00 45.95 98 ARG D O 1
ATOM 4591 N N . ASN D 1 99 ? 20.809 123.656 26.509 1.00 46.70 99 ASN D N 1
ATOM 4592 C CA . ASN D 1 99 ? 22.058 124.104 27.180 1.00 47.63 99 ASN D CA 1
ATOM 4593 C C . ASN D 1 99 ? 21.754 125.020 28.377 1.00 48.14 99 ASN D C 1
ATOM 4594 O O . ASN D 1 99 ? 22.587 125.833 28.808 1.00 46.75 99 ASN D O 1
ATOM 4599 N N . LYS D 1 100 ? 20.528 124.867 28.880 1.00 49.67 100 LYS D N 1
ATOM 4600 C CA . LYS D 1 100 ? 20.042 125.611 30.030 1.00 51.95 100 LYS D CA 1
ATOM 4601 C C . LYS D 1 100 ? 20.388 124.902 31.312 1.00 52.10 100 LYS D C 1
ATOM 4602 O O . LYS D 1 100 ? 20.726 125.569 32.323 1.00 54.48 100 LYS D O 1
ATOM 4608 N N . GLY D 1 101 ? 20.383 123.565 31.234 1.00 51.67 101 GLY D N 1
ATOM 4609 C CA . GLY D 1 101 ? 20.450 122.691 32.403 1.00 51.39 101 GLY D CA 1
ATOM 4610 C C . GLY D 1 101 ? 18.877 122.146 32.605 1.00 49.88 101 GLY D C 1
ATOM 4611 O O . GLY D 1 101 ? 18.549 121.239 33.551 1.00 50.31 101 GLY D O 1
ATOM 4612 N N . LEU D 1 102 ? 17.967 122.463 31.688 1.00 49.80 102 LEU D N 1
ATOM 4613 C CA . LEU D 1 102 ? 16.641 121.874 31.540 1.00 50.37 102 LEU D CA 1
ATOM 4614 C C . LEU D 1 102 ? 16.700 120.329 31.330 1.00 48.69 102 LEU D C 1
ATOM 4615 O O . LEU D 1 102 ? 15.944 119.619 31.961 1.00 51.02 102 LEU D O 1
ATOM 4620 N N . GLY D 1 103 ? 17.597 119.803 30.496 1.00 48.64 103 GLY D N 1
ATOM 4621 C CA . GLY D 1 103 ? 17.568 118.323 30.154 1.00 46.97 103 GLY D CA 1
ATOM 4622 C C . GLY D 1 103 ? 17.898 117.408 31.364 1.00 45.45 103 GLY D C 1
ATOM 4623 O O . GLY D 1 103 ? 17.280 116.380 31.545 1.00 44.23 103 GLY D O 1
ATOM 4624 N N . ALA D 1 104 ? 18.867 117.795 32.217 1.00 45.88 104 ALA D N 1
ATOM 4625 C CA . ALA D 1 104 ? 19.175 116.948 33.382 1.00 46.96 104 ALA D CA 1
ATOM 4626 C C . ALA D 1 104 ? 17.938 116.823 34.316 1.00 47.78 104 ALA D C 1
ATOM 4627 O O . ALA D 1 104 ? 17.592 115.688 34.718 1.00 48.06 104 ALA D O 1
ATOM 4629 N N . ARG D 1 105 ? 17.255 117.953 34.572 1.00 48.35 105 ARG D N 1
ATOM 4630 C CA . ARG D 1 105 ? 16.041 118.005 35.419 1.00 50.03 105 ARG D CA 1
ATOM 4631 C C . ARG D 1 105 ? 14.928 117.144 34.831 1.00 50.98 105 ARG D C 1
ATOM 4632 O O . ARG D 1 105 ? 14.384 116.271 35.523 1.00 50.45 105 ARG D O 1
ATOM 4640 N N . LEU D 1 106 ? 14.591 117.425 33.563 1.00 52.32 106 LEU D N 1
ATOM 4641 C CA . LEU D 1 106 ? 13.662 116.586 32.755 1.00 53.27 106 LEU D CA 1
ATOM 4642 C C . LEU D 1 106 ? 13.946 115.077 32.897 1.00 54.74 106 LEU D C 1
ATOM 4643 O O . LEU D 1 106 ? 13.047 114.309 33.216 1.00 54.23 106 LEU D O 1
ATOM 4656 N N . ARG D 1 108 ? 15.903 113.550 35.244 1.00 59.50 108 ARG D N 1
ATOM 4657 C CA . ARG D 1 108 ? 15.943 113.141 36.652 1.00 58.73 108 ARG D CA 1
ATOM 4658 C C . ARG D 1 108 ? 14.539 112.726 37.176 1.00 57.69 108 ARG D C 1
ATOM 4659 O O . ARG D 1 108 ? 14.394 111.731 37.919 1.00 57.59 108 ARG D O 1
ATOM 4667 N N . ARG D 1 109 ? 13.510 113.482 36.794 1.00 56.22 109 ARG D N 1
ATOM 4668 C CA . ARG D 1 109 ? 12.144 113.130 37.142 1.00 54.54 109 ARG D CA 1
ATOM 4669 C C . ARG D 1 109 ? 11.691 111.831 36.482 1.00 53.34 109 ARG D C 1
ATOM 4670 O O . ARG D 1 109 ? 11.007 111.027 37.105 1.00 52.15 109 ARG D O 1
ATOM 4678 N N . THR D 1 110 ? 12.071 111.625 35.223 1.00 51.91 110 THR D N 1
ATOM 4679 C CA . THR D 1 110 ? 11.577 110.482 34.463 1.00 51.96 110 THR D CA 1
ATOM 4680 C C . THR D 1 110 ? 12.241 109.223 34.973 1.00 52.30 110 THR D C 1
ATOM 4681 O O . THR D 1 110 ? 11.611 108.147 35.066 1.00 53.13 110 THR D O 1
ATOM 4685 N N . LEU D 1 111 ? 13.484 109.383 35.374 1.00 52.40 111 LEU D N 1
ATOM 4686 C CA . LEU D 1 111 ? 14.279 108.273 35.793 1.00 53.32 111 LEU D CA 1
ATOM 4687 C C . LEU D 1 111 ? 13.874 107.849 37.195 1.00 54.30 111 LEU D C 1
ATOM 4688 O O . LEU D 1 111 ? 13.784 106.645 37.446 1.00 54.42 111 LEU D O 1
ATOM 4693 N N . ASP D 1 112 ? 13.617 108.815 38.100 1.00 55.39 112 ASP D N 1
ATOM 4694 C CA . ASP D 1 112 ? 12.891 108.534 39.388 1.00 55.26 112 ASP D CA 1
ATOM 4695 C C . ASP D 1 112 ? 11.556 107.829 39.241 1.00 54.49 112 ASP D C 1
ATOM 4696 O O . ASP D 1 112 ? 11.238 106.927 40.032 1.00 54.43 112 ASP D O 1
ATOM 4701 N N . ALA D 1 113 ? 10.739 108.284 38.286 1.00 53.71 113 ALA D N 1
ATOM 4702 C CA . ALA D 1 113 ? 9.387 107.732 38.106 1.00 52.75 113 ALA D CA 1
ATOM 4703 C C . ALA D 1 113 ? 9.494 106.313 37.572 1.00 52.95 113 ALA D C 1
ATOM 4704 O O . ALA D 1 113 ? 8.631 105.466 37.841 1.00 53.02 113 ALA D O 1
ATOM 4706 N N . ALA D 1 114 ? 10.573 106.062 36.828 1.00 52.61 114 ALA D N 1
ATOM 4707 C CA . ALA D 1 114 ? 10.902 104.732 36.281 1.00 52.45 114 ALA D CA 1
ATOM 4708 C C . ALA D 1 114 ? 11.242 103.699 37.368 1.00 52.42 114 ALA D C 1
ATOM 4709 O O . ALA D 1 114 ? 10.713 102.571 37.378 1.00 50.70 114 ALA D O 1
ATOM 4711 N N . HIS D 1 115 ? 12.157 104.102 38.255 1.00 53.03 115 HIS D N 1
ATOM 4712 C CA . HIS D 1 115 ? 12.567 103.314 39.388 1.00 54.87 115 HIS D CA 1
ATOM 4713 C C . HIS D 1 115 ? 11.390 103.022 40.358 1.00 56.06 115 HIS D C 1
ATOM 4714 O O . HIS D 1 115 ? 11.057 101.851 40.581 1.00 55.83 115 HIS D O 1
ATOM 4721 N N . GLU D 1 116 ? 10.751 104.076 40.900 1.00 55.97 116 GLU D N 1
ATOM 4722 C CA . GLU D 1 116 ? 9.576 103.939 41.810 1.00 56.59 116 GLU D CA 1
ATOM 4723 C C . GLU D 1 116 ? 8.527 103.013 41.181 1.00 56.83 116 GLU D C 1
ATOM 4724 O O . GLU D 1 116 ? 7.883 102.214 41.906 1.00 55.25 116 GLU D O 1
ATOM 4730 N N . PHE D 1 117 ? 8.426 103.118 39.822 1.00 56.90 117 PHE D N 1
ATOM 4731 C CA . PHE D 1 117 ? 7.680 102.183 38.972 1.00 56.66 117 PHE D CA 1
ATOM 4732 C C . PHE D 1 117 ? 8.196 100.715 38.908 1.00 54.48 117 PHE D C 1
ATOM 4733 O O . PHE D 1 117 ? 7.484 99.841 38.448 1.00 54.36 117 PHE D O 1
ATOM 4741 N N . GLY D 1 118 ? 9.436 100.431 39.309 1.00 53.18 118 GLY D N 1
ATOM 4742 C CA . GLY D 1 118 ? 9.911 99.024 39.256 1.00 50.06 118 GLY D CA 1
ATOM 4743 C C . GLY D 1 118 ? 10.974 98.581 38.252 1.00 48.63 118 GLY D C 1
ATOM 4744 O O . GLY D 1 118 ? 11.593 97.517 38.456 1.00 47.26 118 GLY D O 1
ATOM 4745 N N . LEU D 1 119 ? 11.217 99.377 37.195 1.00 46.64 119 LEU D N 1
ATOM 4746 C CA . LEU D 1 119 ? 12.189 98.994 36.155 1.00 45.30 119 LEU D CA 1
ATOM 4747 C C . LEU D 1 119 ? 13.619 98.796 36.675 1.00 44.63 119 LEU D C 1
ATOM 4748 O O . LEU D 1 119 ? 14.007 99.327 37.717 1.00 44.52 119 LEU D O 1
ATOM 4753 N N . HIS D 1 120 ? 14.378 97.994 35.939 1.00 43.98 120 HIS D N 1
ATOM 4754 C CA . HIS D 1 120 ? 15.751 97.673 36.276 1.00 43.11 120 HIS D CA 1
ATOM 4755 C C . HIS D 1 120 ? 16.686 98.433 35.337 1.00 42.75 120 HIS D C 1
ATOM 4756 O O . HIS D 1 120 ? 17.763 98.878 35.724 1.00 43.40 120 HIS D O 1
ATOM 4763 N N . ARG D 1 121 ? 16.265 98.604 34.095 1.00 42.13 121 ARG D N 1
ATOM 4764 C CA . ARG D 1 121 ? 17.213 98.945 33.038 1.00 39.71 121 ARG D CA 1
ATOM 4765 C C . ARG D 1 121 ? 16.593 99.970 32.125 1.00 39.84 121 ARG D C 1
ATOM 4766 O O . ARG D 1 121 ? 15.550 99.726 31.584 1.00 40.27 121 ARG D O 1
ATOM 4774 N N . ILE D 1 122 ? 17.245 101.118 31.960 1.00 39.83 122 ILE D N 1
ATOM 4775 C CA . ILE D 1 122 ? 16.812 102.191 31.028 1.00 40.40 122 ILE D CA 1
ATOM 4776 C C . ILE D 1 122 ? 17.903 102.245 29.984 1.00 42.06 122 ILE D C 1
ATOM 4777 O O . ILE D 1 122 ? 19.090 102.232 30.304 1.00 41.77 122 ILE D O 1
ATOM 4782 N N . GLU D 1 123 ? 17.510 102.287 28.723 1.00 44.48 123 GLU D N 1
ATOM 4783 C CA . GLU D 1 123 ? 18.443 102.071 27.659 1.00 45.99 123 GLU D CA 1
ATOM 4784 C C . GLU D 1 123 ? 18.133 103.068 26.560 1.00 44.85 123 GLU D C 1
ATOM 4785 O O . GLU D 1 123 ? 17.017 103.574 26.452 1.00 43.77 123 GLU D O 1
ATOM 4791 N N . LEU D 1 124 ? 19.155 103.447 25.791 1.00 44.39 124 LEU D N 1
ATOM 4792 C CA . LEU D 1 124 ? 18.923 104.470 24.761 1.00 41.54 124 LEU D CA 1
ATOM 4793 C C . LEU D 1 124 ? 19.943 104.314 23.667 1.00 40.08 124 LEU D C 1
ATOM 4794 O O . LEU D 1 124 ? 20.901 103.589 23.833 1.00 40.88 124 LEU D O 1
ATOM 4799 N N . SER D 1 125 ? 19.731 105.023 22.573 1.00 40.18 125 SER D N 1
ATOM 4800 C CA . SER D 1 125 ? 20.574 105.005 21.400 1.00 42.14 125 SER D CA 1
ATOM 4801 C C . SER D 1 125 ? 20.798 106.457 21.063 1.00 42.20 125 SER D C 1
ATOM 4802 O O . SER D 1 125 ? 19.879 107.269 21.203 1.00 42.85 125 SER D O 1
ATOM 4805 N N . VAL D 1 126 ? 22.004 106.844 20.698 1.00 41.31 126 VAL D N 1
ATOM 4806 C CA . VAL D 1 126 ? 22.217 108.257 20.406 1.00 41.22 126 VAL D CA 1
ATOM 4807 C C . VAL D 1 126 ? 23.172 108.367 19.224 1.00 40.36 126 VAL D C 1
ATOM 4808 O O . VAL D 1 126 ? 24.018 107.517 19.107 1.00 40.38 126 VAL D O 1
ATOM 4812 N N . HIS D 1 127 ? 23.032 109.381 18.354 1.00 39.91 127 HIS D N 1
ATOM 4813 C CA . HIS D 1 127 ? 23.956 109.589 17.232 1.00 38.52 127 HIS D CA 1
ATOM 4814 C C . HIS D 1 127 ? 25.315 110.011 17.676 1.00 38.57 127 HIS D C 1
ATOM 4815 O O . HIS D 1 127 ? 25.458 110.922 18.539 1.00 38.46 127 HIS D O 1
ATOM 4822 N N . ALA D 1 128 ? 26.324 109.360 17.109 1.00 37.84 128 ALA D N 1
ATOM 4823 C CA . ALA D 1 128 ? 27.694 109.506 17.607 1.00 38.80 128 ALA D CA 1
ATOM 4824 C C . ALA D 1 128 ? 28.132 110.974 17.624 1.00 39.69 128 ALA D C 1
ATOM 4825 O O . ALA D 1 128 ? 29.035 111.343 18.411 1.00 40.45 128 ALA D O 1
ATOM 4827 N N . ASP D 1 129 ? 27.531 111.762 16.711 1.00 39.40 129 ASP D N 1
ATOM 4828 C CA . ASP D 1 129 ? 27.798 113.174 16.524 1.00 40.68 129 ASP D CA 1
ATOM 4829 C C . ASP D 1 129 ? 26.913 114.106 17.353 1.00 38.73 129 ASP D C 1
ATOM 4830 O O . ASP D 1 129 ? 27.045 115.305 17.280 1.00 39.07 129 ASP D O 1
ATOM 4835 N N . ASN D 1 130 ? 26.027 113.564 18.157 1.00 37.34 130 ASN D N 1
ATOM 4836 C CA . ASN D 1 130 ? 25.238 114.422 19.018 1.00 36.34 130 ASN D CA 1
ATOM 4837 C C . ASN D 1 130 ? 25.954 114.674 20.364 1.00 35.93 130 ASN D C 1
ATOM 4838 O O . ASN D 1 130 ? 25.562 114.118 21.406 1.00 36.36 130 ASN D O 1
ATOM 4843 N N . ALA D 1 131 ? 26.994 115.532 20.333 1.00 34.68 131 ALA D N 1
ATOM 4844 C CA . ALA D 1 131 ? 27.781 115.885 21.515 1.00 34.42 131 ALA D CA 1
ATOM 4845 C C . ALA D 1 131 ? 27.019 116.457 22.731 1.00 34.70 131 ALA D C 1
ATOM 4846 O O . ALA D 1 131 ? 27.493 116.302 23.846 1.00 34.21 131 ALA D O 1
ATOM 4848 N N . ARG D 1 132 ? 25.873 117.114 22.520 1.00 35.81 132 ARG D N 1
ATOM 4849 C CA . ARG D 1 132 ? 25.111 117.782 23.601 1.00 35.99 132 ARG D CA 1
ATOM 4850 C C . ARG D 1 132 ? 24.416 116.721 24.419 1.00 36.62 132 ARG D C 1
ATOM 4851 O O . ARG D 1 132 ? 24.503 116.749 25.657 1.00 36.23 132 ARG D O 1
ATOM 4859 N N . ALA D 1 133 ? 23.741 115.803 23.707 1.00 36.31 133 ALA D N 1
ATOM 4860 C CA . ALA D 1 133 ? 23.073 114.646 24.298 1.00 37.16 133 ALA D CA 1
ATOM 4861 C C . ALA D 1 133 ? 24.015 113.640 24.983 1.00 37.17 133 ALA D C 1
ATOM 4862 O O . ALA D 1 133 ? 23.826 113.271 26.140 1.00 36.05 133 ALA D O 1
ATOM 4864 N N . ILE D 1 134 ? 25.056 113.233 24.272 1.00 37.97 134 ILE D N 1
ATOM 4865 C CA . ILE D 1 134 ? 26.079 112.361 24.870 1.00 37.89 134 ILE D CA 1
ATOM 4866 C C . ILE D 1 134 ? 26.657 112.990 26.152 1.00 37.31 134 ILE D C 1
ATOM 4867 O O . ILE D 1 134 ? 26.762 112.312 27.149 1.00 36.38 134 ILE D O 1
ATOM 4872 N N . ALA D 1 135 ? 27.009 114.279 26.140 1.00 36.63 135 ALA D N 1
ATOM 4873 C CA . ALA D 1 135 ? 27.436 114.893 27.386 1.00 36.76 135 ALA D CA 1
ATOM 4874 C C . ALA D 1 135 ? 26.359 114.861 28.478 1.00 36.77 135 ALA D C 1
ATOM 4875 O O . ALA D 1 135 ? 26.690 114.701 29.649 1.00 37.51 135 ALA D O 1
ATOM 4877 N N . LEU D 1 136 ? 25.114 115.107 28.102 1.00 35.91 136 LEU D N 1
ATOM 4878 C CA . LEU D 1 136 ? 23.970 115.082 29.020 1.00 37.28 136 LEU D CA 1
ATOM 4879 C C . LEU D 1 136 ? 23.786 113.642 29.590 1.00 35.86 136 LEU D C 1
ATOM 4880 O O . LEU D 1 136 ? 23.694 113.465 30.801 1.00 34.94 136 LEU D O 1
ATOM 4885 N N . TYR D 1 137 ? 23.792 112.621 28.713 1.00 35.67 137 TYR D N 1
ATOM 4886 C CA . TYR D 1 137 ? 23.612 111.211 29.128 1.00 35.19 137 TYR D CA 1
ATOM 4887 C C . TYR D 1 137 ? 24.670 110.751 30.061 1.00 35.71 137 TYR D C 1
ATOM 4888 O O . TYR D 1 137 ? 24.323 110.146 31.033 1.00 34.45 137 TYR D O 1
ATOM 4897 N N . GLU D 1 138 ? 25.959 111.016 29.740 1.00 36.96 138 GLU D N 1
ATOM 4898 C CA . GLU D 1 138 ? 27.114 110.710 30.620 1.00 39.21 138 GLU D CA 1
ATOM 4899 C C . GLU D 1 138 ? 27.021 111.425 31.959 1.00 40.57 138 GLU D C 1
ATOM 4900 O O . GLU D 1 138 ? 27.317 110.851 32.992 1.00 41.28 138 GLU D O 1
ATOM 4906 N N . LYS D 1 139 ? 26.591 112.670 31.953 1.00 41.48 139 LYS D N 1
ATOM 4907 C CA . LYS D 1 139 ? 26.501 113.431 33.194 1.00 43.42 139 LYS D CA 1
ATOM 4908 C C . LYS D 1 139 ? 25.511 112.811 34.249 1.00 42.76 139 LYS D C 1
ATOM 4909 O O . LYS D 1 139 ? 25.833 112.673 35.447 1.00 42.98 139 LYS D O 1
ATOM 4915 N N . ILE D 1 140 ? 24.337 112.406 33.792 1.00 42.95 140 ILE D N 1
ATOM 4916 C CA . ILE D 1 140 ? 23.348 111.776 34.657 1.00 43.45 140 ILE D CA 1
ATOM 4917 C C . ILE D 1 140 ? 23.648 110.307 34.965 1.00 42.98 140 ILE D C 1
ATOM 4918 O O . ILE D 1 140 ? 22.976 109.692 35.782 1.00 42.39 140 ILE D O 1
ATOM 4923 N N . GLY D 1 141 ? 24.646 109.744 34.293 1.00 42.46 141 GLY D N 1
ATOM 4924 C CA . GLY D 1 141 ? 25.104 108.421 34.634 1.00 41.91 141 GLY D CA 1
ATOM 4925 C C . GLY D 1 141 ? 24.825 107.247 33.710 1.00 42.51 141 GLY D C 1
ATOM 4926 O O . GLY D 1 141 ? 25.082 106.104 34.133 1.00 43.35 141 GLY D O 1
ATOM 4927 N N . PHE D 1 142 ? 24.359 107.471 32.464 1.00 40.78 142 PHE D N 1
ATOM 4928 C CA . PHE D 1 142 ? 24.348 106.343 31.476 1.00 40.80 142 PHE D CA 1
ATOM 4929 C C . PHE D 1 142 ? 25.757 105.862 31.200 1.00 40.07 142 PHE D C 1
ATOM 4930 O O . PHE D 1 142 ? 26.715 106.631 31.219 1.00 40.66 142 PHE D O 1
ATOM 4938 N N . ALA D 1 143 ? 25.876 104.571 30.986 1.00 39.68 143 ALA D N 1
ATOM 4939 C CA . ALA D 1 143 ? 27.122 103.933 30.707 1.00 38.04 143 ALA D CA 1
ATOM 4940 C C . ALA D 1 143 ? 27.036 103.623 29.194 1.00 38.94 143 ALA D C 1
ATOM 4941 O O . ALA D 1 143 ? 25.955 103.323 28.704 1.00 39.53 143 ALA D O 1
ATOM 4943 N N . HIS D 1 144 ? 28.156 103.701 28.464 1.00 38.42 144 HIS D N 1
ATOM 4944 C CA . HIS D 1 144 ? 28.218 103.329 27.051 1.00 38.61 144 HIS D CA 1
ATOM 4945 C C . HIS D 1 144 ? 28.307 101.826 26.949 1.00 40.34 144 HIS D C 1
ATOM 4946 O O . HIS D 1 144 ? 29.113 101.236 27.652 1.00 39.33 144 HIS D O 1
ATOM 4953 N N . GLU D 1 145 ? 27.520 101.236 26.026 1.00 41.47 145 GLU D N 1
ATOM 4954 C CA . GLU D 1 145 ? 27.382 99.780 25.880 1.00 43.02 145 GLU D CA 1
ATOM 4955 C C . GLU D 1 145 ? 27.912 99.243 24.552 1.00 44.29 145 GLU D C 1
ATOM 4956 O O . GLU D 1 145 ? 28.100 98.026 24.385 1.00 44.98 145 GLU D O 1
ATOM 4962 N N . GLY D 1 146 ? 28.187 100.146 23.612 1.00 43.81 146 GLY D N 1
ATOM 4963 C CA . GLY D 1 146 ? 28.662 99.721 22.300 1.00 43.16 146 GLY D CA 1
ATOM 4964 C C . GLY D 1 146 ? 28.384 100.729 21.223 1.00 42.82 146 GLY D C 1
ATOM 4965 O O . GLY D 1 146 ? 27.679 101.708 21.464 1.00 42.37 146 GLY D O 1
ATOM 4966 N N . ARG D 1 147 ? 28.887 100.446 20.011 1.00 42.63 147 ARG D N 1
ATOM 4967 C CA . ARG D 1 147 ? 28.803 101.374 18.917 1.00 41.52 147 ARG D CA 1
ATOM 4968 C C . ARG D 1 147 ? 28.270 100.648 17.666 1.00 41.19 147 ARG D C 1
ATOM 4969 O O . ARG D 1 147 ? 28.890 99.695 17.178 1.00 41.71 147 ARG D O 1
ATOM 4977 N N . ALA D 1 148 ? 27.133 101.108 17.136 1.00 38.76 148 ALA D N 1
ATOM 4978 C CA . ALA D 1 148 ? 26.541 100.480 15.934 1.00 36.36 148 ALA D CA 1
ATOM 4979 C C . ALA D 1 148 ? 27.028 101.235 14.712 1.00 35.76 148 ALA D C 1
ATOM 4980 O O . ALA D 1 148 ? 26.594 102.395 14.457 1.00 35.10 148 ALA D O 1
ATOM 4982 N N . ARG D 1 149 ? 27.968 100.620 13.994 1.00 35.58 149 ARG D N 1
ATOM 4983 C CA . ARG D 1 149 ? 28.624 101.234 12.852 1.00 37.88 149 ARG D CA 1
ATOM 4984 C C . ARG D 1 149 ? 27.642 101.409 11.671 1.00 37.51 149 ARG D C 1
ATOM 4985 O O . ARG D 1 149 ? 27.051 100.423 11.195 1.00 34.91 149 ARG D O 1
ATOM 4993 N N . ASP D 1 150 ? 27.492 102.671 11.222 1.00 36.62 150 ASP D N 1
ATOM 4994 C CA . ASP D 1 150 ? 26.684 103.019 10.031 1.00 35.92 150 ASP D CA 1
ATOM 4995 C C . ASP D 1 15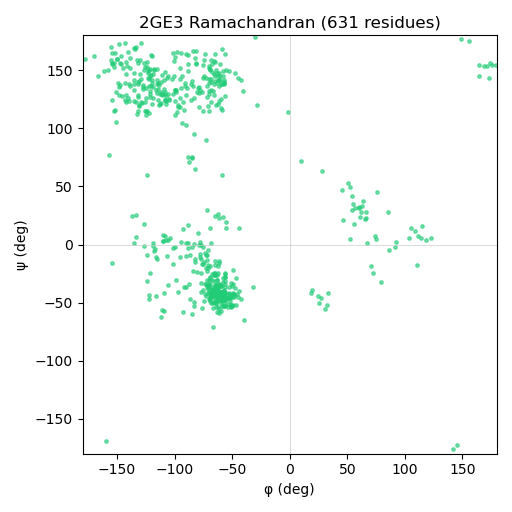0 ? 25.226 102.715 10.320 1.00 34.95 150 ASP D C 1
ATOM 4996 O O . ASP D 1 150 ? 24.450 102.373 9.447 1.00 33.03 150 ASP D O 1
ATOM 5001 N N . ALA D 1 151 ? 24.876 102.778 11.583 1.00 35.35 151 ALA D N 1
ATOM 5002 C CA . ALA D 1 151 ? 23.511 102.440 12.003 1.00 36.37 151 ALA D CA 1
ATOM 5003 C C . ALA D 1 151 ? 22.447 103.479 11.533 1.00 36.35 151 ALA D C 1
ATOM 5004 O O . ALA D 1 151 ? 21.255 103.141 11.436 1.00 36.00 151 ALA D O 1
ATOM 5006 N N . VAL D 1 152 ? 22.897 104.699 11.161 1.00 37.71 152 VAL D N 1
ATOM 5007 C CA . VAL D 1 152 ? 22.001 105.812 10.869 1.00 37.72 152 VAL D CA 1
ATOM 5008 C C . VAL D 1 152 ? 22.329 106.447 9.510 1.00 38.75 152 VAL D C 1
ATOM 5009 O O . VAL D 1 152 ? 23.474 106.523 9.145 1.00 39.65 152 VAL D O 1
ATOM 5013 N N . SER D 1 153 ? 21.316 106.868 8.751 1.00 39.99 153 SER D N 1
ATOM 5014 C CA . SER D 1 153 ? 21.514 107.498 7.460 1.00 41.91 153 SER D CA 1
ATOM 5015 C C . SER D 1 153 ? 20.814 108.851 7.460 1.00 43.40 153 SER D C 1
ATOM 5016 O O . SER D 1 153 ? 19.605 108.907 7.543 1.00 44.43 153 SER D O 1
ATOM 5019 N N . ILE D 1 154 ? 21.561 109.944 7.433 1.00 44.87 154 ILE D N 1
ATOM 5020 C CA . ILE D 1 154 ? 20.933 111.251 7.507 1.00 47.15 154 ILE D CA 1
ATOM 5021 C C . ILE D 1 154 ? 21.444 111.988 6.323 1.00 48.46 154 ILE D C 1
ATOM 5022 O O . ILE D 1 154 ? 22.659 112.103 6.159 1.00 48.93 154 ILE D O 1
ATOM 5027 N N . ASP D 1 155 ? 20.518 112.453 5.481 1.00 50.27 155 ASP D N 1
ATOM 5028 C CA . ASP D 1 155 ? 20.854 113.241 4.278 1.00 51.33 155 ASP D CA 1
ATOM 5029 C C . ASP D 1 155 ? 21.853 112.471 3.377 1.00 51.06 155 ASP D C 1
ATOM 5030 O O . ASP D 1 155 ? 22.498 113.053 2.512 1.00 51.10 155 ASP D O 1
ATOM 5035 N N . GLY D 1 156 ? 21.955 111.156 3.615 1.00 50.78 156 GLY D N 1
ATOM 5036 C CA . GLY D 1 156 ? 22.790 110.247 2.819 1.00 50.57 156 GLY D CA 1
ATOM 5037 C C . GLY D 1 156 ? 24.258 110.140 3.212 1.00 49.75 156 GLY D C 1
ATOM 5038 O O . GLY D 1 156 ? 25.111 109.899 2.366 1.00 50.29 156 GLY D O 1
ATOM 5039 N N . HIS D 1 157 ? 24.552 110.374 4.482 1.00 48.52 157 HIS D N 1
ATOM 5040 C CA . HIS D 1 157 ? 25.825 109.995 5.099 1.00 47.27 157 HIS D CA 1
ATOM 5041 C C . HIS D 1 157 ? 25.436 108.945 6.150 1.00 45.60 157 HIS D C 1
ATOM 5042 O O . HIS D 1 157 ? 24.389 109.081 6.778 1.00 43.78 157 HIS D O 1
ATOM 5049 N N . TYR D 1 158 ? 26.242 107.899 6.316 1.00 45.06 158 TYR D N 1
ATOM 5050 C CA . TYR D 1 158 ? 26.118 106.988 7.484 1.00 45.57 158 TYR D CA 1
ATOM 5051 C C . TYR D 1 158 ? 26.729 107.505 8.788 1.00 45.63 158 TYR D C 1
ATOM 5052 O O . TYR D 1 158 ? 27.915 107.737 8.854 1.00 47.70 158 TYR D O 1
ATOM 5061 N N . ILE D 1 159 ? 25.898 107.680 9.805 1.00 44.71 159 ILE D N 1
ATOM 5062 C CA . ILE D 1 159 ? 26.290 108.088 11.163 1.00 43.98 159 ILE D CA 1
ATOM 5063 C C . ILE D 1 159 ? 26.329 106.851 12.093 1.00 42.36 159 ILE D C 1
ATOM 5064 O O . ILE D 1 159 ? 25.523 105.958 11.967 1.00 42.07 159 ILE D O 1
ATOM 5069 N N . ASP D 1 160 ? 27.254 106.811 13.036 1.00 41.02 160 ASP D N 1
ATOM 5070 C CA . ASP D 1 160 ? 27.275 105.698 13.984 1.00 40.29 160 ASP D CA 1
ATOM 5071 C C . ASP D 1 160 ? 26.261 106.022 15.065 1.00 39.90 160 ASP D C 1
ATOM 5072 O O . ASP D 1 160 ? 25.846 107.184 15.235 1.00 39.43 160 ASP D O 1
ATOM 5077 N N . SER D 1 161 ? 25.842 105.000 15.765 1.00 38.81 161 SER D N 1
ATOM 5078 C CA . SER D 1 161 ? 24.961 105.185 16.852 1.00 39.91 161 SER D CA 1
ATOM 5079 C C . SER D 1 161 ? 25.554 104.486 18.073 1.00 39.44 161 SER D C 1
ATOM 5080 O O . SER D 1 161 ? 26.014 103.352 17.984 1.00 41.28 161 SER D O 1
ATOM 5083 N N . LEU D 1 162 ? 25.542 105.175 19.195 1.00 39.81 162 LEU D N 1
ATOM 5084 C CA . LEU D 1 162 ? 26.067 104.748 20.501 1.00 39.70 162 LEU D CA 1
ATOM 5085 C C . LEU D 1 162 ? 24.899 104.252 21.406 1.00 39.68 162 LEU D C 1
ATOM 5086 O O . LEU D 1 162 ? 23.928 104.971 21.640 1.00 37.80 162 LEU D O 1
ATOM 5091 N N . ASN D 1 163 ? 25.024 103.013 21.863 1.00 39.72 163 ASN D N 1
ATOM 5092 C CA . ASN D 1 163 ? 24.115 102.415 22.754 1.00 41.66 163 ASN D CA 1
ATOM 5093 C C . ASN D 1 163 ? 24.605 102.722 24.156 1.00 42.38 163 ASN D C 1
ATOM 5094 O O . ASN D 1 163 ? 25.800 102.622 24.438 1.00 43.16 163 ASN D O 1
ATOM 5107 N N . ALA D 1 165 ? 23.246 102.722 28.625 1.00 43.99 165 ALA D N 1
ATOM 5108 C CA . ALA D 1 165 ? 22.251 102.275 29.633 1.00 42.52 165 ALA D CA 1
ATOM 5109 C C . ALA D 1 165 ? 22.527 102.713 31.055 1.00 41.70 165 ALA D C 1
ATOM 5110 O O . ALA D 1 165 ? 23.646 102.982 31.442 1.00 40.56 165 ALA D O 1
ATOM 5112 N N . ILE D 1 166 ? 21.472 102.794 31.834 1.00 43.17 166 ILE D N 1
ATOM 5113 C CA . ILE D 1 166 ? 21.586 102.889 33.274 1.00 44.78 166 ILE D CA 1
ATOM 5114 C C . ILE D 1 166 ? 20.826 101.678 33.870 1.00 45.52 166 ILE D C 1
ATOM 5115 O O . ILE D 1 166 ? 19.740 101.338 33.428 1.00 44.77 166 ILE D O 1
ATOM 5120 N N . ILE D 1 167 ? 21.471 100.989 34.800 1.00 46.75 167 ILE D N 1
ATOM 5121 C CA . ILE D 1 167 ? 20.845 99.976 35.649 1.00 48.17 167 ILE D CA 1
ATOM 5122 C C . ILE D 1 167 ? 20.677 100.454 37.135 1.00 49.83 167 ILE D C 1
ATOM 5123 O O . ILE D 1 167 ? 21.672 100.806 37.830 1.00 49.35 167 ILE D O 1
ATOM 5128 N N . PHE D 1 168 ? 19.431 100.406 37.621 1.00 51.21 168 PHE D N 1
ATOM 5129 C CA . PHE D 1 168 ? 19.102 100.732 38.997 1.00 53.09 168 PHE D CA 1
ATOM 5130 C C . PHE D 1 168 ? 19.612 99.687 39.968 1.00 55.92 168 PHE D C 1
ATOM 5131 O O . PHE D 1 168 ? 19.357 98.5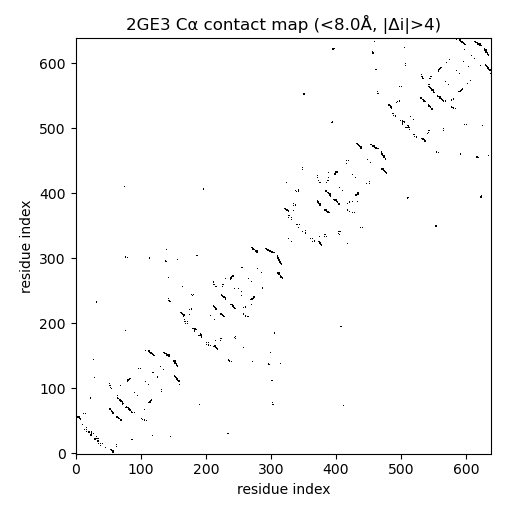03 39.775 1.00 55.61 168 PHE D O 1
ATOM 5139 N N . GLY D 1 169 ? 20.322 100.132 41.025 1.00 59.69 169 GLY D N 1
ATOM 5140 C CA . GLY D 1 169 ? 21.266 99.218 41.708 1.00 64.19 169 GLY D CA 1
ATOM 5141 C C . GLY D 1 169 ? 21.539 99.346 43.196 1.00 66.99 169 GLY D C 1
ATOM 5142 O O . GLY D 1 169 ? 21.097 100.317 43.844 1.00 68.20 169 GLY D O 1
ATOM 5143 N N . ASN D 1 170 ? 22.286 98.372 43.749 1.00 69.14 170 ASN D N 1
ATOM 5144 C CA . ASN D 1 170 ? 22.270 98.131 45.224 1.00 70.17 170 ASN D CA 1
ATOM 5145 C C . ASN D 1 170 ? 23.138 99.102 46.047 1.00 70.46 170 ASN D C 1
ATOM 5146 O O . ASN D 1 170 ? 23.100 100.327 45.854 1.00 70.25 170 ASN D O 1
#

Secondary structure (DSSP, 8-state):
---EEEE--GGGHHHHHHHHHHHHTT-SS-SSSSPPPHHHHHHHHH--TT---EEEEEETTEEEEEEEEEE--STTTTTEEEE--B-GGGTTSSHHHH--HHHHHHHHHT--EEE--EETT-HHHHHHHHHHTPPP-BEEEEEEESSS-EEEEE--EE--/--EEEE--GGGHHHHHHHHHHHHHH-SSSS-SSPPPHHHHHHHHH--TT---EEEEEETTEEEEEEEEEEPSSTTTTTEEEE--B-GGG-SSSHHHH--HHHHHHHHHT-SEEE--EETT-HHHHHHHHHHT----BEEEEEEESSS-EEEEE--EE--/---EEEE--GGGHHHHHHHHHHHHTSTTSSS-SS---HHHHHHHHH--TT---EEEEEETTEEEEEEEEEEPSSGGGTTEEEE--B-GGG-SSSHHHH--HHHHHHHHHT-SEEE--EETT-HHHHHHHHHHTPPP-BEEEEEEEETTEEEEEE--EE--/--EEEE--GGGHHHHHHHHHHHHTSTTSSS-SS---HHHHHHHTT--TT---EEEEEETTEEEEEEEEEEP-SGGGTTEEEE--B-GGGTTSSHHHH--HHHHHHHHTT-SEEE--EETT-HHHHHHHHHTT----BEEEEEEEETTEEEEEE--EE---

CATH classification: 3.40.630.30

Sequence (639 aa):
DTVTIKPIRAEHVESFHRALDAVSRERKYLSFLEAPPLEAVRAFVLDIENDHPQFVAIADGDVIGWCDIRRQDRATRAHCGTLGGILPAYRNKGLGARLRRTLDAAHEFGLHRIELSVHADNARAIALYEKIGFAHEGRARDAVSIDGHYIDSLNAIIFGTVTIKPIRAEHVESFHRALDAVSRERKYLSFLEAPPLEAVRAFVLDIENDHPQFVAIADGDVIGWCDIRRQDRATRAHCGTLGGILPAYRNKGLGARLRRTLDAAHEFGLHRIELSVHADNARAIALYEKIGFAHEGRARDAVSIDGHYIDSLNAIIFGDTVTIKPIRAEHVESFHRALDAVSRERKYLSFLEAPPLEAVRAFVLDIENDHPQFVAIADGDVIGWCDIRRQDRATRAHCGTLGGILPAYRNKGLGARLRRTLDAAHEFGLHRIELSVHADNARAIALYEKIGFAHEGRARDAVSIDGHYIDSLNAIIFGTVTIKPIRAEHVESFHRALDAVSRERKYLSFLEAPPLEAVRAFVLDIENDHPQFVAIADGDVIGWCDIRRQDRATRAHCGTLGGILPAYRNKGLGARLRRTLDAAHEFGLHRIELSVHADNARAIALYEKIGFAHEGRARDAVSIDGHYIDSLNAIIFGN

Foldseek 3Di:
DDKDKDFDDLVQLVLVQVLVQQFLCVLDKDQHNGGDPSVVSSVVSVCVVVQWQKMFIADPRGGFDIKGWAADPDPVRRLETEIDGGHPVPPPPCVVVVSVVRVVSSVVVRRFKYKYKTWPPPVRVVVSCVVSPFDWDDKAWQPGARPNDGTIITMIDGDD/DKDKDFDDLVQLVLVLVLQQQVLCVQPKDQHNGRDDSVVSNVVSVCCVVQFQKMFIDDPNHTFDIKGWAADDDPVRRLETEIDDGHVVPPPPCVVVVSVVSVVSSVVVPRFKYKYKTWPPCVRVVVSCVVSPFDWDDKAWQPGQGPVDGTIITMIDGDD/DDWDKDADDLVQLVLVQVLQQQWLCVVPKDQHNGGDPSVVSSVVSVVCVVQFQKMFIDDPNHGFDIKTWAADDDPVRRLETEIDGGHPVVPPPCVVVVSVSSVVSSVVVRRFKYKYKTWPPPVVVVVSCVVNPDDWDDKDWQPGDDPRDGTIITMIDGDD/DKDKDFDDLVQLVLVQVQQALWLCPLAWDQRVGDPDSVSSSVVRVVVVVLWQKIFIDDPNGGFGIWTWDADDPPVRRLETEIDDGHPVPPPVCVVLVSCRSVVSSVVVRHFKYKYKTWPPPVRVVVSCVVNPFDWDDKAWLPGAGPHDRTIMIMIDGDDD

Solvent-accessible surface area: 30921 Å² total

B-factor: mean 42.71, std 12.73, range [17.49, 102.11]

Organism: Agrobacterium fabrum (strain C58 / ATCC 33970) (NCBI:txid176299)